Protein AF-A0A3D3L3C4-F1 (afdb_monomer_lite)

Foldseek 3Di:
DDDPVVVVVVVVVVVVPPDDPDPPPDDPPDPPDDDDDDDALAPDDFFDQLVVLKAWAWFDQFQFIAIAIQQFWPAAQLAPPGRGHNFKHFFHTKGWKKKFFFWAALLVFDKDWDDFDADPVRFGFKTKIKGLRVLCQQCDPNHGFFDAKFFPADPQFGDDDDCVPAEDCDPVPDPHANHWYADPVVNMIMHIAGTPQDSNDVVRNMTGGGPVQKAFFFPADDPQGTDGFCADVSAGPDPRGDIDGAGMAMAIQPPCPDNVRSQGQKGADRPSCQQFWHQPDFCLNPPQVDLRHHVPGSGQHGDKLVDQVGFHWDQDPVVRDIDGDHNDFADWDQACPFPPRPVDPPDPSRIDGDPPHHPAPIKTKHKIFRLSNCSNWDADPNRHTPHGHDGQQKMKIKMWHHHNDPVPSRDIDMDIDIDRQLAWDFDADPVRHFDADPVRHTDTDGHDQHSSNHGRSNRPHGPSPPMDIDMDTDRPDQMAGSNGGDDD

Secondary structure (DSSP, 8-state):
--SHHHHHHHHHHHSSSS--------------------SSS-SSPPPPPGGGG--EEEE-SSSEEEEEETTSEEE-SSSSS-SEETTEE--SEEEEEEEE-SEEEGGGS--EEEEEEE-TTS-EEEEEEEESHHHHHHEETTEES-SEEEEEEETTEEE---HHHHB-SSGGG--SSSEEEEETTTTEEEEEEETT--TTSGGG--EEE-GGGEEEPEEEE-SSSEEE--TTTT-TTSTTS-EEE---EEE-SSTT-STT-TT-S-EEPTTHHHHT--SSSBHHHHHTTSSS--TT---BB--BTTBGGGS-EEEETTTTEEEE---SPPPEEE-TTSTT--S-TT-GGGEEE-TT--SSSEEEEEEEE-TTGGGG--B-TTS-BSS------EEEEEEEEE--STTTTT--EEEEEEEE-SB-EE-B-TTSPBPB-TTSSB-EEPPPBPTTSPBGGGGB----TT-EEEEEEE------BTTB----

pLDDT: mean 86.35, std 15.7, range [27.62, 98.5]

Sequence (488 aa):
MGQFNRYLACLLLFSLNLAEEFQDQDANALDPFRFSAVGKIGDNPFPTNPMSDRAIGYLLQGKAQAAISNYGNVINWDEHPMGIWNGYSYLPSVAFLAGVPGQKYSSDFIWNNVEYVVDEDGVPIYGIWVSGDAYDNWFMDGDTNYVGILFEADEDFGKWEPDSVSRKESKDLFDRHNQWSIDHDDKKIALSVLGELDPNRSGARIGFIYPWALRPKLIEREDQFDYYNYGADLEEWTDDDEYMYYGYTVAESWISRQQGSPNGEWHASTMARVNTHNTEVTNGDLFGDTYVTDPNDTYPLLAHSAYSDSWPLRYNENLGRDESFWPGWWAEDYNINLPGCSQSRKDPDCWEFVEGRFISDMDVYMEFDDRWAHRGNMVNTNDDYEQTAYPMGLKVMMEAHSYGVSYAEDILFVTVRVRNESGDWCAEDENGNPIYDENGNQKCGEAMIMPDGTKLNQGKGFDYQGTSLGFYFDADVLVGDEFGFSSS

Structure (mmCIF, N/CA/C/O backbone):
data_AF-A0A3D3L3C4-F1
#
_entry.id   AF-A0A3D3L3C4-F1
#
loop_
_atom_site.group_PDB
_atom_site.id
_atom_site.type_symbol
_atom_site.label_atom_id
_atom_site.label_alt_id
_atom_site.label_comp_id
_atom_site.label_asym_id
_atom_site.label_entity_id
_atom_site.label_seq_id
_atom_site.pdbx_PDB_ins_code
_atom_site.Cartn_x
_atom_site.Cartn_y
_atom_site.Cartn_z
_atom_site.occupancy
_atom_site.B_iso_or_equiv
_atom_site.auth_seq_id
_atom_site.auth_comp_id
_atom_site.auth_asym_id
_atom_site.auth_atom_id
_atom_site.pdbx_PDB_model_num
ATOM 1 N N . MET A 1 1 ? 33.416 -58.783 8.652 1.00 52.47 1 MET A N 1
ATOM 2 C CA . MET A 1 1 ? 33.316 -57.515 7.892 1.00 52.47 1 MET A CA 1
ATOM 3 C C . MET A 1 1 ? 32.141 -57.606 6.918 1.00 52.47 1 MET A C 1
ATOM 5 O O . MET A 1 1 ? 32.294 -57.529 5.710 1.00 52.47 1 MET A O 1
ATOM 9 N N . GLY A 1 2 ? 30.961 -57.895 7.463 1.00 54.22 2 GLY A N 1
ATOM 10 C CA . GLY A 1 2 ? 29.781 -58.332 6.726 1.00 54.22 2 GLY A CA 1
ATOM 11 C C . GLY A 1 2 ? 28.538 -57.977 7.533 1.00 54.22 2 GLY A C 1
ATOM 12 O O . GLY A 1 2 ? 28.621 -57.832 8.749 1.00 54.22 2 GLY A O 1
ATOM 13 N N . GLN A 1 3 ? 27.430 -57.781 6.828 1.00 50.41 3 GLN A N 1
ATOM 14 C CA . GLN A 1 3 ? 26.144 -57.235 7.281 1.00 50.41 3 GLN A CA 1
ATOM 15 C C . GLN A 1 3 ? 26.109 -55.734 7.620 1.00 50.41 3 GLN A C 1
ATOM 17 O O . GLN A 1 3 ? 25.239 -55.065 7.076 1.00 50.41 3 GLN A O 1
ATOM 22 N N . PHE A 1 4 ? 27.058 -55.153 8.364 1.00 52.44 4 PHE A N 1
ATOM 23 C CA . PHE A 1 4 ? 26.978 -53.718 8.723 1.00 52.44 4 PHE A CA 1
ATOM 24 C C . PHE A 1 4 ? 27.087 -52.766 7.507 1.00 52.44 4 PHE A C 1
ATOM 26 O O . PHE A 1 4 ? 26.292 -51.844 7.365 1.00 52.44 4 PHE A O 1
ATOM 33 N N . ASN A 1 5 ? 27.970 -53.065 6.544 1.00 49.44 5 ASN A N 1
ATOM 34 C CA . ASN A 1 5 ? 28.111 -52.264 5.313 1.00 49.44 5 ASN A CA 1
ATOM 35 C C . ASN A 1 5 ? 26.947 -52.417 4.318 1.00 49.44 5 ASN A C 1
ATOM 37 O O . ASN A 1 5 ? 26.813 -51.594 3.421 1.00 49.44 5 ASN A O 1
ATOM 41 N N . ARG A 1 6 ? 26.107 -53.456 4.447 1.00 50.75 6 ARG A N 1
ATOM 42 C CA . ARG A 1 6 ? 24.931 -53.622 3.572 1.00 50.75 6 ARG A CA 1
ATOM 43 C C . ARG A 1 6 ? 23.743 -52.791 4.054 1.00 50.75 6 ARG A C 1
ATOM 45 O O . ARG A 1 6 ? 23.035 -52.246 3.221 1.00 50.75 6 ARG A O 1
ATOM 52 N N . TYR A 1 7 ? 23.575 -52.632 5.368 1.00 50.28 7 TYR A N 1
ATOM 53 C CA . TYR A 1 7 ? 22.543 -51.749 5.917 1.00 50.28 7 TYR A CA 1
ATOM 54 C C . TYR A 1 7 ? 22.880 -50.266 5.719 1.00 50.28 7 TYR A C 1
ATOM 56 O O . TYR A 1 7 ? 21.980 -49.491 5.417 1.00 50.28 7 TYR A O 1
ATOM 64 N N . LEU A 1 8 ? 24.164 -49.887 5.777 1.00 50.59 8 LEU A N 1
ATOM 65 C CA . LEU A 1 8 ? 24.592 -48.512 5.486 1.00 50.59 8 LEU A CA 1
ATOM 66 C C . LEU A 1 8 ? 24.362 -48.129 4.010 1.00 50.59 8 LEU A C 1
ATOM 68 O O . LEU A 1 8 ? 23.922 -47.021 3.728 1.00 50.59 8 LEU A O 1
ATOM 72 N N . ALA A 1 9 ? 24.588 -49.061 3.074 1.00 51.50 9 ALA A N 1
ATOM 73 C CA . ALA A 1 9 ? 24.331 -48.836 1.649 1.00 51.50 9 ALA A CA 1
ATOM 74 C C . ALA A 1 9 ? 22.828 -48.763 1.314 1.00 51.50 9 ALA A C 1
ATOM 76 O O . ALA A 1 9 ? 22.435 -47.973 0.463 1.00 51.50 9 ALA A O 1
ATOM 77 N N . CYS A 1 10 ? 21.973 -49.536 1.996 1.00 50.28 10 CYS A N 1
ATOM 78 C CA . CYS A 1 10 ? 20.520 -49.456 1.800 1.00 50.28 10 CYS A CA 1
ATOM 79 C C . CYS A 1 10 ? 19.892 -48.198 2.424 1.00 50.28 10 CYS A C 1
ATOM 81 O O . CYS A 1 10 ? 18.923 -47.692 1.870 1.00 50.28 10 CYS A O 1
ATOM 83 N N . LEU A 1 11 ? 20.442 -47.674 3.528 1.00 46.75 11 LEU A N 1
ATOM 84 C CA . LEU A 1 11 ? 19.994 -46.405 4.119 1.00 46.75 11 LEU A CA 1
ATOM 85 C C . LEU A 1 11 ? 20.407 -45.189 3.274 1.00 46.75 11 LEU A C 1
ATOM 87 O O . LEU A 1 11 ? 19.600 -44.284 3.118 1.00 46.75 11 LEU A O 1
ATOM 91 N N . LEU A 1 12 ? 21.594 -45.212 2.652 1.00 40.62 12 LEU A N 1
ATOM 92 C CA . LEU A 1 12 ? 22.039 -44.161 1.722 1.00 40.62 12 LEU A CA 1
ATOM 93 C C . LEU A 1 12 ? 21.273 -44.155 0.386 1.00 40.62 12 LEU A C 1
ATOM 95 O O . LEU A 1 12 ? 21.093 -43.098 -0.205 1.00 40.62 12 LEU A O 1
ATOM 99 N N . LEU A 1 13 ? 20.782 -45.310 -0.081 1.00 39.53 13 LEU A N 1
ATOM 100 C CA . LEU A 1 13 ? 19.960 -45.398 -1.299 1.00 39.53 13 LEU A CA 1
ATOM 101 C C . LEU A 1 13 ? 18.493 -44.985 -1.076 1.00 39.53 13 LEU A C 1
ATOM 103 O O . LEU A 1 13 ? 17.838 -44.547 -2.019 1.00 39.53 13 LEU A O 1
ATOM 107 N N . PHE A 1 14 ? 17.979 -45.083 0.156 1.00 36.38 14 PHE A N 1
ATOM 108 C CA . PHE A 1 14 ? 16.629 -44.612 0.498 1.00 36.38 14 PHE A CA 1
ATOM 109 C C . PHE A 1 14 ? 16.564 -43.105 0.788 1.00 36.38 14 PHE A C 1
ATOM 111 O O . PHE A 1 14 ? 15.490 -42.526 0.672 1.00 36.38 14 PHE A O 1
ATOM 118 N N . SER A 1 15 ? 17.688 -42.459 1.115 1.00 39.06 15 SER A N 1
ATOM 119 C CA . SER A 1 15 ? 17.767 -41.005 1.325 1.00 39.06 15 SER A CA 1
ATOM 120 C C . SER A 1 15 ? 18.073 -40.195 0.057 1.00 39.06 15 SER A C 1
ATOM 122 O O . SER A 1 15 ? 18.069 -38.976 0.121 1.00 39.06 15 SER A O 1
ATOM 124 N N . LEU A 1 16 ? 18.335 -40.849 -1.081 1.00 36.00 16 LEU A N 1
ATOM 125 C CA . LEU A 1 16 ? 18.593 -40.201 -2.380 1.00 36.00 16 LEU A CA 1
ATOM 126 C C . LEU A 1 16 ? 17.377 -40.224 -3.330 1.00 36.00 16 LEU A C 1
ATOM 128 O O . LEU A 1 16 ? 17.513 -39.874 -4.490 1.00 36.00 16 LEU A O 1
ATOM 132 N N . ASN A 1 17 ? 16.198 -40.649 -2.860 1.00 34.66 17 ASN A N 1
ATOM 133 C CA . ASN A 1 17 ? 14.951 -40.664 -3.649 1.00 34.66 17 ASN A CA 1
ATOM 134 C C . ASN A 1 17 ? 13.881 -39.687 -3.109 1.00 34.66 17 ASN A C 1
ATOM 136 O O . ASN A 1 17 ? 12.699 -39.849 -3.394 1.00 34.66 17 ASN A O 1
ATOM 140 N N . LEU A 1 18 ? 14.275 -38.697 -2.300 1.00 41.03 18 LEU A N 1
ATOM 141 C CA . LEU A 1 18 ? 13.400 -37.623 -1.809 1.00 41.03 18 LEU A CA 1
ATOM 142 C C . LEU A 1 18 ? 14.167 -36.294 -1.807 1.00 41.03 18 LEU A C 1
ATOM 144 O O . LEU A 1 18 ? 14.473 -35.761 -0.746 1.00 41.03 18 LEU A O 1
ATOM 148 N N . ALA A 1 19 ? 14.551 -35.836 -2.996 1.00 39.62 19 ALA A N 1
ATOM 149 C CA . ALA A 1 19 ? 14.906 -34.453 -3.326 1.00 39.62 19 ALA A CA 1
ATOM 150 C C . ALA A 1 19 ? 15.279 -34.428 -4.816 1.00 39.62 19 ALA A C 1
ATOM 152 O O . ALA A 1 19 ? 16.448 -34.379 -5.179 1.00 39.62 19 ALA A O 1
ATOM 153 N N . GLU A 1 20 ? 14.279 -34.570 -5.675 1.00 29.58 20 GLU A N 1
ATOM 154 C CA . GLU A 1 20 ? 14.410 -34.280 -7.099 1.00 29.58 20 GLU A CA 1
ATOM 155 C C . GLU A 1 20 ? 13.127 -33.525 -7.449 1.00 29.58 20 GLU A C 1
ATOM 157 O O . GLU A 1 20 ? 12.053 -34.120 -7.553 1.00 29.58 20 GLU A O 1
ATOM 162 N N . GLU A 1 21 ? 13.206 -32.193 -7.463 1.00 30.44 21 GLU A N 1
ATOM 163 C CA . GLU A 1 21 ? 12.153 -31.373 -8.052 1.00 30.44 21 GLU A CA 1
ATOM 164 C C . GLU A 1 21 ? 12.169 -31.655 -9.550 1.00 30.44 21 GLU A C 1
ATOM 166 O O . GLU A 1 21 ? 13.094 -31.286 -10.274 1.00 30.44 21 GLU A O 1
ATOM 171 N N . PHE A 1 22 ? 11.155 -32.385 -10.005 1.00 27.62 22 PHE A N 1
ATOM 172 C CA . PHE A 1 22 ? 10.850 -32.453 -11.419 1.00 27.62 22 PHE A CA 1
ATOM 173 C C . PHE A 1 22 ? 10.342 -31.078 -11.839 1.00 27.62 22 PHE A C 1
ATOM 175 O O . PHE A 1 22 ? 9.276 -30.645 -11.407 1.00 27.62 22 PHE A O 1
ATOM 182 N N . GLN A 1 23 ? 11.116 -30.409 -12.689 1.00 31.80 23 GLN A N 1
ATOM 183 C CA . GLN A 1 23 ? 10.653 -29.264 -13.454 1.00 31.80 23 GLN A CA 1
ATOM 184 C C . GLN A 1 23 ? 9.561 -29.779 -14.402 1.00 31.80 23 GLN A C 1
ATOM 186 O O . GLN A 1 23 ? 9.857 -30.476 -15.376 1.00 31.80 23 GLN A O 1
ATOM 191 N N . ASP A 1 24 ? 8.294 -29.529 -14.070 1.00 31.16 24 ASP A N 1
ATOM 192 C CA . ASP A 1 24 ? 7.167 -29.922 -14.914 1.00 31.16 24 ASP A CA 1
ATOM 193 C C . ASP A 1 24 ? 7.133 -28.978 -16.127 1.00 31.16 24 ASP A C 1
ATOM 195 O O . ASP A 1 24 ? 6.595 -27.872 -16.086 1.00 31.16 24 ASP A O 1
ATOM 199 N N . GLN A 1 25 ? 7.817 -29.376 -17.202 1.00 39.22 25 GLN A N 1
ATOM 200 C CA . GLN A 1 25 ? 7.675 -28.741 -18.506 1.00 39.22 25 GLN A CA 1
ATOM 201 C C . GLN A 1 25 ? 6.369 -29.215 -19.146 1.00 39.22 25 GLN A C 1
ATOM 203 O O . GLN A 1 25 ? 6.278 -30.360 -19.580 1.00 39.22 25 GLN A O 1
ATOM 208 N N . ASP A 1 26 ? 5.404 -28.294 -19.185 1.00 44.78 26 ASP A N 1
ATOM 209 C CA . ASP A 1 26 ? 4.250 -28.170 -20.095 1.00 44.78 26 ASP A CA 1
ATOM 210 C C . ASP A 1 26 ? 2.952 -27.856 -19.333 1.00 44.78 26 ASP A C 1
ATOM 212 O O . ASP A 1 26 ? 1.991 -28.627 -19.327 1.00 44.78 26 ASP A O 1
ATOM 216 N N . ALA A 1 27 ? 2.862 -26.652 -18.766 1.00 33.88 27 ALA A N 1
ATOM 217 C CA . ALA A 1 27 ? 1.570 -26.040 -18.485 1.00 33.88 27 ALA A CA 1
ATOM 218 C C . ALA A 1 27 ? 1.191 -25.124 -19.657 1.00 33.88 27 ALA A C 1
ATOM 220 O O . ALA A 1 27 ? 1.347 -23.908 -19.601 1.00 33.88 27 ALA A O 1
ATOM 221 N N . ASN A 1 28 ? 0.636 -25.702 -20.729 1.00 39.59 28 ASN A N 1
ATOM 222 C CA . ASN A 1 28 ? -0.297 -24.947 -21.568 1.00 39.59 28 ASN A CA 1
ATOM 223 C C . ASN A 1 28 ? -1.524 -24.628 -20.697 1.00 39.59 28 ASN A C 1
ATOM 225 O O . ASN A 1 28 ? -2.517 -25.360 -20.714 1.00 39.59 28 ASN A O 1
ATOM 229 N N . ALA A 1 29 ? -1.423 -23.581 -19.877 1.00 40.31 29 ALA A N 1
ATOM 230 C CA . ALA A 1 29 ? -2.517 -23.078 -19.069 1.00 40.31 29 ALA A CA 1
ATOM 231 C C . ALA A 1 29 ? -3.595 -22.550 -20.022 1.00 40.31 29 ALA A C 1
ATOM 233 O O . ALA A 1 29 ? -3.469 -21.485 -20.623 1.00 40.31 29 ALA A O 1
ATOM 234 N N . LEU A 1 30 ? -4.647 -23.344 -20.218 1.00 36.53 30 LEU A N 1
ATOM 235 C CA . LEU A 1 30 ? -5.869 -22.867 -20.849 1.00 36.53 30 LEU A CA 1
ATOM 236 C C . LEU A 1 30 ? -6.424 -21.747 -19.972 1.00 36.53 30 LEU A C 1
ATOM 238 O O . LEU A 1 30 ? -6.761 -22.011 -18.824 1.00 36.53 30 LEU A O 1
ATOM 242 N N . ASP A 1 31 ? -6.514 -20.536 -20.523 1.00 41.47 31 ASP A N 1
ATOM 243 C CA . ASP A 1 31 ? -7.116 -19.370 -19.876 1.00 41.47 31 ASP A CA 1
ATOM 244 C C . ASP A 1 31 ? -8.558 -19.694 -19.421 1.00 41.47 31 ASP A C 1
ATOM 246 O O . ASP A 1 31 ? -9.444 -19.855 -20.275 1.00 41.47 31 ASP A O 1
ATOM 250 N N . PRO A 1 32 ? -8.814 -19.832 -18.105 1.00 41.72 32 PRO A N 1
ATOM 251 C CA . PRO A 1 32 ? -10.151 -20.099 -17.591 1.00 41.72 32 PRO A CA 1
ATOM 252 C C . PRO A 1 32 ? -11.032 -18.836 -17.599 1.00 41.72 32 PRO A C 1
ATOM 254 O O . PRO A 1 32 ? -12.249 -18.940 -17.451 1.00 41.72 32 PRO A O 1
ATOM 257 N N . PHE A 1 33 ? -10.470 -17.647 -17.852 1.00 45.03 33 PHE A N 1
ATOM 258 C CA . PHE A 1 33 ? -11.112 -16.353 -17.620 1.00 45.03 33 PHE A CA 1
ATOM 259 C C . PHE A 1 33 ? -11.891 -15.831 -18.833 1.00 45.03 33 PHE A C 1
ATOM 261 O O . PHE A 1 33 ? -11.711 -14.705 -19.306 1.00 45.03 33 PHE A O 1
ATOM 268 N N . ARG A 1 34 ? -12.841 -16.632 -19.327 1.00 36.81 34 ARG A N 1
ATOM 269 C CA . ARG A 1 34 ? -13.863 -16.126 -20.255 1.00 36.81 34 ARG A CA 1
ATOM 270 C C . ARG A 1 34 ? -15.012 -15.486 -19.483 1.00 36.81 34 ARG A C 1
ATOM 272 O O . ARG A 1 34 ? -15.861 -16.185 -18.944 1.00 36.81 34 ARG A O 1
ATOM 279 N N . PHE A 1 35 ? -15.072 -14.156 -19.521 1.00 41.06 35 PHE A N 1
ATOM 280 C CA . PHE A 1 35 ? -16.153 -13.356 -18.942 1.00 41.06 35 PHE A CA 1
ATOM 281 C C . PHE A 1 35 ? -17.536 -13.824 -19.419 1.00 41.06 35 PHE A C 1
ATOM 283 O O . PHE A 1 35 ? -17.844 -13.783 -20.615 1.00 41.06 35 PHE A O 1
ATOM 290 N N . SER A 1 36 ? -18.386 -14.249 -18.481 1.00 39.59 36 SER A N 1
ATOM 291 C CA . SER A 1 36 ? -19.736 -14.728 -18.783 1.00 39.59 36 SER A CA 1
ATOM 292 C C . SER A 1 36 ? -20.812 -14.199 -17.834 1.00 39.59 36 SER A C 1
ATOM 294 O O . SER A 1 36 ? -21.683 -14.966 -17.449 1.00 39.59 36 SER A O 1
ATOM 296 N N . ALA A 1 37 ? -20.814 -12.918 -17.465 1.00 40.12 37 ALA A N 1
ATOM 297 C CA . ALA A 1 37 ? -22.021 -12.271 -16.935 1.00 40.12 37 ALA A CA 1
ATOM 298 C C . ALA A 1 37 ? -21.881 -10.746 -16.878 1.00 40.12 37 ALA A C 1
ATOM 300 O O . ALA A 1 37 ? -20.792 -10.215 -16.702 1.00 40.12 37 ALA A O 1
ATOM 301 N N . VAL A 1 38 ? -23.018 -10.060 -17.010 1.00 42.94 38 VAL A N 1
ATOM 302 C CA . VAL A 1 38 ? -23.186 -8.622 -16.774 1.00 42.94 38 VAL A CA 1
ATOM 303 C C . VAL A 1 38 ? -24.345 -8.479 -15.781 1.00 42.94 38 VAL A C 1
ATOM 305 O O . VAL A 1 38 ? -25.462 -8.867 -16.133 1.00 42.94 38 VAL A O 1
ATOM 308 N N . GLY A 1 39 ? -24.100 -7.938 -14.577 1.00 39.94 39 GLY A N 1
ATOM 309 C CA . GLY A 1 39 ? -25.161 -7.463 -13.669 1.00 39.94 39 GLY A CA 1
ATOM 310 C C . GLY A 1 39 ? -24.914 -7.572 -12.151 1.00 39.94 39 GLY A C 1
ATOM 311 O O . GLY A 1 39 ? -25.322 -8.572 -11.574 1.00 39.94 39 GLY A O 1
ATOM 312 N N . LYS A 1 40 ? -24.356 -6.482 -11.585 1.00 55.78 40 LYS A N 1
ATOM 313 C CA . LYS A 1 40 ? -24.230 -5.946 -10.198 1.00 55.78 40 LYS A CA 1
ATOM 314 C C . LYS A 1 40 ? -23.752 -6.828 -9.031 1.00 55.78 40 LYS A C 1
ATOM 316 O O . LYS A 1 40 ? -24.494 -7.704 -8.606 1.00 55.78 40 LYS A O 1
ATOM 321 N N . ILE A 1 41 ? -22.706 -6.444 -8.279 1.00 53.44 41 ILE A N 1
ATOM 322 C CA . ILE A 1 41 ? -21.272 -6.256 -8.631 1.00 53.44 41 ILE A CA 1
ATOM 323 C C . ILE A 1 41 ? -20.974 -5.294 -9.810 1.00 53.44 41 ILE A C 1
ATOM 325 O O . ILE A 1 41 ? -21.306 -5.603 -10.955 1.00 53.44 41 ILE A O 1
ATOM 329 N N . GLY A 1 42 ? -20.376 -4.123 -9.553 1.00 60.34 42 GLY A N 1
ATOM 330 C CA . GLY A 1 42 ? -19.972 -3.162 -10.592 1.00 60.34 42 GLY A CA 1
ATOM 331 C C . GLY A 1 42 ? -20.927 -1.993 -10.893 1.00 60.34 42 GLY A C 1
ATOM 332 O O . GLY A 1 42 ? -21.916 -2.136 -11.618 1.00 60.34 42 GLY A O 1
ATOM 333 N N . ASP A 1 43 ? -20.518 -0.796 -10.462 1.00 68.88 43 ASP A N 1
ATOM 334 C CA . ASP A 1 43 ? -20.821 0.469 -11.157 1.00 68.88 43 ASP A CA 1
ATOM 335 C C . ASP A 1 43 ? -19.719 0.823 -12.180 1.00 68.88 43 ASP A C 1
ATOM 337 O O . ASP A 1 43 ? -19.944 1.588 -13.122 1.00 68.88 43 ASP A O 1
ATOM 341 N N . ASN A 1 44 ? -18.541 0.205 -12.035 1.00 81.75 44 ASN A N 1
ATOM 342 C CA . ASN A 1 44 ? -17.388 0.357 -12.912 1.00 81.75 44 ASN A CA 1
ATOM 343 C C . ASN A 1 44 ? -17.093 -0.949 -13.670 1.00 81.75 44 ASN A C 1
ATOM 345 O O . ASN A 1 44 ? -17.448 -2.033 -13.198 1.00 81.75 44 ASN A O 1
ATOM 349 N N . PRO A 1 45 ? -16.442 -0.882 -14.847 1.00 84.56 45 PRO A N 1
ATOM 350 C CA . PRO A 1 45 ? -15.950 -2.073 -15.529 1.00 84.56 45 PRO A CA 1
ATOM 351 C C . PRO A 1 45 ? -15.006 -2.872 -14.630 1.00 84.56 45 PRO A C 1
ATOM 353 O O . PRO A 1 45 ? -14.145 -2.289 -13.969 1.00 84.56 45 PRO A O 1
ATOM 356 N N . PHE A 1 46 ? -15.127 -4.201 -14.652 1.00 86.31 46 PHE A N 1
ATOM 357 C CA . PHE A 1 46 ? -14.210 -5.046 -13.897 1.00 86.31 46 PHE A CA 1
ATOM 358 C C . PHE A 1 46 ? -12.770 -4.867 -14.383 1.00 86.31 46 PHE A C 1
ATOM 360 O O . PHE A 1 46 ? -12.532 -4.844 -15.599 1.00 86.31 46 PHE A O 1
ATOM 367 N N . PRO A 1 47 ? -11.809 -4.767 -13.452 1.00 87.94 47 PRO A N 1
ATOM 368 C CA . PRO A 1 47 ? -10.394 -4.793 -13.782 1.00 87.94 47 PRO A CA 1
ATOM 369 C C . PRO A 1 47 ? -10.035 -6.049 -14.589 1.00 87.94 47 PRO A C 1
ATOM 371 O O . PRO A 1 47 ? -10.613 -7.123 -14.405 1.00 87.94 47 PRO A O 1
ATOM 374 N N . THR A 1 48 ? -9.062 -5.931 -15.494 1.00 86.38 48 THR A N 1
ATOM 375 C CA . THR A 1 48 ? -8.572 -7.089 -16.249 1.00 86.38 48 THR A CA 1
ATOM 376 C C . THR A 1 48 ? -7.823 -8.057 -15.345 1.00 86.38 48 THR A C 1
ATOM 378 O O . THR A 1 48 ? -7.295 -7.665 -14.305 1.00 86.38 48 THR A O 1
ATOM 381 N N . ASN A 1 49 ? -7.758 -9.331 -15.747 1.00 88.50 49 ASN A N 1
ATOM 382 C CA . ASN A 1 49 ? -6.947 -10.312 -15.035 1.00 88.50 49 ASN A CA 1
ATOM 383 C C . ASN A 1 49 ? -5.494 -9.805 -14.951 1.00 88.50 49 ASN A C 1
ATOM 385 O O . ASN A 1 49 ? -4.877 -9.607 -16.001 1.00 88.50 49 ASN A O 1
ATOM 389 N N . PRO A 1 50 ? -4.930 -9.634 -13.742 1.00 90.81 50 PRO A N 1
ATOM 390 C CA . PRO A 1 50 ? -3.613 -9.035 -13.569 1.00 90.81 50 PRO A CA 1
ATOM 391 C C . PRO A 1 50 ? -2.505 -9.874 -14.201 1.00 90.81 50 PRO A C 1
ATOM 393 O O . PRO A 1 50 ? -1.457 -9.343 -14.546 1.00 90.81 50 PRO A O 1
ATOM 396 N N . MET A 1 51 ? -2.723 -11.181 -14.383 1.00 90.50 51 MET A N 1
ATOM 397 C CA . MET A 1 51 ? -1.749 -12.067 -15.026 1.00 90.50 51 MET A CA 1
ATOM 398 C C . MET A 1 51 ? -1.505 -11.687 -16.490 1.00 90.50 51 MET A C 1
ATOM 400 O O . MET A 1 51 ? -0.395 -11.842 -16.984 1.00 90.50 51 MET A O 1
ATOM 404 N N . SER A 1 52 ? -2.522 -11.157 -17.175 1.00 92.19 52 SER A N 1
ATOM 405 C CA . SER A 1 52 ? -2.424 -10.714 -18.572 1.00 92.19 52 SER A CA 1
ATOM 406 C C . SER A 1 52 ? -1.700 -9.377 -18.736 1.00 92.19 52 SER A C 1
ATOM 408 O O . SER A 1 52 ? -1.436 -8.963 -19.861 1.00 92.19 52 SER A O 1
ATOM 410 N N . ASP A 1 53 ? -1.427 -8.689 -17.629 1.00 95.19 53 ASP A N 1
ATOM 411 C CA . ASP A 1 53 ? -0.742 -7.399 -17.583 1.00 95.19 53 ASP A CA 1
ATOM 412 C C . ASP A 1 53 ? 0.711 -7.533 -17.094 1.00 95.19 53 ASP A C 1
ATOM 414 O O . ASP A 1 53 ? 1.411 -6.529 -16.963 1.00 95.19 53 ASP A O 1
ATOM 418 N N . ARG A 1 54 ? 1.187 -8.757 -16.822 1.00 94.31 54 ARG A N 1
ATOM 419 C CA . ARG A 1 54 ? 2.551 -8.996 -16.342 1.00 94.31 54 ARG A CA 1
ATOM 420 C C . ARG A 1 54 ? 3.581 -8.934 -17.461 1.00 94.31 54 ARG A C 1
ATOM 422 O O . ARG A 1 54 ? 3.353 -9.445 -18.552 1.00 94.31 54 ARG A O 1
ATOM 429 N N . ALA A 1 55 ? 4.738 -8.375 -17.132 1.00 95.12 55 ALA A N 1
ATOM 430 C CA . ALA A 1 55 ? 5.904 -8.314 -17.996 1.00 95.12 55 ALA A CA 1
ATOM 431 C C . ALA A 1 55 ? 7.197 -8.345 -17.172 1.00 95.12 55 ALA A C 1
ATOM 433 O O . ALA A 1 55 ? 7.203 -8.005 -15.984 1.00 95.12 55 ALA A O 1
ATOM 434 N N . ILE A 1 56 ? 8.286 -8.748 -17.825 1.00 95.06 56 ILE A N 1
ATOM 435 C CA . ILE A 1 56 ? 9.641 -8.781 -17.258 1.00 95.06 56 ILE A CA 1
ATOM 436 C C . ILE A 1 56 ? 10.500 -7.733 -17.962 1.00 95.06 56 ILE A C 1
ATOM 438 O O . ILE A 1 56 ? 10.293 -7.432 -19.133 1.00 95.06 56 ILE A O 1
ATOM 442 N N . GLY A 1 57 ? 11.473 -7.162 -17.263 1.00 95.25 57 GLY A N 1
ATOM 443 C CA . GLY A 1 57 ? 12.514 -6.347 -17.878 1.00 95.25 57 GLY A CA 1
ATOM 444 C C . GLY A 1 57 ? 13.902 -6.701 -17.371 1.00 95.25 57 GLY A C 1
ATOM 445 O O . GLY A 1 57 ? 14.040 -7.364 -16.348 1.00 95.25 57 GLY A O 1
ATOM 446 N N . TYR A 1 58 ? 14.933 -6.266 -18.093 1.00 95.19 58 TYR A N 1
ATOM 447 C CA . TYR A 1 58 ? 16.307 -6.708 -17.888 1.00 95.19 58 TYR A CA 1
ATOM 448 C C . TYR A 1 58 ? 17.277 -5.538 -17.730 1.00 95.19 58 TYR A C 1
ATOM 450 O O . TYR A 1 58 ? 17.370 -4.631 -18.559 1.00 95.19 58 TYR A O 1
ATOM 458 N N . LEU A 1 59 ? 18.088 -5.609 -16.680 1.00 94.19 59 LEU A N 1
ATOM 459 C CA . LEU A 1 59 ? 19.128 -4.636 -16.366 1.00 94.19 59 LEU A CA 1
ATOM 460 C C . LEU A 1 59 ? 20.487 -5.282 -16.615 1.00 94.19 59 LEU A C 1
ATOM 462 O O . LEU A 1 59 ? 20.972 -6.028 -15.772 1.00 94.19 59 LEU A O 1
ATOM 466 N N . LEU A 1 60 ? 21.089 -5.033 -17.783 1.00 92.94 60 LEU A N 1
ATOM 467 C CA . LEU A 1 60 ? 22.254 -5.801 -18.259 1.00 92.94 60 LEU A CA 1
ATOM 468 C C . LEU A 1 60 ? 23.527 -4.973 -18.522 1.00 92.94 60 LEU A C 1
ATOM 470 O O . LEU A 1 60 ? 24.538 -5.548 -18.916 1.00 92.94 60 LEU A O 1
ATOM 474 N N . GLN A 1 61 ? 23.517 -3.648 -18.332 1.00 92.56 61 GLN A N 1
ATOM 475 C CA . GLN A 1 61 ? 24.633 -2.780 -18.756 1.00 92.56 61 GLN A CA 1
ATOM 476 C C . GLN A 1 61 ? 25.861 -2.855 -17.836 1.00 92.56 61 GLN A C 1
ATOM 478 O O . GLN A 1 61 ? 26.990 -2.684 -18.298 1.00 92.56 61 GLN A O 1
ATOM 483 N N . GLY A 1 62 ? 25.645 -3.096 -16.542 1.00 89.69 62 GLY A N 1
ATOM 484 C CA . GLY A 1 62 ? 26.695 -3.188 -15.527 1.00 89.69 62 GLY A CA 1
ATOM 485 C C . GLY A 1 62 ? 27.106 -4.621 -15.185 1.00 89.69 62 GLY A C 1
ATOM 486 O O . GLY A 1 62 ? 26.667 -5.593 -15.794 1.00 89.69 62 GLY A O 1
ATOM 487 N N . LYS A 1 63 ? 27.945 -4.751 -14.153 1.00 91.12 63 LYS A N 1
ATOM 488 C CA . LYS A 1 63 ? 28.276 -6.034 -13.513 1.00 91.12 63 LYS A CA 1
ATOM 489 C C . LYS A 1 63 ? 27.171 -6.519 -12.585 1.00 91.12 63 LYS A C 1
ATOM 491 O O . LYS A 1 63 ? 27.082 -7.725 -12.370 1.00 91.12 63 LYS A O 1
ATOM 496 N N . ALA A 1 64 ? 26.408 -5.595 -11.997 1.00 90.31 64 ALA A N 1
ATOM 497 C CA . ALA A 1 64 ? 25.160 -5.889 -11.308 1.00 90.31 64 ALA A CA 1
ATOM 498 C C . ALA A 1 64 ? 24.041 -6.023 -12.352 1.00 90.31 64 ALA A C 1
ATOM 500 O O . ALA A 1 64 ? 23.764 -5.071 -13.084 1.00 90.31 64 ALA A O 1
ATOM 501 N N . GLN A 1 65 ? 23.438 -7.206 -12.437 1.00 91.50 65 GLN A N 1
ATOM 502 C CA . GLN A 1 65 ? 22.438 -7.550 -13.441 1.00 91.50 65 GLN A CA 1
ATOM 503 C C . GLN A 1 65 ? 21.233 -8.229 -12.795 1.00 91.50 65 GLN A C 1
ATOM 505 O O . GLN A 1 65 ? 21.388 -9.105 -11.944 1.00 91.50 65 GLN A O 1
ATOM 510 N N . ALA A 1 66 ? 20.030 -7.822 -13.190 1.00 91.94 66 ALA A N 1
ATOM 511 C CA . ALA A 1 66 ? 18.790 -8.365 -12.645 1.00 91.94 66 ALA A CA 1
ATOM 512 C C . ALA A 1 66 ? 17.670 -8.382 -13.692 1.00 91.94 66 ALA A C 1
ATOM 514 O O . ALA A 1 66 ? 17.595 -7.483 -14.535 1.00 91.94 66 ALA A O 1
ATOM 515 N N . ALA A 1 67 ? 16.804 -9.388 -13.613 1.00 92.38 67 ALA A N 1
ATOM 516 C CA . ALA A 1 67 ? 15.457 -9.332 -14.149 1.00 92.38 67 ALA A CA 1
ATOM 517 C C . ALA A 1 67 ? 14.536 -8.681 -13.112 1.00 92.38 67 ALA A C 1
ATOM 519 O O . ALA A 1 67 ? 14.608 -8.991 -11.923 1.00 92.38 67 ALA A O 1
ATOM 520 N N . ILE A 1 68 ? 13.682 -7.773 -13.573 1.00 93.12 68 ILE A N 1
ATOM 521 C CA . ILE A 1 68 ? 12.696 -7.072 -12.750 1.00 93.12 68 ILE A CA 1
ATOM 522 C C . ILE A 1 68 ? 11.293 -7.355 -13.270 1.00 93.12 68 ILE A C 1
ATOM 524 O O . ILE A 1 68 ? 11.105 -7.621 -14.458 1.00 93.12 68 ILE A O 1
ATOM 528 N N . SER A 1 69 ? 10.303 -7.250 -12.390 1.00 92.88 69 SER A N 1
ATOM 529 C CA . SER A 1 69 ? 8.919 -7.579 -12.709 1.00 92.88 69 SER A CA 1
ATOM 530 C C . SER A 1 69 ? 7.952 -6.488 -12.265 1.00 92.88 69 SER A C 1
ATOM 532 O O . SER A 1 69 ? 8.115 -5.869 -11.214 1.00 92.88 69 SER A O 1
ATOM 534 N N . ASN A 1 70 ? 6.872 -6.297 -13.017 1.00 94.75 70 ASN A N 1
ATOM 535 C CA . ASN A 1 70 ? 5.795 -5.387 -12.628 1.00 94.75 70 ASN A CA 1
ATOM 536 C C . ASN A 1 70 ? 4.780 -6.025 -11.666 1.00 94.75 70 ASN A C 1
ATOM 538 O O . ASN A 1 70 ? 3.595 -5.741 -11.748 1.00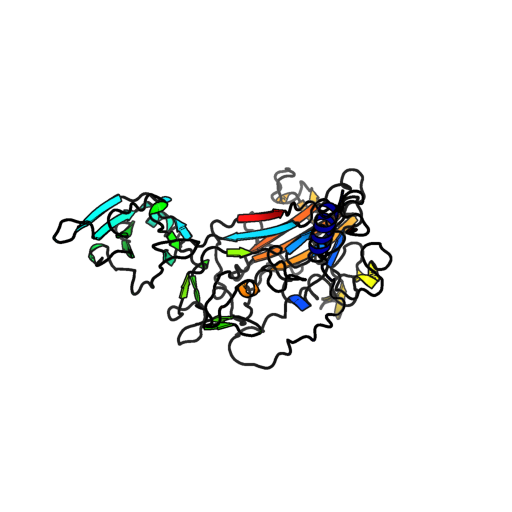 94.75 70 ASN A O 1
ATOM 542 N N . TYR A 1 71 ? 5.217 -6.899 -10.764 1.00 92.94 71 TYR A N 1
ATOM 543 C CA . TYR A 1 71 ? 4.381 -7.466 -9.699 1.00 92.94 71 TYR A CA 1
ATOM 544 C C . TYR A 1 71 ? 5.152 -7.543 -8.377 1.00 92.94 71 TYR A C 1
ATOM 546 O O . TYR A 1 71 ? 4.994 -8.479 -7.602 1.00 92.94 71 TYR A O 1
ATOM 554 N N . GLY A 1 72 ? 5.991 -6.532 -8.128 1.00 88.75 72 GLY A N 1
ATOM 555 C CA . GLY A 1 72 ? 6.593 -6.239 -6.825 1.00 88.75 72 GLY A CA 1
ATOM 556 C C . GLY A 1 72 ? 7.984 -6.816 -6.561 1.00 88.75 72 GLY A C 1
ATOM 557 O O . GLY A 1 72 ? 8.579 -6.468 -5.538 1.00 88.75 72 GLY A O 1
ATOM 558 N N . ASN A 1 73 ? 8.549 -7.596 -7.492 1.00 88.38 73 ASN A N 1
ATOM 559 C CA . ASN A 1 73 ? 9.919 -8.101 -7.376 1.00 88.38 73 ASN A CA 1
ATOM 560 C C . ASN A 1 73 ? 10.925 -7.279 -8.190 1.00 88.38 73 ASN A C 1
ATOM 562 O O . ASN A 1 73 ? 10.766 -7.085 -9.399 1.00 88.38 73 ASN A O 1
ATOM 566 N N . VAL A 1 74 ? 12.001 -6.872 -7.515 1.00 90.50 74 VAL A N 1
ATOM 567 C CA . VAL A 1 74 ? 13.199 -6.248 -8.099 1.00 90.50 74 VAL A CA 1
ATOM 568 C C . VAL A 1 74 ? 14.271 -7.298 -8.395 1.00 90.50 74 VAL A C 1
ATOM 570 O O . VAL A 1 74 ? 15.046 -7.151 -9.332 1.00 90.50 74 VAL A O 1
ATOM 573 N N . ILE A 1 75 ? 14.336 -8.344 -7.574 1.00 89.44 75 ILE A N 1
ATOM 574 C CA . ILE A 1 75 ? 15.138 -9.547 -7.799 1.00 89.44 75 ILE A CA 1
ATOM 575 C C . ILE A 1 75 ? 14.254 -10.719 -7.387 1.00 89.44 75 ILE A C 1
ATOM 577 O O . ILE A 1 75 ? 13.590 -10.634 -6.357 1.00 89.44 75 ILE A O 1
ATOM 581 N N . ASN A 1 76 ? 14.239 -11.796 -8.161 1.00 84.19 76 ASN A N 1
ATOM 582 C CA . ASN A 1 76 ? 13.467 -12.996 -7.853 1.00 84.19 76 ASN A CA 1
ATOM 583 C C . ASN A 1 76 ? 14.178 -14.230 -8.418 1.00 84.19 76 ASN A C 1
ATOM 585 O O . ASN A 1 76 ? 14.964 -14.097 -9.353 1.00 84.19 76 ASN A O 1
ATOM 589 N N . TRP A 1 77 ? 13.885 -15.415 -7.883 1.00 77.69 77 TRP A N 1
ATOM 590 C CA . TRP A 1 77 ? 14.425 -16.684 -8.376 1.00 77.69 77 TRP A CA 1
ATOM 591 C C . TRP A 1 77 ? 13.741 -17.208 -9.635 1.00 77.69 77 TRP A C 1
ATOM 593 O O . TRP A 1 77 ? 14.359 -17.938 -10.408 1.00 77.69 77 TRP A O 1
ATOM 603 N N . ASP A 1 78 ? 12.485 -16.834 -9.854 1.00 78.75 78 ASP A N 1
ATOM 604 C CA . ASP A 1 78 ? 11.735 -17.301 -11.020 1.00 78.75 78 ASP A CA 1
ATOM 605 C C . ASP A 1 78 ? 12.167 -16.587 -12.312 1.00 78.75 78 ASP A C 1
ATOM 607 O O . ASP A 1 78 ? 11.967 -17.111 -13.409 1.00 78.75 78 ASP A O 1
ATOM 611 N N . GLU A 1 79 ? 12.802 -15.413 -12.200 1.00 84.94 79 GLU A N 1
ATOM 612 C CA . GLU A 1 79 ? 13.225 -14.599 -13.338 1.00 84.94 79 GLU A CA 1
ATOM 613 C C . GLU A 1 79 ? 14.748 -14.407 -13.381 1.00 84.94 79 GLU A C 1
ATOM 615 O O . GLU A 1 79 ? 15.367 -13.786 -12.518 1.00 84.94 79 GLU A O 1
ATOM 620 N N . HIS A 1 80 ? 15.373 -14.915 -14.442 1.00 84.44 80 HIS A N 1
ATOM 621 C CA . HIS A 1 80 ? 16.811 -14.805 -14.661 1.00 84.44 80 HIS A CA 1
ATOM 622 C C . HIS A 1 80 ? 17.156 -13.553 -15.493 1.00 84.44 80 HIS A C 1
ATOM 624 O O . HIS A 1 80 ? 16.499 -13.328 -16.507 1.00 84.44 80 HIS A O 1
ATOM 630 N N . PRO A 1 81 ? 18.188 -12.751 -15.146 1.00 87.25 81 PRO A N 1
ATOM 631 C CA . PRO A 1 81 ? 19.205 -12.979 -14.119 1.00 87.25 81 PRO A CA 1
ATOM 632 C C . PRO A 1 81 ? 18.749 -12.596 -12.704 1.00 87.25 81 PRO A C 1
ATOM 634 O O . PRO A 1 81 ? 18.159 -11.546 -12.481 1.00 87.25 81 PRO A O 1
ATOM 637 N N . MET A 1 82 ? 19.096 -13.424 -11.719 1.00 83.38 82 MET A N 1
ATOM 638 C CA . MET A 1 82 ? 18.608 -13.303 -10.337 1.00 83.38 82 MET A CA 1
ATOM 639 C C . MET A 1 82 ? 19.612 -12.520 -9.477 1.00 83.38 82 MET A C 1
ATOM 641 O O . MET A 1 82 ? 20.392 -13.109 -8.724 1.00 83.38 82 MET A O 1
ATOM 645 N N . GLY A 1 83 ? 19.678 -11.197 -9.648 1.00 83.69 83 GLY A N 1
ATOM 646 C CA . GLY A 1 83 ? 20.564 -10.352 -8.833 1.00 83.69 83 GLY A CA 1
ATOM 647 C C . GLY A 1 83 ? 22.039 -10.753 -8.941 1.00 83.69 83 GLY A C 1
ATOM 648 O O . GLY A 1 83 ? 22.724 -10.947 -7.930 1.00 83.69 83 GLY A O 1
ATOM 649 N N . ILE A 1 84 ? 22.507 -10.942 -10.174 1.00 86.38 84 ILE A N 1
ATOM 650 C CA . ILE A 1 84 ? 23.869 -11.356 -10.492 1.00 86.38 84 ILE A CA 1
ATOM 651 C C . ILE A 1 84 ? 24.823 -10.189 -10.261 1.00 86.38 84 ILE A C 1
ATOM 653 O O . ILE A 1 84 ? 24.582 -9.075 -10.712 1.00 86.38 84 ILE A O 1
ATOM 657 N N . TRP A 1 85 ? 25.951 -10.455 -9.611 1.00 88.56 85 TRP A N 1
ATOM 658 C CA . TRP A 1 85 ? 27.090 -9.553 -9.564 1.00 88.56 85 TRP A CA 1
ATOM 659 C C . TRP A 1 85 ? 28.341 -10.276 -10.061 1.00 88.56 85 TRP A C 1
ATOM 661 O O . TRP A 1 85 ? 28.752 -11.296 -9.514 1.00 88.56 85 TRP A O 1
ATOM 671 N N . ASN A 1 86 ? 28.965 -9.760 -11.122 1.00 85.81 86 ASN A N 1
ATOM 672 C CA . ASN A 1 86 ? 30.200 -10.328 -11.678 1.00 85.81 86 ASN A CA 1
ATOM 673 C C . ASN A 1 86 ? 30.088 -11.843 -11.996 1.00 85.81 86 ASN A C 1
ATOM 675 O O . ASN A 1 86 ? 31.014 -12.614 -11.729 1.00 85.81 86 ASN A O 1
ATOM 679 N N . GLY A 1 87 ? 28.938 -12.252 -12.545 1.00 82.62 87 GLY A N 1
ATOM 680 C CA . GLY A 1 87 ? 28.663 -13.618 -13.006 1.00 82.62 87 GLY A CA 1
ATOM 681 C C . GLY A 1 87 ? 28.134 -14.591 -11.947 1.00 82.62 87 GLY A C 1
ATOM 682 O O . GLY A 1 87 ? 27.943 -15.756 -12.273 1.00 82.62 87 GLY A O 1
ATOM 683 N N . TYR A 1 88 ? 27.891 -14.148 -10.708 1.00 83.88 88 TYR A N 1
ATOM 684 C CA . TYR A 1 88 ? 27.325 -14.984 -9.639 1.00 83.88 88 TYR A CA 1
ATOM 685 C C . TYR A 1 88 ? 26.091 -14.335 -9.010 1.00 83.88 88 TYR A C 1
ATOM 687 O O . TYR A 1 88 ? 26.075 -13.123 -8.817 1.00 83.88 88 TYR A O 1
ATOM 695 N N . SER A 1 89 ? 25.080 -15.126 -8.656 1.00 81.00 89 SER A N 1
ATOM 696 C CA . SER A 1 89 ? 23.905 -14.664 -7.906 1.00 81.00 89 SER A CA 1
ATOM 697 C C . SER A 1 89 ? 24.208 -14.584 -6.404 1.00 81.00 89 SER A C 1
ATOM 699 O O . SER A 1 89 ? 24.845 -15.479 -5.840 1.00 81.00 89 SER A O 1
ATOM 701 N N . TYR A 1 90 ? 23.766 -13.498 -5.762 1.00 77.25 90 TYR A N 1
ATOM 702 C CA . TYR A 1 90 ? 23.988 -13.239 -4.329 1.00 77.25 90 TYR A CA 1
ATOM 703 C C . TYR A 1 90 ? 22.710 -12.992 -3.535 1.00 77.25 90 TYR A C 1
ATOM 705 O O . TYR A 1 90 ? 22.714 -13.181 -2.319 1.00 77.25 90 TYR A O 1
ATOM 713 N N . LEU A 1 91 ? 21.656 -12.521 -4.201 1.00 79.06 91 LEU A N 1
ATOM 714 C CA . LEU A 1 91 ? 20.372 -12.216 -3.591 1.00 79.06 91 LEU A CA 1
ATOM 715 C C . LEU A 1 91 ? 19.315 -13.078 -4.283 1.00 79.06 91 LEU A C 1
ATOM 717 O O . LEU A 1 91 ? 19.076 -12.867 -5.470 1.00 79.06 91 LEU A O 1
ATOM 721 N N . PRO A 1 92 ? 18.713 -14.047 -3.581 1.00 75.75 92 PRO A N 1
ATOM 722 C CA . PRO A 1 92 ? 17.666 -14.883 -4.157 1.00 75.75 92 PRO A CA 1
ATOM 723 C C . PRO A 1 92 ? 16.378 -14.104 -4.447 1.00 75.75 92 PRO A C 1
ATOM 725 O O . PRO A 1 92 ? 15.756 -14.315 -5.483 1.00 75.75 92 PRO A O 1
ATOM 728 N N . SER A 1 93 ? 16.001 -13.169 -3.570 1.00 85.44 93 SER A N 1
ATOM 729 C CA . SER A 1 93 ? 14.806 -12.349 -3.761 1.00 85.44 93 SER A CA 1
ATOM 730 C C . SER A 1 93 ? 14.915 -10.996 -3.066 1.00 85.44 93 SER A C 1
ATOM 732 O O . SER A 1 93 ? 15.404 -10.897 -1.936 1.00 85.44 93 SER A O 1
ATOM 734 N N . VAL A 1 94 ? 14.453 -9.956 -3.760 1.00 90.31 94 VAL A N 1
ATOM 735 C CA . VAL A 1 94 ? 14.249 -8.605 -3.239 1.00 90.31 94 VAL A CA 1
ATOM 736 C C . VAL A 1 94 ? 12.894 -8.102 -3.721 1.00 90.31 94 VAL A C 1
ATOM 738 O O . VAL A 1 94 ? 12.724 -7.799 -4.905 1.00 90.31 94 VAL A O 1
ATOM 741 N N . ALA A 1 95 ? 11.953 -7.971 -2.789 1.00 90.88 95 ALA A N 1
ATOM 742 C CA . ALA A 1 95 ? 10.575 -7.572 -3.065 1.00 90.88 95 ALA A CA 1
ATOM 743 C C . ALA A 1 95 ? 10.182 -6.333 -2.258 1.00 90.88 95 ALA A C 1
ATOM 745 O O . ALA A 1 95 ? 10.658 -6.129 -1.139 1.00 90.88 95 ALA A O 1
ATOM 746 N N . PHE A 1 96 ? 9.314 -5.495 -2.817 1.00 94.12 96 PHE A N 1
ATOM 747 C CA . PHE A 1 96 ? 8.784 -4.333 -2.108 1.00 94.12 96 PHE A CA 1
ATOM 748 C C . PHE A 1 96 ? 7.728 -4.743 -1.077 1.00 94.12 96 PHE A C 1
ATOM 750 O O . PHE A 1 96 ? 6.868 -5.572 -1.360 1.00 94.12 96 PHE A O 1
ATOM 757 N N . LEU A 1 97 ? 7.766 -4.124 0.102 1.00 94.88 97 LEU A N 1
ATOM 758 C CA . LEU A 1 97 ? 6.806 -4.333 1.182 1.00 94.88 97 LEU A CA 1
ATOM 759 C C . LEU A 1 97 ? 6.090 -3.031 1.523 1.00 94.88 97 LEU A C 1
ATOM 761 O O . LEU A 1 97 ? 6.737 -2.003 1.749 1.00 94.88 97 LEU A O 1
ATOM 765 N N . ALA A 1 98 ? 4.773 -3.109 1.679 1.00 95.94 98 ALA A N 1
ATOM 766 C CA . ALA A 1 98 ? 3.991 -2.083 2.357 1.00 95.94 98 ALA A CA 1
ATOM 767 C C . ALA A 1 98 ? 3.076 -2.739 3.387 1.00 95.94 98 ALA A C 1
ATOM 769 O O . ALA A 1 98 ? 2.418 -3.726 3.078 1.00 95.94 98 ALA A O 1
ATOM 770 N N . GLY A 1 99 ? 3.032 -2.200 4.602 1.00 95.62 99 GLY A N 1
ATOM 771 C CA . GLY A 1 99 ? 2.152 -2.698 5.651 1.00 95.62 99 GLY A CA 1
ATOM 772 C C . GLY A 1 99 ? 1.475 -1.577 6.420 1.00 95.62 99 GLY A C 1
ATOM 773 O O . GLY A 1 99 ? 2.090 -0.538 6.676 1.00 95.62 99 GLY A O 1
ATOM 774 N N . VAL A 1 100 ? 0.222 -1.803 6.811 1.00 96.50 100 VAL A N 1
ATOM 775 C CA . VAL A 1 100 ? -0.578 -0.862 7.607 1.00 96.50 100 VAL A CA 1
ATOM 776 C C . VAL A 1 100 ? -1.130 -1.553 8.854 1.00 96.50 100 VAL A C 1
ATOM 778 O O . VAL A 1 100 ? -1.541 -2.712 8.779 1.00 96.50 100 VAL A O 1
ATOM 781 N N . PRO A 1 101 ? -1.137 -0.879 10.018 1.00 95.94 101 PRO A N 1
ATOM 782 C CA . PRO A 1 101 ? -1.620 -1.473 11.262 1.00 95.94 101 PRO A CA 1
ATOM 783 C C . PRO A 1 101 ? -3.148 -1.589 11.267 1.00 95.94 101 PRO A C 1
ATOM 785 O O . PRO A 1 101 ? -3.827 -0.678 10.808 1.00 95.94 101 PRO A O 1
ATOM 788 N N . GLY A 1 102 ? -3.707 -2.649 11.853 1.00 95.44 102 GLY A N 1
ATOM 789 C CA . GLY A 1 102 ? -5.164 -2.789 11.993 1.00 95.44 102 GLY A CA 1
ATOM 790 C C . GLY A 1 102 ? -5.766 -1.980 13.147 1.00 95.44 102 GLY A C 1
ATOM 791 O O . GLY A 1 102 ? -6.910 -1.524 13.111 1.00 95.44 102 GLY A O 1
ATOM 792 N N . GLN A 1 103 ? -4.966 -1.762 14.188 1.00 95.50 103 GLN A N 1
ATOM 793 C CA . GLN A 1 103 ? -5.388 -1.079 15.403 1.00 95.50 103 GLN A CA 1
ATOM 794 C C . GLN A 1 103 ? -4.220 -0.387 16.106 1.00 95.50 103 GLN A C 1
ATOM 796 O O . GLN A 1 103 ? -3.049 -0.687 15.855 1.00 95.50 103 GLN A O 1
ATOM 801 N N . LYS A 1 104 ? -4.547 0.472 17.071 1.00 95.69 104 LYS A N 1
ATOM 802 C CA . LYS A 1 104 ? -3.604 1.016 18.050 1.00 95.69 104 LYS A CA 1
ATOM 803 C C . LYS A 1 104 ? -3.907 0.509 19.452 1.00 95.69 104 LYS A C 1
ATOM 805 O O . LYS A 1 104 ? -5.051 0.562 19.891 1.00 95.69 104 LYS A O 1
ATOM 810 N N . TYR A 1 105 ? -2.905 0.027 20.180 1.00 95.94 105 TYR A N 1
ATOM 811 C CA . TYR A 1 105 ? -3.135 -0.560 21.501 1.00 95.94 105 TYR A CA 1
ATOM 812 C C . TYR A 1 105 ? -3.581 0.479 22.530 1.00 95.94 105 TYR A C 1
ATOM 814 O O . TYR A 1 105 ? -3.045 1.583 22.597 1.00 95.94 105 TYR A O 1
ATOM 822 N N . SER A 1 106 ? -4.499 0.087 23.419 1.00 97.38 106 SER A N 1
ATOM 823 C CA . SER A 1 106 ? -4.940 0.934 24.532 1.00 97.38 106 SER A CA 1
ATOM 824 C C . SER A 1 106 ? -3.782 1.358 25.437 1.00 97.38 106 SER A C 1
ATOM 826 O O . SER A 1 106 ? -3.843 2.426 26.039 1.00 97.38 106 SER A O 1
ATOM 828 N N . SER A 1 107 ? -2.725 0.543 25.517 1.00 97.25 107 SER A N 1
ATOM 829 C CA . SER A 1 107 ? -1.536 0.807 26.330 1.00 97.25 107 SER A CA 1
ATOM 830 C C . SER A 1 107 ? -0.710 2.002 25.869 1.00 97.25 107 SER A C 1
ATOM 832 O O . SER A 1 107 ? 0.145 2.460 26.623 1.00 97.25 107 SER A O 1
ATOM 834 N N . ASP A 1 108 ? -0.958 2.498 24.657 1.00 96.94 108 ASP A N 1
ATOM 835 C CA . ASP A 1 108 ? -0.318 3.710 24.146 1.00 96.94 108 ASP A CA 1
ATOM 836 C C . ASP A 1 108 ? -0.962 4.984 24.715 1.00 96.94 108 ASP A C 1
ATOM 838 O O . ASP A 1 108 ? -0.427 6.074 24.517 1.00 96.94 108 ASP A O 1
ATOM 842 N N . PHE A 1 109 ? -2.079 4.848 25.442 1.00 97.75 109 PHE A N 1
ATOM 843 C CA . PHE A 1 109 ? -2.793 5.945 26.086 1.00 97.75 109 PHE A CA 1
ATOM 844 C C . PHE A 1 109 ? -2.741 5.860 27.611 1.00 97.75 109 PHE A C 1
ATOM 846 O O . PHE A 1 109 ? -2.576 4.791 28.203 1.00 97.75 109 PHE A O 1
ATOM 853 N N . ILE A 1 110 ? -2.965 7.000 28.263 1.00 97.88 110 ILE A N 1
ATOM 854 C CA . ILE A 1 110 ? -3.046 7.079 29.727 1.00 97.88 110 ILE A CA 1
ATOM 855 C C . ILE A 1 110 ? -4.485 6.846 30.204 1.00 97.88 110 ILE A C 1
ATOM 857 O O . ILE A 1 110 ? -5.382 7.642 29.911 1.00 97.88 110 ILE A O 1
ATOM 861 N N . TRP A 1 111 ? -4.694 5.808 31.017 1.00 98.31 111 TRP A N 1
ATOM 862 C CA . TRP A 1 111 ? -5.997 5.434 31.575 1.00 98.31 111 TRP A CA 1
ATOM 863 C C . TRP A 1 111 ? -6.058 5.585 33.089 1.00 98.31 111 TRP A C 1
ATOM 865 O O . TRP A 1 111 ? -5.158 5.164 33.816 1.00 98.31 111 TRP A O 1
ATOM 875 N N . ASN A 1 112 ? -7.187 6.102 33.574 1.00 97.94 112 ASN A N 1
ATOM 876 C CA . ASN A 1 112 ? -7.500 6.176 34.996 1.00 97.94 112 ASN A CA 1
ATOM 877 C C . ASN A 1 112 ? -8.658 5.235 35.325 1.00 97.94 112 ASN A C 1
ATOM 879 O O . ASN A 1 112 ? -9.710 5.301 34.687 1.00 97.94 112 ASN A O 1
ATOM 883 N N . ASN A 1 113 ? -8.479 4.389 36.338 1.00 97.19 113 ASN A N 1
ATOM 884 C CA . ASN A 1 113 ? -9.562 3.563 36.858 1.00 97.19 113 ASN A CA 1
ATOM 885 C C . ASN A 1 113 ? -10.573 4.444 37.605 1.00 97.19 113 ASN A C 1
ATOM 887 O O . ASN A 1 113 ? -10.186 5.291 38.414 1.00 97.19 113 ASN A O 1
ATOM 891 N N . VAL A 1 114 ? -11.855 4.243 37.316 1.00 96.06 114 VAL A N 1
ATOM 892 C CA . VAL A 1 114 ? -12.970 4.936 37.970 1.00 96.06 114 VAL A CA 1
ATOM 893 C C . VAL A 1 114 ? -13.537 4.066 39.082 1.00 96.06 114 VAL A C 1
ATOM 895 O O . VAL A 1 114 ? -13.647 4.519 40.220 1.0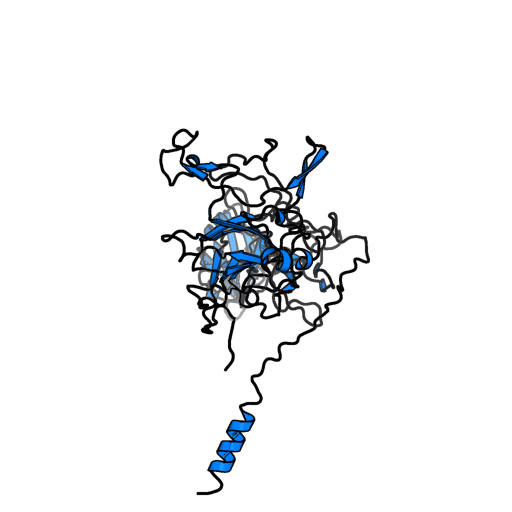0 96.06 114 VAL A O 1
ATOM 898 N N . GLU A 1 115 ? -13.888 2.824 38.750 1.00 95.38 115 GLU A N 1
ATOM 899 C CA . GLU A 1 115 ? -14.452 1.860 39.689 1.00 95.38 115 GLU A CA 1
ATOM 900 C C . GLU A 1 115 ? -14.298 0.414 39.199 1.00 95.38 115 GLU A C 1
ATOM 902 O O . GLU A 1 115 ? -13.992 0.160 38.030 1.00 95.38 115 GLU A O 1
ATOM 907 N N . TYR A 1 116 ? -14.541 -0.528 40.111 1.00 95.69 116 TYR A N 1
ATOM 908 C CA . TYR A 1 116 ? -14.698 -1.950 39.819 1.00 95.69 116 TYR A CA 1
ATOM 909 C C . TYR A 1 116 ? -16.101 -2.391 40.216 1.00 95.69 116 TYR A C 1
ATOM 911 O O . TYR A 1 116 ? -16.528 -2.175 41.352 1.00 95.69 116 TYR A O 1
ATOM 919 N N . VAL A 1 117 ? -16.796 -3.041 39.289 1.00 94.81 117 VAL A N 1
ATOM 920 C CA . VAL A 1 117 ? -18.082 -3.682 39.546 1.00 94.81 117 VAL A CA 1
ATOM 921 C C . VAL A 1 117 ? -17.808 -5.102 40.026 1.00 94.81 117 VAL A C 1
ATOM 923 O O . VAL A 1 117 ? -17.129 -5.867 39.342 1.00 94.81 117 VAL A O 1
ATOM 926 N N . VAL A 1 118 ? -18.304 -5.442 41.215 1.00 95.38 118 VAL A N 1
ATOM 927 C CA . VAL A 1 118 ? -18.038 -6.717 41.900 1.00 95.38 118 VAL A CA 1
ATOM 928 C C . VAL A 1 118 ? -19.302 -7.566 42.036 1.00 95.38 118 VAL A C 1
ATOM 930 O O . VAL A 1 118 ? -20.413 -7.034 42.031 1.00 95.38 118 VAL A O 1
ATOM 933 N N . ASP A 1 119 ? -19.132 -8.879 42.172 1.00 92.62 119 ASP A N 1
ATOM 934 C CA . ASP A 1 119 ? -20.217 -9.813 42.489 1.00 92.62 119 ASP A CA 1
ATOM 935 C C . ASP A 1 119 ? -20.577 -9.834 43.992 1.00 92.62 119 ASP A C 1
ATOM 937 O O . ASP A 1 119 ? -20.053 -9.060 44.798 1.00 92.62 119 ASP A O 1
ATOM 941 N N . GLU A 1 120 ? -21.502 -10.722 44.383 1.00 91.94 120 GLU A N 1
ATOM 942 C CA . GLU A 1 120 ? -21.942 -10.885 45.780 1.00 91.94 120 GLU A CA 1
ATOM 943 C C . GLU A 1 120 ? -20.810 -11.323 46.730 1.00 91.94 120 GLU A C 1
ATOM 945 O O . GLU A 1 120 ? -20.876 -11.040 47.929 1.00 91.94 120 GLU A O 1
ATOM 950 N N . ASP A 1 121 ? -19.765 -11.966 46.200 1.00 90.69 121 ASP A N 1
ATOM 951 C CA . ASP A 1 121 ? -18.594 -12.441 46.940 1.00 90.69 121 ASP A CA 1
ATOM 952 C C . ASP A 1 121 ? -17.445 -11.408 46.952 1.00 90.69 121 ASP A C 1
ATOM 954 O O . ASP A 1 121 ? -16.417 -11.617 47.606 1.00 90.69 121 ASP A O 1
ATOM 958 N N . GLY A 1 122 ? -17.624 -10.262 46.284 1.00 89.88 122 GLY A N 1
ATOM 959 C CA . GLY A 1 122 ? -16.647 -9.177 46.198 1.00 89.88 122 GLY A CA 1
ATOM 960 C C . GLY A 1 122 ? -15.571 -9.383 45.129 1.00 89.88 122 GLY A C 1
ATOM 961 O O . GLY A 1 122 ? -14.542 -8.707 45.175 1.00 89.88 122 GLY A O 1
ATOM 962 N N . VAL A 1 123 ? -15.780 -10.301 44.183 1.00 92.62 123 VAL A N 1
ATOM 963 C CA . VAL A 1 123 ? -14.867 -10.546 43.062 1.00 92.62 123 VAL A CA 1
ATOM 964 C C . VAL A 1 123 ? -15.163 -9.550 41.934 1.00 92.62 123 VAL A C 1
ATOM 966 O O . VAL A 1 123 ? -16.320 -9.431 41.524 1.00 92.62 123 VAL A O 1
ATOM 969 N N . PRO A 1 124 ? -14.155 -8.830 41.402 1.00 93.06 124 PRO A N 1
ATOM 970 C CA . PRO A 1 124 ? -14.342 -7.925 40.269 1.00 93.06 124 PRO A CA 1
ATOM 971 C C . PRO A 1 124 ? -14.827 -8.659 39.016 1.00 93.06 124 PRO A C 1
ATOM 973 O O . PRO A 1 124 ? -14.139 -9.534 38.490 1.00 93.06 124 PRO A O 1
ATOM 976 N N . ILE A 1 125 ? -16.000 -8.265 38.522 1.00 95.25 125 ILE A N 1
ATOM 977 C CA . ILE A 1 125 ? -16.578 -8.733 37.259 1.00 95.25 125 ILE A CA 1
ATOM 978 C C . ILE A 1 125 ? -15.983 -7.919 36.104 1.00 95.25 125 ILE A C 1
ATOM 980 O O . ILE A 1 125 ? -15.510 -8.488 35.120 1.00 95.25 125 ILE A O 1
ATOM 984 N N . TYR A 1 126 ? -15.977 -6.589 36.228 1.00 96.81 126 TYR A N 1
ATOM 985 C CA . TYR A 1 126 ? -15.361 -5.679 35.262 1.00 96.81 126 TYR A CA 1
ATOM 986 C C . TYR A 1 126 ? -14.930 -4.355 35.900 1.00 96.81 126 TYR A C 1
ATOM 988 O O . TYR A 1 126 ? -15.508 -3.905 36.891 1.00 96.81 126 TYR A O 1
ATOM 996 N N . GLY A 1 127 ? -13.902 -3.734 35.326 1.00 96.75 127 GLY A N 1
ATOM 997 C CA . GLY A 1 127 ? -13.397 -2.418 35.705 1.00 96.75 127 GLY A CA 1
ATOM 998 C C . GLY A 1 127 ? -13.791 -1.352 34.690 1.00 96.75 127 GLY A C 1
ATOM 999 O O . GLY A 1 127 ? -13.742 -1.594 33.485 1.00 96.75 127 GLY A O 1
ATOM 1000 N N . ILE A 1 128 ? -14.138 -0.159 35.171 1.00 97.94 128 ILE A N 1
ATOM 1001 C CA . ILE A 1 128 ? -14.425 1.004 34.327 1.00 97.94 128 ILE A CA 1
ATOM 1002 C C . ILE A 1 128 ? -13.213 1.929 34.331 1.00 97.94 128 ILE A C 1
ATOM 1004 O O . ILE A 1 128 ? -12.753 2.378 35.384 1.00 97.94 128 ILE A O 1
ATOM 1008 N N . TRP A 1 129 ? -12.711 2.239 33.141 1.00 98.38 129 TRP A N 1
ATOM 1009 C CA . TRP A 1 129 ? -11.535 3.078 32.930 1.00 98.38 129 TRP A CA 1
ATOM 1010 C C . TRP A 1 129 ? -11.868 4.240 32.013 1.00 98.38 129 TRP A C 1
ATOM 1012 O O . TRP A 1 129 ? -12.689 4.094 31.114 1.00 98.38 129 TRP A O 1
ATOM 1022 N N . VAL A 1 130 ? -11.220 5.385 32.222 1.00 98.38 130 VAL A N 1
ATOM 1023 C CA . VAL A 1 130 ? -11.404 6.580 31.389 1.00 98.38 130 VAL A CA 1
ATOM 1024 C C . VAL A 1 130 ? -10.075 7.173 30.939 1.00 98.38 130 VAL A C 1
ATOM 1026 O O . VAL A 1 130 ? -9.110 7.207 31.708 1.00 98.38 130 VAL A O 1
ATOM 1029 N N . SER A 1 131 ? -10.043 7.696 29.715 1.00 98.50 131 SER A N 1
ATOM 1030 C CA . SER A 1 131 ? -8.883 8.377 29.141 1.00 98.50 131 SER A CA 1
ATOM 1031 C C . SER A 1 131 ? -9.301 9.611 28.345 1.00 98.50 131 SER A C 1
ATOM 1033 O O . SER A 1 131 ? -10.164 9.534 27.474 1.00 98.50 131 SER A O 1
ATOM 1035 N N . GLY A 1 132 ? -8.687 10.756 28.661 1.00 97.94 132 GLY A N 1
ATOM 1036 C CA . GLY A 1 132 ? -8.762 11.957 27.820 1.00 97.94 132 GLY A CA 1
ATOM 1037 C C . GLY A 1 132 ? -7.729 11.938 26.691 1.00 97.94 132 GLY A C 1
ATOM 1038 O O . GLY A 1 132 ? -8.005 12.412 25.602 1.00 97.94 132 GLY A O 1
ATOM 1039 N N . ASP A 1 133 ? -6.582 11.298 26.920 1.00 97.56 133 ASP A N 1
ATOM 1040 C CA . ASP A 1 133 ? -5.522 11.121 25.920 1.00 97.56 133 ASP A CA 1
ATOM 1041 C C . ASP A 1 133 ? -6.009 10.284 24.724 1.00 97.56 133 ASP A C 1
ATOM 1043 O O . ASP A 1 133 ? -5.846 10.671 23.570 1.00 97.56 133 ASP A O 1
ATOM 1047 N N . ALA A 1 134 ? -6.738 9.197 24.999 1.00 97.69 134 ALA A N 1
ATOM 1048 C CA . ALA A 1 134 ? -7.397 8.417 23.956 1.00 97.69 134 ALA A CA 1
ATOM 1049 C C . ALA A 1 134 ? -8.462 9.233 23.199 1.00 97.69 134 ALA A C 1
ATOM 1051 O O . ALA A 1 134 ? -8.617 9.049 21.997 1.00 97.69 134 ALA A O 1
ATOM 1052 N N . TYR A 1 135 ? -9.185 10.139 23.872 1.00 97.69 135 TYR A N 1
ATOM 1053 C CA . TYR A 1 135 ? -10.174 11.009 23.222 1.00 97.69 135 TYR A CA 1
ATOM 1054 C C . TYR A 1 135 ? -9.500 12.007 22.279 1.00 97.69 135 TYR A C 1
ATOM 1056 O O . TYR A 1 135 ? -9.898 12.121 21.123 1.00 97.69 135 TYR A O 1
ATOM 1064 N N . ASP A 1 136 ? -8.467 12.702 22.754 1.00 96.44 136 ASP A N 1
ATOM 1065 C CA . ASP A 1 136 ? -7.719 13.672 21.951 1.00 96.44 136 ASP A CA 1
ATOM 1066 C C . ASP A 1 136 ? -7.049 12.993 20.746 1.00 96.44 136 ASP A C 1
ATOM 1068 O O . ASP A 1 136 ? -6.958 13.580 19.670 1.00 96.44 136 ASP A O 1
ATOM 1072 N N . ASN A 1 137 ? -6.613 11.738 20.898 1.00 95.69 137 ASN A N 1
ATOM 1073 C CA . ASN A 1 137 ? -6.074 10.969 19.786 1.00 95.69 137 ASN A CA 1
ATOM 1074 C C . ASN A 1 137 ? -7.153 10.410 18.849 1.00 95.69 137 ASN A C 1
ATOM 1076 O O . ASN A 1 137 ? -6.881 10.267 17.663 1.00 95.69 137 ASN A O 1
ATOM 1080 N N . TRP A 1 138 ? -8.352 10.101 19.347 1.00 96.88 138 TRP A N 1
ATOM 1081 C CA . TRP A 1 138 ? -9.480 9.709 18.500 1.00 96.88 138 TRP A CA 1
ATOM 1082 C C . TRP A 1 138 ? -9.928 10.868 17.620 1.00 96.88 138 TRP A C 1
ATOM 1084 O O . TRP A 1 138 ? -10.151 10.656 16.437 1.00 96.88 138 TRP A O 1
ATOM 1094 N N . PHE A 1 139 ? -10.037 12.074 18.184 1.00 95.31 139 PHE A N 1
ATOM 1095 C CA . PHE A 1 139 ? -10.519 13.278 17.507 1.00 95.31 139 PHE A CA 1
ATOM 1096 C C . PHE A 1 139 ? -9.369 14.258 17.250 1.00 95.31 139 PHE A C 1
ATOM 1098 O O . PHE A 1 139 ? -9.191 15.232 17.989 1.00 95.31 139 PHE A O 1
ATOM 1105 N N . MET A 1 140 ? -8.590 14.004 16.200 1.00 88.50 140 MET A N 1
ATOM 1106 C CA . MET A 1 140 ? -7.423 14.806 15.829 1.00 88.50 140 MET A CA 1
ATOM 1107 C C . MET A 1 140 ? -7.710 15.616 14.562 1.00 88.50 140 MET A C 1
ATOM 1109 O O . MET A 1 140 ? -8.376 15.138 13.654 1.00 88.50 140 MET A O 1
ATOM 1113 N N . ASP A 1 141 ? -7.249 16.869 14.523 1.00 82.31 141 ASP A N 1
ATOM 1114 C CA . ASP A 1 141 ? -7.310 17.750 13.343 1.00 82.31 141 ASP A CA 1
ATOM 1115 C C . ASP A 1 141 ? -8.699 17.928 12.692 1.00 82.31 141 ASP A C 1
ATOM 1117 O O . ASP A 1 141 ? -8.822 18.344 11.543 1.00 82.31 141 ASP A O 1
ATOM 1121 N N . GLY A 1 142 ? -9.766 17.718 13.470 1.00 79.31 142 GLY A N 1
ATOM 1122 C CA . GLY A 1 142 ? -11.147 17.876 13.009 1.00 79.31 142 GLY A CA 1
ATOM 1123 C C . GLY A 1 142 ? -11.751 16.627 12.365 1.00 79.31 142 GLY A C 1
ATOM 1124 O O . GLY A 1 142 ? -12.872 16.725 11.868 1.00 79.31 142 GLY A O 1
ATOM 1125 N N . ASP A 1 143 ? -11.060 15.487 12.423 1.00 86.19 143 ASP A N 1
ATOM 1126 C CA . ASP A 1 143 ? -11.528 14.184 11.941 1.00 86.19 143 ASP A CA 1
ATOM 1127 C C . ASP A 1 143 ? -11.372 13.088 13.019 1.00 86.19 143 ASP A C 1
ATOM 1129 O O . ASP A 1 143 ? -10.984 13.368 14.162 1.00 86.19 143 ASP A O 1
ATOM 1133 N N . THR A 1 144 ? -11.725 11.843 12.684 1.00 92.38 144 THR A N 1
ATOM 1134 C CA . THR A 1 144 ? -11.610 10.668 13.551 1.00 92.38 144 THR A CA 1
ATOM 1135 C C . THR A 1 144 ? -10.576 9.664 13.059 1.00 92.38 144 THR A C 1
ATOM 1137 O O . THR A 1 144 ? -10.692 9.151 11.951 1.00 92.38 144 THR A O 1
ATOM 1140 N N . ASN A 1 145 ? -9.644 9.280 13.933 1.00 94.75 145 ASN A N 1
ATOM 1141 C CA . ASN A 1 145 ? -8.626 8.268 13.626 1.00 94.75 145 ASN A CA 1
ATOM 1142 C C . ASN A 1 145 ? -9.127 6.821 13.775 1.00 94.75 145 ASN A C 1
ATOM 1144 O O . ASN A 1 145 ? -8.480 5.899 13.287 1.00 94.75 145 ASN A O 1
ATOM 1148 N N . TYR A 1 146 ? -10.247 6.598 14.472 1.00 96.00 146 TYR A N 1
ATOM 1149 C CA . TYR A 1 146 ? -10.739 5.257 14.800 1.00 96.00 146 TYR A CA 1
ATOM 1150 C C . TYR A 1 146 ? -12.243 5.125 14.584 1.00 96.00 146 TYR A C 1
ATOM 1152 O O . TYR A 1 146 ? -12.993 6.096 14.693 1.00 96.00 146 TYR A O 1
ATOM 1160 N N . VAL A 1 147 ? -12.676 3.889 14.340 1.00 94.44 147 VAL A N 1
ATOM 1161 C CA . VAL A 1 147 ? -14.084 3.529 14.086 1.00 94.44 147 VAL A CA 1
ATOM 1162 C C . VAL A 1 147 ? -14.670 2.594 15.142 1.00 94.44 147 VAL A C 1
ATOM 1164 O O . VAL A 1 147 ? -15.876 2.385 15.175 1.00 94.44 147 VAL A O 1
ATOM 1167 N N . GLY A 1 148 ? -13.845 2.039 16.033 1.00 95.81 148 GLY A N 1
ATOM 1168 C CA . GLY A 1 148 ? -14.315 1.117 17.063 1.00 95.81 148 GLY A CA 1
ATOM 1169 C C . GLY A 1 148 ? -13.217 0.649 18.009 1.00 95.81 148 GLY A C 1
ATOM 1170 O O . GLY A 1 148 ? -12.064 1.072 17.916 1.00 95.81 148 GLY A O 1
ATOM 1171 N N . ILE A 1 149 ? -13.590 -0.245 18.924 1.00 97.50 149 ILE A N 1
ATOM 1172 C CA . ILE A 1 149 ? -12.679 -0.875 19.883 1.00 97.50 149 ILE A CA 1
ATOM 1173 C C . ILE A 1 149 ? -12.688 -2.390 19.672 1.00 97.50 149 ILE A C 1
ATOM 1175 O O . ILE A 1 149 ? -13.749 -3.018 19.658 1.00 97.50 149 ILE A O 1
ATOM 1179 N N . LEU A 1 150 ? -11.500 -2.970 19.546 1.00 97.25 150 LEU A N 1
ATOM 1180 C CA . LEU A 1 150 ? -11.252 -4.403 19.562 1.00 97.25 150 LEU A CA 1
ATOM 1181 C C . LEU A 1 150 ? -10.890 -4.825 20.986 1.00 97.25 150 LEU A C 1
ATOM 1183 O O . LEU A 1 150 ? -9.980 -4.260 21.597 1.00 97.25 150 LEU A O 1
ATOM 1187 N N . PHE A 1 151 ? -11.577 -5.832 21.513 1.00 96.69 151 PHE A N 1
ATOM 1188 C CA . PHE A 1 151 ? -11.244 -6.447 22.797 1.00 96.69 151 PHE A CA 1
ATOM 1189 C C . PHE A 1 151 ? -10.618 -7.822 22.583 1.00 96.69 151 PHE A C 1
ATOM 1191 O O . PHE A 1 151 ? -10.840 -8.450 21.554 1.00 96.69 151 PHE A O 1
ATOM 1198 N N . GLU A 1 152 ? -9.876 -8.318 23.574 1.00 95.06 152 GLU A N 1
ATOM 1199 C CA . GLU A 1 152 ? -9.294 -9.669 23.548 1.00 95.06 152 GLU A CA 1
ATOM 1200 C C . GLU A 1 152 ? -8.432 -9.928 22.296 1.00 95.06 152 GLU A C 1
ATOM 1202 O O . GLU A 1 152 ? -8.420 -11.031 21.758 1.00 95.06 152 GLU A O 1
ATOM 1207 N N . ALA A 1 153 ? -7.713 -8.901 21.838 1.00 94.44 153 ALA A N 1
ATOM 1208 C CA . ALA A 1 153 ? -6.869 -8.961 20.655 1.00 94.44 153 ALA A CA 1
ATOM 1209 C C . ALA A 1 153 ? -5.759 -10.019 20.794 1.00 94.44 153 ALA A C 1
ATOM 1211 O O . ALA A 1 153 ? -4.945 -9.965 21.723 1.00 94.44 153 ALA A O 1
ATOM 1212 N N . ASP A 1 154 ? -5.704 -10.969 19.868 1.00 90.88 154 ASP A N 1
ATOM 1213 C CA . ASP A 1 154 ? -4.692 -12.025 19.831 1.00 90.88 154 ASP A CA 1
ATOM 1214 C C . ASP A 1 154 ? -4.456 -12.476 18.394 1.00 90.88 154 ASP A C 1
ATOM 1216 O O . ASP A 1 154 ? -5.409 -12.574 17.628 1.00 90.88 154 ASP A O 1
ATOM 1220 N N . GLU A 1 155 ? -3.193 -12.727 18.042 1.00 86.19 155 GLU A N 1
ATOM 1221 C CA . GLU A 1 155 ? -2.780 -13.131 16.683 1.00 86.19 155 GLU A CA 1
ATOM 1222 C C . GLU A 1 155 ? -3.400 -12.261 15.571 1.00 86.19 155 GLU A C 1
ATOM 1224 O O . GLU A 1 155 ? -3.795 -12.757 14.526 1.00 86.19 155 GLU A O 1
ATOM 1229 N N . ASP A 1 156 ? -3.485 -10.949 15.827 1.00 83.56 156 ASP A N 1
ATOM 1230 C CA . ASP A 1 156 ? -4.080 -9.937 14.937 1.00 83.56 156 ASP A CA 1
ATOM 1231 C C . ASP A 1 156 ? -5.580 -10.091 14.641 1.00 83.56 156 ASP A C 1
ATOM 1233 O O . ASP A 1 156 ? -6.165 -9.356 13.851 1.00 83.56 156 ASP A O 1
ATOM 1237 N N . PHE A 1 157 ? -6.240 -10.971 15.381 1.00 87.75 157 PHE A N 1
ATOM 1238 C CA . PHE A 1 157 ? -7.684 -11.032 15.475 1.00 87.75 157 PHE A CA 1
ATOM 1239 C C . PHE A 1 157 ? -8.155 -10.470 16.820 1.00 87.75 157 PHE A C 1
ATOM 1241 O O . PHE A 1 157 ? -7.371 -9.984 17.641 1.00 87.75 157 PHE A O 1
ATOM 1248 N N . GLY A 1 158 ? -9.457 -10.525 17.072 1.00 91.12 158 GLY A N 1
ATOM 1249 C CA . GLY A 1 158 ? -10.015 -10.196 18.374 1.00 91.12 158 GLY A CA 1
ATOM 1250 C C . GLY A 1 158 ? -11.533 -10.188 18.369 1.00 91.12 158 GLY A C 1
ATOM 1251 O O . GLY A 1 158 ? -12.195 -10.513 17.384 1.00 91.12 158 GLY A O 1
ATOM 1252 N N . LYS A 1 159 ? -12.099 -9.789 19.502 1.00 93.69 159 LYS A N 1
ATOM 1253 C CA . LYS A 1 159 ? -13.533 -9.629 19.676 1.00 93.69 159 LYS A CA 1
ATOM 1254 C C . LYS A 1 159 ? -13.941 -8.190 19.372 1.00 93.69 159 LYS A C 1
ATOM 1256 O O . LYS A 1 159 ? -13.870 -7.313 20.236 1.00 93.69 159 LYS A O 1
ATOM 1261 N N . TRP A 1 160 ? -14.415 -7.972 18.151 1.00 94.88 160 TRP A N 1
ATOM 1262 C CA . TRP A 1 160 ? -15.148 -6.769 17.770 1.00 94.88 160 TRP A CA 1
ATOM 1263 C C . TRP A 1 160 ? -16.655 -7.057 17.770 1.00 94.88 160 TRP A C 1
ATOM 1265 O O . TRP A 1 160 ? -17.099 -8.119 17.336 1.00 94.88 160 TRP A O 1
ATOM 1275 N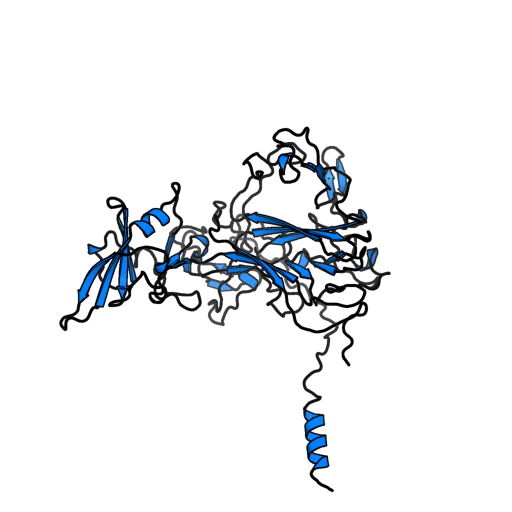 N . GLU A 1 161 ? -17.442 -6.119 18.289 1.00 93.38 161 GLU A N 1
ATOM 1276 C CA . GLU A 1 161 ? -18.905 -6.150 18.254 1.00 93.38 161 GLU A CA 1
ATOM 1277 C C . GLU A 1 161 ? -19.395 -4.785 17.731 1.00 93.38 161 GLU A C 1
ATOM 1279 O O . GLU A 1 161 ? -18.853 -3.762 18.172 1.00 93.38 161 GLU A O 1
ATOM 1284 N N . PRO A 1 162 ? -20.432 -4.740 16.871 1.00 91.44 162 PRO A N 1
ATOM 1285 C CA . PRO A 1 162 ? -20.973 -3.488 16.346 1.00 91.44 162 PRO A CA 1
ATOM 1286 C C . PRO A 1 162 ? -21.379 -2.497 17.440 1.00 91.44 162 PRO A C 1
ATOM 1288 O O . PRO A 1 162 ? -21.747 -2.894 18.552 1.00 91.44 162 PRO A O 1
ATOM 1291 N N . ASP A 1 163 ? -21.406 -1.209 17.095 1.00 91.81 163 ASP A N 1
ATOM 1292 C CA . ASP A 1 163 ? -21.779 -0.117 18.004 1.00 91.81 163 ASP A CA 1
ATOM 1293 C C . ASP A 1 163 ? -23.132 -0.348 18.689 1.00 91.81 163 ASP A C 1
ATOM 1295 O O . ASP A 1 163 ? -23.284 -0.062 19.873 1.00 91.81 163 ASP A O 1
ATOM 1299 N N . SER A 1 164 ? -24.097 -0.957 17.993 1.00 89.94 164 SER A N 1
ATOM 1300 C CA . SER A 1 164 ? -25.414 -1.302 18.552 1.00 89.94 164 SER A CA 1
ATOM 1301 C C . SER A 1 164 ? -25.354 -2.250 19.761 1.00 89.94 164 SER A C 1
ATOM 1303 O O . SER A 1 164 ? -26.320 -2.357 20.524 1.00 89.94 164 SER A O 1
ATOM 1305 N N . VAL A 1 165 ? -24.225 -2.932 19.956 1.00 92.06 165 VAL A N 1
ATOM 1306 C CA . VAL A 1 165 ? -23.994 -3.916 21.013 1.00 92.06 165 VAL A CA 1
ATOM 1307 C C . VAL A 1 165 ? -22.948 -3.421 22.019 1.00 92.06 165 VAL A C 1
ATOM 1309 O O . VAL A 1 165 ? -23.217 -3.434 23.229 1.00 92.06 165 VAL A O 1
ATOM 1312 N N . SER A 1 166 ? -21.774 -2.996 21.537 1.00 94.56 166 SER A N 1
ATOM 1313 C CA . SER A 1 166 ? -20.601 -2.677 22.367 1.00 94.56 166 SER A CA 1
ATOM 1314 C C . SER A 1 166 ? -20.549 -1.223 22.836 1.00 94.56 166 SER A C 1
ATOM 1316 O O . SER A 1 166 ? -20.088 -0.957 23.952 1.00 94.56 166 SER A O 1
ATOM 1318 N N . ARG A 1 167 ? -21.049 -0.284 22.026 1.00 96.69 167 ARG A N 1
ATOM 1319 C CA . ARG A 1 167 ? -21.038 1.144 22.343 1.00 96.69 167 ARG A CA 1
ATOM 1320 C C . ARG A 1 167 ? -22.252 1.508 23.194 1.00 96.69 167 ARG A C 1
ATOM 1322 O O . ARG A 1 167 ? -23.379 1.104 22.912 1.00 96.69 167 ARG A O 1
ATOM 1329 N N . LYS A 1 168 ? -22.033 2.280 24.259 1.00 97.25 168 LYS A N 1
ATOM 1330 C CA . LYS A 1 168 ? -23.091 2.846 25.110 1.00 97.25 168 LYS A CA 1
ATOM 1331 C C . LYS A 1 168 ? -23.062 4.367 25.066 1.00 97.25 168 LYS A C 1
ATOM 1333 O O . LYS A 1 168 ? -22.011 4.967 24.860 1.00 97.25 168 LYS A O 1
ATOM 1338 N N . GLU A 1 169 ? -24.214 4.976 25.342 1.00 95.12 169 GLU A N 1
ATOM 1339 C CA . GLU A 1 169 ? -24.353 6.436 25.455 1.00 95.12 169 GLU A CA 1
ATOM 1340 C C . GLU A 1 169 ? -23.507 7.015 26.596 1.00 95.12 169 GLU A C 1
ATOM 1342 O O . GLU A 1 169 ? -23.035 8.143 26.522 1.00 95.12 169 GLU A O 1
ATOM 1347 N N . SER A 1 170 ? -23.305 6.248 27.670 1.00 96.31 170 SER A N 1
ATOM 1348 C CA . SER A 1 170 ? -22.416 6.632 28.761 1.00 96.31 170 SER A CA 1
ATOM 1349 C C . SER A 1 170 ? -21.871 5.410 29.490 1.00 96.31 170 SER A C 1
ATOM 1351 O O . SER A 1 170 ? -22.470 4.330 29.477 1.00 96.31 170 SER A O 1
ATOM 1353 N N . LYS A 1 171 ? -20.760 5.612 30.202 1.00 95.50 171 LYS A N 1
ATOM 1354 C CA . LYS A 1 171 ? -20.153 4.604 31.082 1.00 95.50 171 LYS A CA 1
ATOM 1355 C C . LYS A 1 171 ? -21.099 4.080 32.170 1.00 95.50 171 LYS A C 1
ATOM 1357 O O . LYS A 1 171 ? -20.923 2.966 32.644 1.00 95.50 171 LYS A O 1
ATOM 1362 N N . ASP A 1 172 ? -22.104 4.869 32.559 1.00 95.19 172 ASP A N 1
ATOM 1363 C CA . ASP A 1 172 ? -23.062 4.495 33.610 1.00 95.19 172 ASP A CA 1
ATOM 1364 C C . ASP A 1 172 ? -24.064 3.433 33.121 1.00 95.19 172 ASP A C 1
ATOM 1366 O O . ASP A 1 172 ? -24.786 2.839 33.919 1.00 95.19 172 ASP A O 1
ATOM 1370 N N . LEU A 1 173 ? -24.117 3.203 31.805 1.00 96.56 173 LEU A N 1
ATOM 1371 C CA . LEU A 1 173 ? -24.938 2.181 31.159 1.00 96.56 173 LEU A CA 1
ATOM 1372 C C . LEU A 1 173 ? -24.152 0.899 30.846 1.00 96.56 173 LEU A C 1
ATOM 1374 O O . LEU A 1 173 ? -24.695 0.012 30.186 1.00 96.56 173 LEU A O 1
ATOM 1378 N N . PHE A 1 174 ? -22.890 0.795 31.278 1.00 97.12 174 PHE A N 1
ATOM 1379 C CA . PHE A 1 174 ? -22.128 -0.443 31.138 1.00 97.12 174 PHE A CA 1
ATOM 1380 C C . PHE A 1 174 ? -22.736 -1.541 32.010 1.00 97.12 174 PHE A C 1
ATOM 1382 O O . PHE A 1 174 ? -22.848 -1.394 33.227 1.00 97.12 174 PHE A O 1
ATOM 1389 N N . ASP A 1 175 ? -23.102 -2.653 31.379 1.00 95.19 175 ASP A N 1
ATOM 1390 C CA . ASP A 1 175 ? -23.733 -3.811 32.020 1.00 95.19 175 ASP A CA 1
ATOM 1391 C C . ASP A 1 175 ? -22.868 -5.082 31.956 1.00 95.19 175 ASP A C 1
ATOM 1393 O O . ASP A 1 175 ? -23.195 -6.090 32.587 1.00 95.19 175 ASP A O 1
ATOM 1397 N N . ARG A 1 176 ? -21.748 -5.037 31.224 1.00 95.00 176 ARG A N 1
ATOM 1398 C CA . ARG A 1 176 ? -20.749 -6.112 31.123 1.00 95.00 176 ARG A CA 1
ATOM 1399 C C . ARG A 1 176 ? -19.376 -5.572 30.711 1.00 95.00 176 ARG A C 1
ATOM 1401 O O . ARG A 1 176 ? -19.236 -4.397 30.374 1.00 95.00 176 ARG A O 1
ATOM 1408 N N 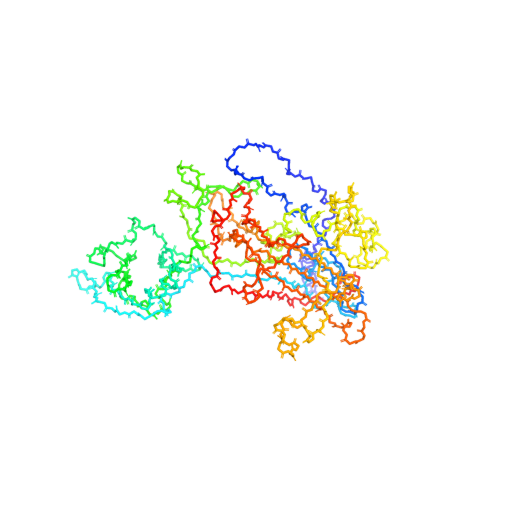. HIS A 1 177 ? -18.366 -6.444 30.706 1.00 95.12 177 HIS A N 1
ATOM 1409 C CA . HIS A 1 177 ? -17.065 -6.158 30.092 1.00 95.12 177 HIS A CA 1
ATOM 1410 C C . HIS A 1 177 ? -17.159 -6.064 28.557 1.00 95.12 177 HIS A C 1
ATOM 1412 O O . HIS A 1 177 ? -18.130 -6.525 27.953 1.00 95.12 177 HIS A O 1
ATOM 1418 N N . ASN A 1 178 ? -16.124 -5.503 27.933 1.00 96.44 178 ASN A N 1
ATOM 1419 C CA . ASN A 1 178 ? -15.992 -5.291 26.487 1.00 96.44 178 ASN A CA 1
ATOM 1420 C C . ASN A 1 178 ? -17.043 -4.313 25.939 1.00 96.44 178 ASN A C 1
ATOM 1422 O O . ASN A 1 178 ? -17.698 -4.563 24.929 1.00 96.44 178 ASN A O 1
ATOM 1426 N N . GLN A 1 179 ? -17.232 -3.204 26.653 1.00 97.56 179 GLN A N 1
ATOM 1427 C CA . GLN A 1 179 ? -18.102 -2.100 26.253 1.00 97.56 179 GLN A CA 1
ATOM 1428 C C . GLN A 1 179 ? -17.341 -0.785 26.322 1.00 97.56 179 GLN A C 1
ATOM 1430 O O . GLN A 1 179 ? -16.360 -0.668 27.059 1.00 97.56 179 GLN A O 1
ATOM 1435 N N . TRP A 1 180 ? -17.790 0.204 25.560 1.00 98.19 180 TRP A N 1
ATOM 1436 C CA . TRP A 1 180 ? -17.127 1.498 25.492 1.00 98.19 180 TRP A CA 1
ATOM 1437 C C . TRP A 1 180 ? -18.122 2.639 25.271 1.00 98.19 180 TRP A C 1
ATOM 1439 O O . TRP A 1 180 ? -19.257 2.426 24.848 1.00 98.19 180 TRP A O 1
ATOM 1449 N N . SER A 1 181 ? -17.720 3.859 25.609 1.00 98.12 181 SER A N 1
ATOM 1450 C CA . SER A 1 181 ? -18.525 5.065 25.392 1.00 98.12 181 SER A CA 1
ATOM 1451 C C . SER A 1 181 ? -17.628 6.273 25.160 1.00 98.12 181 SER A C 1
ATOM 1453 O O . SER A 1 181 ? -16.520 6.331 25.701 1.00 98.12 181 SER A O 1
ATOM 1455 N N . ILE A 1 182 ? -18.136 7.267 24.437 1.00 97.81 182 ILE A N 1
ATOM 1456 C CA . ILE A 1 182 ? -17.473 8.559 24.246 1.00 97.81 182 ILE A CA 1
ATOM 1457 C C . ILE A 1 182 ? -18.277 9.631 24.980 1.00 97.81 182 ILE A C 1
ATOM 1459 O O . ILE A 1 182 ? -19.465 9.798 24.724 1.00 97.81 182 ILE A O 1
ATOM 1463 N N . ASP A 1 183 ? -17.614 10.369 25.862 1.00 96.75 183 ASP A N 1
ATOM 1464 C CA . ASP A 1 183 ? -18.150 11.561 26.511 1.00 96.75 183 ASP A CA 1
ATOM 1465 C C . ASP A 1 183 ? -17.540 12.804 25.850 1.00 96.75 183 ASP A C 1
ATOM 1467 O O . ASP A 1 183 ? -16.361 13.116 26.041 1.00 96.75 183 ASP A O 1
ATOM 1471 N N . HIS A 1 184 ? -18.340 13.496 25.038 1.00 95.94 184 HIS A N 1
ATOM 1472 C CA . HIS A 1 184 ? -17.913 14.702 24.328 1.00 95.94 184 HIS A CA 1
ATOM 1473 C C . HIS A 1 184 ? -17.880 15.955 25.215 1.00 95.94 184 HIS A C 1
ATOM 1475 O O . HIS A 1 184 ? -17.155 16.899 24.890 1.00 95.94 184 HIS A O 1
ATOM 1481 N N . ASP A 1 185 ? -18.625 15.971 26.324 1.00 95.31 185 ASP A N 1
ATOM 1482 C CA . ASP A 1 185 ? -18.673 17.114 27.240 1.00 95.31 185 ASP A CA 1
ATOM 1483 C C . ASP A 1 185 ? -17.392 17.163 28.084 1.00 95.31 185 ASP A C 1
ATOM 1485 O O . ASP A 1 185 ? -16.738 18.206 28.182 1.00 95.31 185 ASP A O 1
ATOM 1489 N N . ASP A 1 186 ? -16.991 16.011 28.626 1.00 95.31 186 ASP A N 1
ATOM 1490 C CA . ASP A 1 186 ? -15.766 15.855 29.416 1.00 95.31 186 ASP A CA 1
ATOM 1491 C C . ASP A 1 186 ? -14.525 15.523 28.570 1.00 95.31 186 ASP A C 1
ATOM 1493 O O . ASP A 1 186 ? -13.414 15.498 29.112 1.00 95.31 186 ASP A O 1
ATOM 1497 N N . LYS A 1 187 ? -14.704 15.274 27.263 1.00 96.69 187 LYS A N 1
ATOM 1498 C CA . LYS A 1 187 ? -13.664 14.841 26.314 1.00 96.69 187 LYS A CA 1
ATOM 1499 C C . LYS A 1 187 ? -12.920 13.593 26.786 1.00 96.69 187 LYS A C 1
ATOM 1501 O O . LYS A 1 187 ? -11.705 13.605 26.989 1.00 96.69 187 LYS A O 1
ATOM 1506 N N . LYS A 1 188 ? -13.662 12.513 27.026 1.00 97.75 188 LYS A N 1
ATOM 1507 C CA . LYS A 1 188 ? -13.107 11.242 27.510 1.00 97.75 188 LYS A CA 1
ATOM 1508 C C . LYS A 1 188 ? -13.688 10.055 26.772 1.00 97.75 188 LYS A C 1
ATOM 1510 O O . LYS A 1 188 ? -14.867 10.024 26.439 1.00 97.75 188 LYS A O 1
ATOM 1515 N N . ILE A 1 189 ? -12.863 9.033 26.605 1.00 98.19 189 ILE A N 1
ATOM 1516 C CA . ILE A 1 189 ? -13.296 7.690 26.227 1.00 98.19 189 ILE A CA 1
ATOM 1517 C C . ILE A 1 189 ? -13.343 6.844 27.490 1.00 98.19 189 ILE A C 1
ATOM 1519 O O . ILE A 1 189 ? -12.429 6.914 28.314 1.00 98.19 189 ILE A O 1
ATOM 1523 N N . ALA A 1 190 ? -14.405 6.057 27.647 1.00 98.31 190 ALA A N 1
ATOM 1524 C CA . ALA A 1 190 ? -14.539 5.091 28.725 1.00 98.31 190 ALA A CA 1
ATOM 1525 C C . ALA A 1 190 ? -14.553 3.661 28.182 1.00 98.31 190 ALA A C 1
ATOM 1527 O O . ALA A 1 190 ? -15.171 3.402 27.151 1.00 98.31 190 ALA A O 1
ATOM 1528 N N . LEU A 1 191 ? -13.913 2.744 28.905 1.00 98.00 191 LEU A N 1
ATOM 1529 C CA . LEU A 1 191 ? -13.869 1.314 28.609 1.00 98.00 191 LEU A CA 1
ATOM 1530 C C . LEU A 1 191 ? -14.346 0.510 29.816 1.00 98.00 191 LEU A C 1
ATOM 1532 O O . LEU A 1 191 ? -13.999 0.824 30.956 1.00 98.00 191 LEU A O 1
ATOM 1536 N N . SER A 1 192 ? -15.080 -0.562 29.544 1.00 97.62 192 SER A N 1
ATOM 1537 C CA . SER A 1 192 ? -15.386 -1.633 30.483 1.00 97.62 192 SER A CA 1
ATOM 1538 C C . SER A 1 192 ? -14.508 -2.840 30.160 1.00 97.62 192 SER A C 1
ATOM 1540 O O . SER A 1 192 ? -14.618 -3.416 29.076 1.00 97.62 192 SER A O 1
ATOM 1542 N N . VAL A 1 193 ? -13.621 -3.220 31.078 1.00 96.69 193 VAL A N 1
ATOM 1543 C CA . VAL A 1 193 ? -12.618 -4.283 30.878 1.00 96.69 193 VAL A CA 1
ATOM 1544 C C . VAL A 1 193 ? -12.846 -5.436 31.847 1.00 96.69 193 VAL A C 1
ATOM 1546 O O . VAL A 1 193 ? -13.316 -5.222 32.961 1.00 96.69 193 VAL A O 1
ATOM 1549 N N . LEU A 1 194 ? -12.519 -6.665 31.447 1.00 95.56 194 LEU A N 1
ATOM 1550 C CA . LEU A 1 194 ? -12.758 -7.854 32.268 1.00 95.56 194 LEU A CA 1
ATOM 1551 C C . LEU A 1 194 ? -11.953 -7.815 33.582 1.00 95.56 194 LEU A C 1
ATOM 1553 O O . LEU A 1 194 ? -10.733 -7.644 33.570 1.00 95.56 194 LEU A O 1
ATOM 1557 N N . GLY A 1 195 ? -12.637 -8.022 34.710 1.00 93.88 195 GLY A N 1
ATOM 1558 C CA . GLY A 1 195 ? -1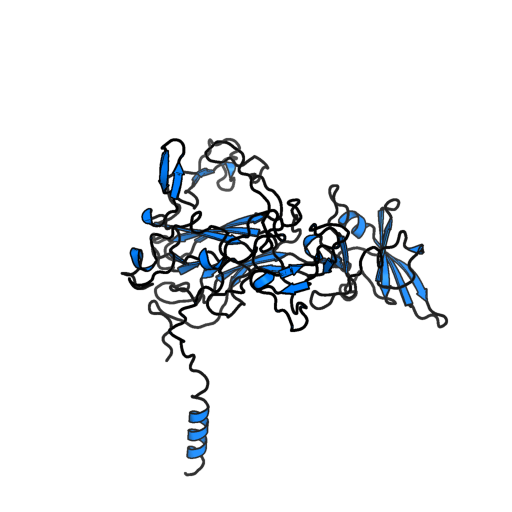2.039 -8.081 36.045 1.00 93.88 195 GLY A CA 1
ATOM 1559 C C . GLY A 1 195 ? -11.155 -6.875 36.380 1.00 93.88 195 GLY A C 1
ATOM 1560 O O . GLY A 1 195 ? -11.608 -5.732 36.371 1.00 93.88 195 GLY A O 1
ATOM 1561 N N . GLU A 1 196 ? -9.885 -7.150 36.688 1.00 93.81 196 GLU A N 1
ATOM 1562 C CA . GLU A 1 196 ? -8.861 -6.156 37.050 1.00 93.81 196 GLU A CA 1
ATOM 1563 C C . GLU A 1 196 ? -7.843 -5.896 35.925 1.00 93.81 196 GLU A C 1
ATOM 1565 O O . GLU A 1 196 ? -6.716 -5.468 36.188 1.00 93.81 196 GLU A O 1
ATOM 1570 N N . LEU A 1 197 ? -8.193 -6.191 34.666 1.00 95.62 197 LEU A N 1
ATOM 1571 C CA . LEU A 1 197 ? -7.311 -5.877 33.543 1.00 95.62 197 LEU A CA 1
ATOM 1572 C C . LEU A 1 197 ? -7.006 -4.372 33.499 1.00 95.62 197 LEU A C 1
ATOM 1574 O O . LEU A 1 197 ? -7.878 -3.529 33.698 1.00 95.62 197 LEU A O 1
ATOM 1578 N N . ASP A 1 198 ? -5.740 -4.050 33.240 1.00 96.50 198 ASP A N 1
ATOM 1579 C CA . ASP A 1 198 ? -5.222 -2.682 33.226 1.00 96.50 198 ASP A CA 1
ATOM 1580 C C . ASP A 1 198 ? -4.961 -2.249 31.774 1.00 96.50 198 ASP A C 1
ATOM 1582 O O . ASP A 1 198 ? -3.964 -2.697 31.195 1.00 96.50 198 ASP A O 1
ATOM 1586 N N . PRO A 1 199 ? -5.809 -1.389 31.174 1.00 97.31 199 PRO A N 1
ATOM 1587 C CA . PRO A 1 199 ? -5.673 -0.963 29.781 1.00 97.31 199 PRO A CA 1
ATOM 1588 C C . PRO A 1 199 ? -4.396 -0.158 29.505 1.00 97.31 199 PRO A C 1
ATOM 1590 O O . PRO A 1 199 ? -4.050 0.011 28.339 1.00 97.31 199 PRO A O 1
ATOM 1593 N N . ASN A 1 200 ? -3.651 0.270 30.536 1.00 97.69 200 ASN A N 1
ATOM 1594 C CA . ASN A 1 200 ? -2.313 0.856 30.378 1.00 97.69 200 ASN A CA 1
ATOM 1595 C C . ASN A 1 200 ? -1.237 -0.185 30.012 1.00 97.69 200 ASN A C 1
ATOM 1597 O O . ASN A 1 200 ? -0.077 0.167 29.799 1.00 97.69 200 ASN A O 1
ATOM 1601 N N . ARG A 1 201 ? -1.564 -1.482 29.995 1.00 96.62 201 ARG A N 1
ATOM 1602 C CA . ARG A 1 201 ? -0.616 -2.564 29.703 1.00 96.62 201 ARG A CA 1
ATOM 1603 C C . ARG A 1 201 ? -1.002 -3.274 28.419 1.00 96.62 201 ARG A C 1
ATOM 1605 O O . ARG A 1 201 ? -2.161 -3.621 28.232 1.00 96.62 201 ARG A O 1
ATOM 1612 N N . SER A 1 202 ? -0.011 -3.607 27.595 1.00 91.88 202 SER A N 1
ATOM 1613 C CA . SER A 1 202 ? -0.221 -4.371 26.355 1.00 91.88 202 SER A CA 1
ATOM 1614 C C . SER A 1 202 ? -0.910 -5.721 26.593 1.00 91.88 202 SER A C 1
ATOM 1616 O O . SER A 1 202 ? -1.666 -6.197 25.753 1.00 91.88 202 SER A O 1
ATOM 1618 N N . GLY A 1 203 ? -0.724 -6.311 27.779 1.00 93.50 203 GLY A N 1
ATOM 1619 C CA . GLY A 1 203 ? -1.413 -7.534 28.196 1.00 93.50 203 GLY A CA 1
ATOM 1620 C C . GLY A 1 203 ? -2.937 -7.411 28.322 1.00 93.50 203 GLY A C 1
ATOM 1621 O O . GLY A 1 203 ? -3.597 -8.442 28.377 1.00 93.50 203 GLY A O 1
ATOM 1622 N N . ALA A 1 204 ? -3.503 -6.197 28.348 1.00 95.00 204 ALA A N 1
ATOM 1623 C CA . ALA A 1 204 ? -4.952 -6.002 28.299 1.00 95.00 204 ALA A CA 1
ATOM 1624 C C . ALA A 1 204 ? -5.552 -6.382 26.943 1.00 95.00 204 ALA A C 1
ATOM 1626 O O . ALA A 1 204 ? -6.733 -6.713 26.898 1.00 95.00 204 ALA A O 1
ATOM 1627 N N . ARG A 1 205 ? -4.743 -6.377 25.867 1.00 95.81 205 ARG A N 1
ATOM 1628 C CA . ARG A 1 205 ? -5.162 -6.805 24.525 1.00 95.81 205 ARG A CA 1
ATOM 1629 C C . ARG A 1 205 ? -6.407 -6.056 24.031 1.00 95.81 205 ARG A C 1
ATOM 1631 O O . ARG A 1 205 ? -7.346 -6.650 23.513 1.00 95.81 205 ARG A O 1
ATOM 1638 N N . ILE A 1 206 ? -6.423 -4.744 24.235 1.00 97.44 206 ILE A N 1
ATOM 1639 C CA . ILE A 1 206 ? -7.467 -3.848 23.732 1.00 97.44 206 ILE A CA 1
ATOM 1640 C C . ILE A 1 206 ? -6.822 -2.947 22.693 1.00 97.44 206 ILE A C 1
ATOM 1642 O O . ILE A 1 206 ? -5.724 -2.435 22.934 1.00 97.44 206 ILE A O 1
ATOM 1646 N N . GLY A 1 207 ? -7.497 -2.717 21.574 1.00 96.50 207 GLY A N 1
ATOM 1647 C CA . GLY A 1 207 ? -7.033 -1.749 20.597 1.00 96.50 207 GLY A CA 1
ATOM 1648 C C . GLY A 1 207 ? -8.142 -0.957 19.928 1.00 96.50 207 GLY A C 1
ATOM 1649 O O . GLY A 1 207 ? -9.318 -1.300 19.955 1.00 96.50 207 GLY A O 1
ATOM 1650 N N . PHE A 1 208 ? -7.730 0.181 19.403 1.00 97.12 208 PHE A N 1
ATOM 1651 C CA . PHE A 1 208 ? -8.535 1.187 18.747 1.00 97.12 208 PHE A CA 1
ATOM 1652 C C . PHE A 1 208 ? -8.425 0.933 17.255 1.00 97.12 208 PHE A C 1
ATOM 1654 O O . PHE A 1 208 ? -7.329 0.999 16.702 1.00 97.12 208 PHE A O 1
ATOM 1661 N N . ILE A 1 209 ? -9.538 0.560 16.638 1.00 97.25 209 ILE A N 1
ATOM 1662 C CA . ILE A 1 209 ? -9.566 0.026 15.279 1.00 97.25 209 ILE A CA 1
ATOM 1663 C C . ILE A 1 209 ? -9.457 1.174 14.283 1.00 97.25 209 ILE A C 1
ATOM 1665 O O . ILE A 1 209 ? -10.280 2.094 14.317 1.00 97.25 209 ILE A O 1
ATOM 1669 N N . TYR A 1 210 ? -8.473 1.102 13.387 1.00 96.69 210 TYR A N 1
ATOM 1670 C CA . TYR A 1 210 ? -8.371 2.049 12.283 1.00 96.69 210 TYR A CA 1
ATOM 1671 C C . TYR A 1 210 ? -9.467 1.782 11.235 1.00 96.69 210 TYR A C 1
ATOM 1673 O O . TYR A 1 210 ? -9.835 0.623 11.021 1.00 96.69 210 TYR A O 1
ATOM 1681 N N . PRO A 1 211 ? -9.974 2.815 10.533 1.00 94.88 211 PRO A N 1
ATOM 1682 C CA . PRO A 1 211 ? -11.058 2.668 9.559 1.00 94.88 211 PRO A CA 1
ATOM 1683 C C . PRO A 1 211 ? -10.776 1.630 8.468 1.00 94.88 211 PRO A C 1
ATOM 1685 O O . PRO A 1 211 ? -11.685 0.947 8.006 1.00 94.88 211 PRO A O 1
ATOM 1688 N N . TRP A 1 212 ? -9.512 1.478 8.060 1.00 95.50 212 TRP A N 1
ATOM 1689 C CA . TRP A 1 212 ? -9.143 0.526 7.015 1.00 95.50 212 TRP A CA 1
ATOM 1690 C C . TRP A 1 212 ? -9.106 -0.941 7.468 1.00 95.50 212 TRP A C 1
ATOM 1692 O O . TRP A 1 212 ? -8.950 -1.822 6.632 1.00 95.50 212 TRP A O 1
ATOM 1702 N N . ALA A 1 213 ? -9.235 -1.222 8.762 1.00 95.94 213 ALA A N 1
ATOM 1703 C CA . ALA A 1 213 ? -9.192 -2.584 9.288 1.00 95.94 213 ALA A CA 1
ATOM 1704 C C . ALA A 1 213 ? -10.586 -3.208 9.463 1.00 95.94 213 ALA A C 1
ATOM 1706 O O . ALA A 1 213 ? -10.693 -4.412 9.685 1.00 95.94 213 ALA A O 1
ATOM 1707 N N . LEU A 1 214 ? -11.659 -2.411 9.368 1.00 93.94 214 LEU A N 1
ATOM 1708 C CA . LEU A 1 214 ? -13.021 -2.925 9.214 1.00 93.94 214 LEU A CA 1
ATOM 1709 C C . LEU A 1 214 ? -13.367 -2.998 7.730 1.00 93.94 214 LEU A C 1
ATOM 1711 O O . LEU A 1 214 ? -13.179 -2.040 6.971 1.00 93.94 214 LEU A O 1
ATOM 1715 N N . ARG A 1 215 ? -13.860 -4.160 7.311 1.00 93.25 215 ARG A N 1
ATOM 1716 C CA . ARG A 1 215 ? -14.251 -4.438 5.929 1.00 93.25 215 ARG A CA 1
ATOM 1717 C C . ARG A 1 215 ? -15.552 -5.235 5.912 1.00 93.25 215 ARG A C 1
ATOM 1719 O O . ARG A 1 215 ? -15.806 -5.970 6.872 1.00 93.25 215 ARG A O 1
ATOM 1726 N N . PRO A 1 216 ? -16.361 -5.115 4.851 1.00 93.81 216 PRO A N 1
ATOM 1727 C CA . PRO A 1 216 ? -17.481 -6.013 4.623 1.00 93.81 216 PRO A CA 1
ATOM 1728 C C . PRO A 1 216 ? -17.045 -7.478 4.741 1.00 93.81 216 PRO A C 1
ATOM 1730 O O . PRO A 1 216 ? -15.952 -7.873 4.327 1.00 93.81 216 PRO A O 1
ATOM 1733 N N . LYS A 1 217 ? -17.876 -8.285 5.385 1.00 93.94 217 LYS A N 1
ATOM 1734 C CA . LYS A 1 217 ? -17.610 -9.694 5.647 1.00 93.94 217 LYS A CA 1
ATOM 1735 C C . LYS A 1 217 ? -17.760 -10.504 4.362 1.00 93.94 217 LYS A C 1
ATOM 1737 O O . LYS A 1 217 ? -18.657 -10.241 3.563 1.00 93.94 217 LYS A O 1
ATOM 1742 N N . LEU A 1 218 ? -16.892 -11.497 4.184 1.00 94.75 218 LEU A N 1
ATOM 1743 C CA . LEU A 1 218 ? -16.991 -12.463 3.092 1.00 94.75 218 LEU A CA 1
ATOM 1744 C C . LEU A 1 218 ? -18.312 -13.245 3.179 1.00 94.75 218 LEU A C 1
ATOM 1746 O O . LEU A 1 218 ? -18.697 -13.702 4.256 1.00 94.75 218 LEU A O 1
ATOM 1750 N N . ILE A 1 219 ? -18.990 -13.385 2.041 1.00 93.56 219 ILE A N 1
ATOM 1751 C CA . ILE A 1 219 ? -20.083 -14.341 1.839 1.00 93.56 219 ILE A CA 1
ATOM 1752 C C . ILE A 1 219 ? -19.517 -15.626 1.240 1.00 93.56 219 ILE A C 1
ATOM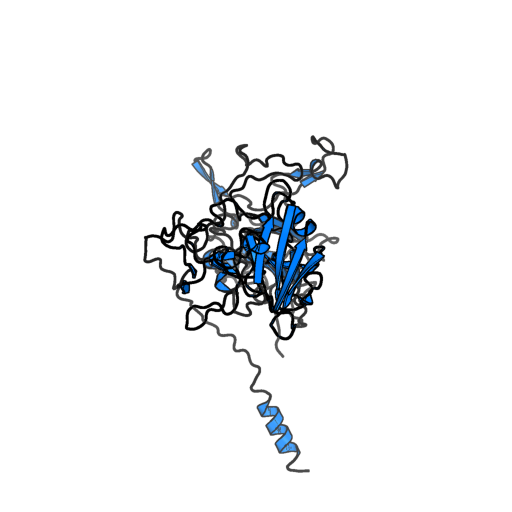 1754 O O . ILE A 1 219 ? -19.750 -16.690 1.804 1.00 93.56 219 ILE A O 1
ATOM 1758 N N . GLU A 1 220 ? -18.814 -15.520 0.106 1.00 92.75 220 GLU A N 1
ATOM 1759 C CA . GLU A 1 220 ? -18.195 -16.652 -0.595 1.00 92.75 220 GLU A CA 1
ATOM 1760 C C . GLU A 1 220 ? -17.066 -16.223 -1.542 1.00 92.75 220 GLU A C 1
ATOM 1762 O O . GLU A 1 220 ? -17.018 -15.080 -2.012 1.00 92.75 220 GLU A O 1
ATOM 1767 N N . ARG A 1 221 ? -16.143 -17.154 -1.815 1.00 91.31 221 ARG A N 1
ATOM 1768 C CA . ARG A 1 221 ? -15.065 -16.991 -2.806 1.00 91.31 221 ARG A CA 1
ATOM 1769 C C . ARG A 1 221 ? -15.583 -17.361 -4.195 1.00 91.31 221 ARG A C 1
ATOM 1771 O O . ARG A 1 221 ? -15.845 -18.532 -4.466 1.00 91.31 221 ARG A O 1
ATOM 1778 N N . GLU A 1 222 ? -15.636 -16.386 -5.097 1.00 89.38 222 GLU A N 1
ATOM 1779 C CA . GLU A 1 222 ? -15.935 -16.615 -6.514 1.00 89.38 222 GLU A CA 1
ATOM 1780 C C . GLU A 1 222 ? -14.653 -16.880 -7.322 1.00 89.38 222 GLU A C 1
ATOM 1782 O O . GLU A 1 222 ? -13.531 -16.711 -6.844 1.00 89.38 222 GLU A O 1
ATOM 1787 N N . ASP A 1 223 ? -14.804 -17.287 -8.587 1.00 83.19 223 ASP A N 1
ATOM 1788 C CA . ASP A 1 223 ? -13.668 -17.585 -9.481 1.00 83.19 223 ASP A CA 1
ATOM 1789 C C . ASP A 1 223 ? -12.767 -16.361 -9.733 1.00 83.19 223 ASP A C 1
ATOM 1791 O O . ASP A 1 223 ? -11.553 -16.481 -9.897 1.00 83.19 223 ASP A O 1
ATOM 1795 N N . GLN A 1 224 ? -13.361 -15.163 -9.768 1.00 80.69 224 GLN A N 1
ATOM 1796 C CA . GLN A 1 224 ? -12.637 -13.933 -10.093 1.00 80.69 224 GLN A CA 1
ATOM 1797 C C . GLN A 1 224 ? -12.402 -13.015 -8.895 1.00 80.69 224 GLN A C 1
ATOM 1799 O O . GLN A 1 224 ? -11.417 -12.290 -8.916 1.00 80.69 224 GLN A O 1
ATOM 1804 N N . PHE A 1 225 ? -13.265 -13.003 -7.885 1.00 89.00 225 PHE A N 1
ATOM 1805 C CA . PHE A 1 225 ? -13.191 -12.061 -6.765 1.00 89.00 225 PHE A CA 1
ATOM 1806 C C . PHE A 1 225 ? -13.843 -12.659 -5.514 1.00 89.00 225 PHE A C 1
ATOM 1808 O O . PHE A 1 225 ? -14.447 -13.725 -5.566 1.00 89.00 225 PHE A O 1
ATOM 1815 N N . ASP A 1 226 ? -13.742 -11.961 -4.390 1.00 91.75 226 ASP A N 1
ATOM 1816 C CA . ASP A 1 226 ? -14.493 -12.290 -3.180 1.00 91.75 226 ASP A CA 1
ATOM 1817 C C . ASP A 1 226 ? -15.841 -11.570 -3.171 1.00 91.75 226 ASP A C 1
ATOM 1819 O O . ASP A 1 226 ? -15.908 -10.376 -3.463 1.00 91.75 226 ASP A O 1
ATOM 1823 N N . TYR A 1 227 ? -16.921 -12.298 -2.873 1.00 91.62 227 TYR A N 1
ATOM 1824 C CA . TYR A 1 227 ? -18.253 -11.716 -2.767 1.00 91.62 227 TYR A CA 1
ATOM 1825 C C . TYR A 1 227 ? -18.531 -11.312 -1.320 1.00 91.62 227 TYR A C 1
ATOM 1827 O O . TYR A 1 227 ? -18.536 -12.153 -0.420 1.00 91.62 227 TYR A O 1
ATOM 1835 N N . TYR A 1 228 ? -18.756 -10.020 -1.091 1.00 93.38 228 TYR A N 1
ATOM 1836 C CA . TYR A 1 228 ? -18.907 -9.446 0.244 1.00 93.38 228 TYR A CA 1
ATOM 1837 C C . TYR A 1 228 ? -20.360 -9.102 0.598 1.00 93.38 228 TYR A C 1
ATOM 1839 O O . TYR A 1 228 ? -21.203 -8.874 -0.271 1.00 93.38 228 TYR A O 1
ATOM 1847 N N . ASN A 1 229 ? -20.647 -9.036 1.901 1.00 93.69 229 ASN A N 1
ATOM 1848 C CA . ASN A 1 229 ? -21.964 -8.688 2.426 1.00 93.69 229 ASN A CA 1
ATOM 1849 C C . ASN A 1 229 ? -22.163 -7.169 2.557 1.00 93.69 229 ASN A C 1
ATOM 1851 O O . ASN A 1 229 ? -21.912 -6.600 3.622 1.00 93.69 229 ASN A O 1
ATOM 1855 N N . TYR A 1 230 ? -22.672 -6.550 1.488 1.00 90.88 230 TYR A N 1
ATOM 1856 C CA . TYR A 1 230 ? -23.037 -5.125 1.433 1.00 90.88 230 TYR A CA 1
ATOM 1857 C C . TYR A 1 230 ? -24.463 -4.818 1.929 1.00 90.88 230 TYR A C 1
ATOM 1859 O O . TYR A 1 230 ? -25.201 -4.038 1.330 1.00 90.88 230 TYR A O 1
ATOM 1867 N N . GLY A 1 231 ? -24.937 -5.557 2.931 1.00 89.44 231 GLY A N 1
ATOM 1868 C CA . GLY A 1 231 ? -26.232 -5.272 3.535 1.00 89.44 231 GLY A CA 1
ATOM 1869 C C . GLY A 1 231 ? -27.435 -5.469 2.603 1.00 89.44 231 GLY A C 1
ATOM 1870 O O . GLY A 1 231 ? -27.462 -6.319 1.708 1.00 89.44 231 GLY A O 1
ATOM 1871 N N . ALA A 1 232 ? -28.508 -4.738 2.893 1.00 89.31 232 ALA A N 1
ATOM 1872 C CA . ALA A 1 232 ? -29.794 -4.865 2.218 1.00 89.31 232 ALA A CA 1
ATOM 1873 C C . ALA A 1 232 ? -29.940 -3.913 1.026 1.00 89.31 232 ALA A C 1
ATOM 1875 O O . ALA A 1 232 ? -30.725 -4.210 0.116 1.00 89.31 232 ALA A O 1
ATOM 1876 N N . ASP A 1 233 ? -29.249 -2.772 1.047 1.00 86.75 233 ASP A N 1
ATOM 1877 C CA . ASP A 1 233 ? -29.234 -1.824 -0.066 1.00 86.75 233 ASP A CA 1
ATOM 1878 C C . ASP A 1 233 ? -28.262 -2.222 -1.192 1.00 86.75 233 ASP A C 1
ATOM 1880 O O . ASP A 1 233 ? -28.471 -1.802 -2.335 1.00 86.75 233 ASP A O 1
ATOM 1884 N N . LEU A 1 234 ? -27.327 -3.141 -0.906 1.00 85.12 234 LEU A N 1
ATOM 1885 C CA . LEU A 1 234 ? -26.274 -3.604 -1.813 1.00 85.12 234 LEU A CA 1
ATOM 1886 C C . LEU A 1 234 ? -25.304 -2.478 -2.215 1.00 85.12 234 LEU A C 1
ATOM 1888 O O . LEU A 1 234 ? -24.714 -2.551 -3.298 1.00 85.12 234 LEU A O 1
ATOM 1892 N N . GLU A 1 235 ? -25.186 -1.437 -1.389 1.00 86.19 235 GLU A N 1
ATOM 1893 C CA . GLU A 1 235 ? -24.239 -0.338 -1.555 1.00 86.19 235 GLU A CA 1
ATOM 1894 C C . GLU A 1 235 ? -23.068 -0.526 -0.589 1.00 86.19 235 GLU A C 1
ATOM 1896 O O . GLU A 1 235 ? -23.247 -0.692 0.607 1.00 86.19 235 GLU A O 1
ATOM 1901 N N . GLU A 1 236 ? -21.844 -0.495 -1.107 1.00 89.12 236 GLU A N 1
ATOM 1902 C CA . GLU A 1 236 ? -20.653 -0.685 -0.288 1.00 89.12 236 GLU A CA 1
ATOM 1903 C C . GLU A 1 236 ? -20.383 0.494 0.669 1.00 89.12 236 GLU A C 1
ATOM 1905 O O . GLU A 1 236 ? -20.597 1.659 0.326 1.00 89.12 236 GLU A O 1
ATOM 1910 N N . TRP A 1 237 ? -19.778 0.214 1.827 1.00 88.50 237 TRP A N 1
ATOM 1911 C CA . TRP A 1 237 ? -19.355 1.202 2.834 1.00 88.50 237 TRP A CA 1
ATOM 1912 C C . TRP A 1 237 ? -20.511 1.970 3.487 1.00 88.50 237 TRP A C 1
ATOM 1914 O O . TRP A 1 237 ? -20.364 3.148 3.840 1.00 88.50 237 TRP A O 1
ATOM 1924 N N . THR A 1 238 ? -21.661 1.319 3.646 1.00 89.12 238 THR A N 1
ATOM 1925 C CA . THR A 1 238 ? -22.849 1.877 4.302 1.00 89.12 238 THR A CA 1
ATOM 1926 C C . THR A 1 238 ? -23.020 1.321 5.717 1.00 89.12 238 THR A C 1
ATOM 1928 O O . THR A 1 238 ? -22.246 0.486 6.193 1.00 89.12 238 THR A O 1
ATOM 1931 N N . ASP A 1 239 ? -24.011 1.849 6.439 1.00 87.19 239 ASP A N 1
ATOM 1932 C CA . ASP A 1 239 ? -24.287 1.477 7.830 1.00 87.19 239 ASP A CA 1
ATOM 1933 C C . ASP A 1 239 ? -24.974 0.101 7.966 1.00 87.19 239 ASP A C 1
ATOM 1935 O O . ASP A 1 239 ? -25.013 -0.444 9.074 1.00 87.19 239 ASP A O 1
ATOM 1939 N N . ASP A 1 240 ? -25.565 -0.447 6.896 1.00 87.81 240 ASP A N 1
ATOM 1940 C CA . ASP A 1 240 ? -26.232 -1.757 6.901 1.00 87.81 240 ASP A CA 1
ATOM 1941 C C . ASP A 1 240 ? -25.356 -2.918 6.411 1.00 87.81 240 ASP A C 1
ATOM 1943 O O . ASP A 1 240 ? -25.783 -4.073 6.514 1.00 87.81 240 ASP A O 1
ATOM 1947 N N . ASP A 1 241 ? -24.129 -2.630 5.977 1.00 89.94 241 ASP A N 1
ATOM 1948 C CA . ASP A 1 241 ? -23.085 -3.618 5.708 1.00 89.94 241 ASP A CA 1
ATOM 1949 C C . ASP A 1 241 ? -22.792 -4.492 6.939 1.00 89.94 241 ASP A C 1
ATOM 1951 O O . ASP A 1 241 ? -22.691 -4.027 8.083 1.00 89.94 241 ASP A O 1
ATOM 1955 N N . GLU A 1 242 ? -22.573 -5.791 6.711 1.00 92.62 242 GLU A N 1
ATOM 1956 C CA . GLU A 1 242 ? -22.076 -6.679 7.763 1.00 92.62 242 GLU A CA 1
ATOM 1957 C C . GLU A 1 242 ? -20.548 -6.621 7.781 1.00 92.62 242 GLU A C 1
ATOM 1959 O O . GLU A 1 242 ? -19.884 -7.307 7.009 1.00 92.62 242 GLU A O 1
ATOM 1964 N N . TYR A 1 243 ? -19.976 -5.814 8.674 1.00 93.19 243 TYR A N 1
ATOM 1965 C CA . TYR A 1 243 ? -18.523 -5.703 8.810 1.00 93.19 243 TYR A CA 1
ATOM 1966 C C . TYR A 1 243 ? -17.892 -6.843 9.619 1.00 93.19 243 TYR A C 1
ATOM 1968 O O . TYR A 1 243 ? -18.506 -7.472 10.483 1.00 93.19 243 TYR A O 1
ATOM 1976 N N . MET A 1 244 ? -16.602 -7.044 9.373 1.00 93.25 244 MET A N 1
ATOM 1977 C CA . MET A 1 244 ? -15.687 -7.879 10.139 1.00 93.25 244 MET A CA 1
ATOM 1978 C C . MET A 1 244 ? -14.358 -7.130 10.316 1.00 93.25 244 MET A C 1
ATOM 1980 O O . MET A 1 244 ? -13.980 -6.299 9.489 1.00 93.25 244 MET A O 1
ATOM 1984 N N . TYR A 1 245 ? -13.648 -7.416 11.408 1.00 94.88 245 TYR A N 1
ATOM 1985 C CA . TYR A 1 245 ? -12.294 -6.914 11.637 1.00 94.88 245 TYR A CA 1
ATOM 1986 C C . TYR A 1 245 ? -11.265 -7.805 10.937 1.00 94.88 245 TYR A C 1
ATOM 1988 O O . TYR A 1 245 ? -11.238 -9.009 11.184 1.00 94.88 245 TYR A O 1
ATOM 1996 N N . TYR A 1 246 ? -10.449 -7.204 10.070 1.00 94.56 246 TYR A N 1
ATOM 1997 C CA . TYR A 1 246 ? -9.466 -7.887 9.225 1.00 94.56 246 TYR A CA 1
ATOM 1998 C C . TYR A 1 246 ? -8.027 -7.785 9.750 1.00 94.56 246 TYR A C 1
ATOM 2000 O O . TYR A 1 246 ? -7.168 -8.486 9.232 1.00 94.56 246 TYR A O 1
ATOM 2008 N N . GLY A 1 247 ? -7.745 -6.950 10.754 1.00 94.75 247 GLY A N 1
ATOM 2009 C CA . GLY A 1 247 ? -6.388 -6.852 11.300 1.00 94.75 247 GLY A CA 1
ATOM 2010 C C . GLY A 1 247 ? -5.467 -5.894 10.546 1.00 94.75 247 GLY A C 1
ATOM 2011 O O . GLY A 1 247 ? -5.925 -4.972 9.869 1.00 94.75 247 GLY A O 1
ATOM 2012 N N . TYR A 1 248 ? -4.158 -6.058 10.745 1.00 93.88 248 TYR A N 1
ATOM 2013 C CA . TYR A 1 248 ? -3.134 -5.449 9.904 1.00 93.88 248 TYR A CA 1
ATOM 2014 C C . TYR A 1 248 ? -3.131 -6.111 8.521 1.00 93.88 248 TYR A C 1
ATOM 2016 O O . TYR A 1 248 ? -3.597 -7.228 8.337 1.00 93.88 248 TYR A O 1
ATOM 2024 N N . THR A 1 249 ? -2.548 -5.437 7.534 1.00 93.88 249 THR A N 1
ATOM 2025 C CA . THR A 1 249 ? -2.266 -6.058 6.233 1.00 93.88 249 THR A CA 1
ATOM 2026 C C . THR A 1 249 ? -0.853 -5.711 5.795 1.00 93.88 249 THR A C 1
ATOM 2028 O O . THR A 1 249 ? -0.335 -4.640 6.130 1.00 93.88 249 THR A O 1
ATOM 2031 N N . VAL A 1 250 ? -0.217 -6.634 5.078 1.00 93.25 250 VAL A N 1
ATOM 2032 C CA . VAL A 1 250 ? 1.090 -6.456 4.444 1.00 93.25 250 VAL A CA 1
ATOM 2033 C C . VAL A 1 250 ? 0.963 -6.947 3.010 1.00 93.25 250 VAL A C 1
ATOM 2035 O O . VAL A 1 250 ? 0.579 -8.090 2.797 1.00 93.25 250 VAL A O 1
ATOM 2038 N N . ALA A 1 251 ? 1.284 -6.089 2.045 1.00 93.38 251 ALA A N 1
ATOM 2039 C CA . ALA A 1 251 ? 1.348 -6.451 0.638 1.00 93.38 251 ALA A CA 1
ATOM 2040 C C . ALA A 1 251 ? 2.795 -6.738 0.227 1.00 93.38 251 ALA A C 1
ATOM 2042 O O . ALA A 1 251 ? 3.698 -5.923 0.475 1.00 93.38 251 ALA A O 1
ATOM 2043 N N . GLU A 1 252 ? 3.001 -7.902 -0.391 1.00 88.94 252 GLU A N 1
ATOM 2044 C CA . GLU A 1 252 ? 4.296 -8.383 -0.850 1.00 88.94 252 GLU A CA 1
ATOM 2045 C C . GLU A 1 252 ? 4.180 -9.365 -2.033 1.00 88.94 252 GLU A C 1
ATOM 2047 O O . GLU A 1 252 ? 3.108 -9.523 -2.620 1.00 88.94 252 GLU A O 1
ATOM 2052 N N . SER A 1 253 ? 5.304 -9.950 -2.461 1.00 81.88 253 SER A N 1
ATOM 2053 C CA . SER A 1 253 ? 5.386 -10.729 -3.713 1.00 81.88 253 SER A CA 1
ATOM 2054 C C . SER A 1 253 ? 6.073 -12.088 -3.583 1.00 81.88 253 SER A C 1
ATOM 2056 O O . SER A 1 253 ? 6.034 -12.869 -4.539 1.00 81.88 253 SER A O 1
ATOM 2058 N N . TRP A 1 254 ? 6.729 -12.382 -2.454 1.00 75.38 254 TRP A N 1
ATOM 2059 C CA . TRP A 1 254 ? 7.651 -13.512 -2.329 1.00 75.38 254 TRP A CA 1
ATOM 2060 C C . TRP A 1 254 ? 7.077 -14.728 -1.589 1.00 75.38 254 TRP A C 1
ATOM 2062 O O . TRP A 1 254 ? 7.284 -15.858 -2.034 1.00 75.38 254 TRP A O 1
ATOM 2072 N N . ILE A 1 255 ? 6.353 -14.560 -0.475 1.00 67.50 255 ILE A N 1
ATOM 2073 C CA . ILE A 1 255 ? 5.993 -15.675 0.434 1.00 67.50 255 ILE A CA 1
ATOM 2074 C C . ILE A 1 255 ? 5.005 -16.659 -0.205 1.00 67.50 255 ILE A C 1
ATOM 2076 O O . ILE A 1 255 ? 4.885 -17.795 0.257 1.00 67.50 255 ILE A O 1
ATOM 2080 N N . SER A 1 256 ? 4.372 -16.279 -1.316 1.00 67.31 256 SER A N 1
ATOM 2081 C CA . SER A 1 256 ? 3.453 -17.111 -2.094 1.00 67.31 256 SER A CA 1
ATOM 2082 C C . SER A 1 256 ? 3.982 -18.540 -2.330 1.00 67.31 256 SER A C 1
ATOM 2084 O O . SER A 1 256 ? 3.209 -19.494 -2.218 1.00 67.31 256 SER A O 1
ATOM 2086 N N . ARG A 1 257 ? 5.292 -18.698 -2.622 1.00 69.94 257 ARG A N 1
ATOM 2087 C CA . ARG A 1 257 ? 5.977 -19.956 -3.014 1.00 69.94 257 ARG A CA 1
ATOM 2088 C C . ARG A 1 257 ? 5.238 -20.783 -4.080 1.00 69.94 257 ARG A C 1
ATOM 2090 O O . ARG A 1 257 ? 5.559 -21.952 -4.295 1.00 69.94 257 ARG A O 1
ATOM 2097 N N . GLN A 1 258 ? 4.246 -20.195 -4.740 1.00 78.50 258 GLN A N 1
ATOM 2098 C CA . GLN A 1 258 ? 3.540 -20.764 -5.871 1.00 78.50 258 GLN A CA 1
ATOM 2099 C C . GLN A 1 258 ? 4.205 -20.230 -7.130 1.00 78.50 258 GLN A C 1
ATOM 2101 O O . GLN A 1 258 ? 4.481 -19.036 -7.227 1.00 78.50 258 GLN A O 1
ATOM 2106 N N . GLN A 1 259 ? 4.454 -21.111 -8.097 1.00 75.94 259 GLN A N 1
ATOM 2107 C CA . GLN A 1 259 ? 5.107 -20.720 -9.340 1.00 75.94 259 GLN A CA 1
ATOM 2108 C C . GLN A 1 259 ? 4.333 -19.585 -10.016 1.00 75.94 259 GLN A C 1
ATOM 2110 O O . GLN A 1 259 ? 3.126 -19.690 -10.251 1.00 75.94 259 GLN A O 1
ATOM 2115 N N . GLY A 1 260 ? 5.041 -18.499 -10.325 1.00 77.44 260 GLY A N 1
ATOM 2116 C CA . GLY A 1 260 ? 4.445 -17.311 -10.918 1.00 77.44 260 GLY A CA 1
ATOM 2117 C C . GLY A 1 260 ? 3.553 -16.525 -9.958 1.00 77.44 260 GLY A C 1
ATOM 2118 O O . GLY A 1 260 ? 2.751 -15.734 -10.436 1.00 77.44 260 GLY A O 1
ATOM 2119 N N . SER A 1 261 ? 3.634 -16.731 -8.641 1.00 83.75 261 SER A N 1
ATOM 2120 C CA . SER A 1 261 ? 2.932 -15.975 -7.589 1.00 83.75 261 SER A CA 1
ATOM 2121 C C . SER A 1 261 ? 1.521 -15.489 -7.963 1.00 83.75 261 SER A C 1
ATOM 2123 O O . SER A 1 261 ? 1.264 -14.280 -7.945 1.00 83.75 261 SER A O 1
ATOM 2125 N N . PRO A 1 262 ? 0.591 -16.380 -8.365 1.00 86.75 262 PRO A N 1
ATOM 2126 C CA . PRO A 1 262 ? -0.771 -15.985 -8.738 1.00 86.75 262 PRO A CA 1
ATOM 2127 C C . PRO A 1 262 ? -1.592 -15.471 -7.544 1.00 86.75 262 PRO A C 1
ATOM 2129 O O . PRO A 1 262 ? -2.619 -14.824 -7.752 1.00 86.75 262 PRO A O 1
ATOM 2132 N N . ASN A 1 263 ? -1.135 -15.779 -6.329 1.00 87.25 263 ASN A N 1
ATOM 2133 C CA . ASN A 1 263 ? -1.700 -15.416 -5.035 1.00 87.25 263 ASN A CA 1
ATOM 2134 C C . ASN A 1 263 ? -0.865 -14.371 -4.272 1.00 87.25 263 ASN A C 1
ATOM 2136 O O . ASN A 1 263 ? -1.118 -14.185 -3.089 1.00 87.25 263 ASN A O 1
ATOM 2140 N N . GLY A 1 264 ? 0.142 -13.747 -4.896 1.00 88.50 264 GLY A N 1
ATOM 2141 C CA . GLY A 1 264 ? 0.852 -12.625 -4.269 1.00 88.50 264 GLY A CA 1
ATOM 2142 C C . GLY A 1 264 ? -0.058 -11.403 -4.128 1.00 88.50 264 GLY A C 1
ATOM 2143 O O . GLY A 1 264 ? -1.027 -11.264 -4.872 1.00 88.50 264 GLY A O 1
ATOM 2144 N N . GLU A 1 265 ? 0.234 -10.501 -3.195 1.00 91.94 265 GLU A N 1
ATOM 2145 C CA . GLU A 1 265 ? -0.590 -9.304 -3.017 1.00 91.94 265 GLU A CA 1
ATOM 2146 C C . GLU A 1 265 ? -0.295 -8.264 -4.097 1.00 91.94 265 GLU A C 1
ATOM 2148 O O . GLU A 1 265 ? -1.224 -7.654 -4.634 1.00 91.94 265 GLU A O 1
ATOM 2153 N N . TRP A 1 266 ? 0.980 -8.093 -4.461 1.00 94.06 266 TRP A N 1
ATOM 2154 C CA . TRP A 1 266 ? 1.357 -7.212 -5.561 1.00 94.06 266 TRP A CA 1
ATOM 2155 C C . TRP A 1 266 ? 1.103 -7.853 -6.919 1.00 94.06 266 TRP A C 1
ATOM 2157 O O . TRP A 1 266 ? 1.600 -8.930 -7.257 1.00 94.06 266 TRP A O 1
ATOM 2167 N N . HIS A 1 267 ? 0.387 -7.116 -7.755 1.00 94.62 267 HIS A N 1
ATOM 2168 C CA . HIS A 1 267 ? 0.081 -7.499 -9.120 1.00 94.62 267 HIS A CA 1
ATOM 2169 C C . HIS A 1 267 ? 0.312 -6.334 -10.079 1.00 94.62 267 HIS A C 1
ATOM 2171 O O . HIS A 1 267 ? 0.245 -5.169 -9.692 1.00 94.62 267 HIS A O 1
ATOM 2177 N N . ALA A 1 268 ? 0.544 -6.655 -11.353 1.00 95.19 268 ALA A N 1
ATOM 2178 C CA . ALA A 1 268 ? 0.613 -5.655 -12.409 1.00 95.19 268 ALA A CA 1
ATOM 2179 C C . ALA A 1 268 ? -0.613 -4.745 -12.389 1.00 95.19 268 ALA A C 1
ATOM 2181 O O . ALA A 1 268 ? -1.747 -5.208 -12.223 1.00 95.19 268 ALA A O 1
ATOM 2182 N N . SER A 1 269 ? -0.364 -3.448 -12.566 1.00 94.69 269 SER A N 1
ATOM 2183 C CA . SER A 1 269 ? -1.436 -2.466 -12.599 1.00 94.69 269 SER A CA 1
ATOM 2184 C C . SER A 1 269 ? -2.396 -2.746 -13.761 1.00 94.69 269 SER A C 1
ATOM 2186 O O . SER A 1 269 ? -2.006 -3.246 -14.821 1.00 94.69 269 SER A O 1
ATOM 2188 N N . THR A 1 270 ? -3.680 -2.434 -13.573 1.00 92.50 270 THR A N 1
ATOM 2189 C CA . THR A 1 270 ? -4.695 -2.645 -14.615 1.00 92.50 270 THR A CA 1
ATOM 2190 C C . THR A 1 270 ? -4.286 -1.955 -15.915 1.00 92.50 270 THR A C 1
ATOM 2192 O O . THR A 1 270 ? -3.999 -0.756 -15.925 1.00 92.50 270 THR A O 1
ATOM 2195 N N . MET A 1 271 ? -4.316 -2.702 -17.024 1.00 92.44 271 MET A N 1
ATOM 2196 C CA . MET A 1 271 ? -3.911 -2.223 -18.352 1.00 92.44 271 MET A CA 1
ATOM 2197 C C . MET A 1 271 ? -2.426 -1.825 -18.454 1.00 92.44 271 MET A C 1
ATOM 2199 O O . MET A 1 271 ? -2.065 -1.027 -19.323 1.00 92.44 271 MET A O 1
ATOM 2203 N N . ALA A 1 272 ? -1.536 -2.384 -17.626 1.00 94.69 272 ALA A N 1
ATOM 2204 C CA . ALA A 1 272 ? -0.091 -2.162 -17.750 1.00 94.69 272 ALA A CA 1
ATOM 2205 C C . ALA A 1 272 ? 0.422 -2.429 -19.179 1.00 94.69 272 ALA A C 1
ATOM 2207 O O . ALA A 1 272 ? 1.252 -1.673 -19.679 1.00 94.69 272 ALA A O 1
ATOM 2208 N N . ARG A 1 273 ? -0.156 -3.406 -19.889 1.00 93.12 273 ARG A N 1
ATOM 2209 C CA . ARG A 1 273 ? 0.199 -3.782 -21.273 1.00 93.12 273 ARG A CA 1
ATOM 2210 C C . ARG A 1 273 ? -0.027 -2.720 -22.361 1.00 93.12 273 ARG A C 1
ATOM 2212 O O . ARG A 1 273 ? 0.245 -2.973 -23.533 1.00 93.12 273 ARG A O 1
ATOM 2219 N N . VAL A 1 274 ? -0.607 -1.575 -22.000 1.00 92.81 274 VAL A N 1
ATOM 2220 C CA . VAL A 1 274 ? -0.723 -0.387 -22.866 1.00 92.81 274 VAL A CA 1
ATOM 2221 C C . VAL A 1 274 ? -0.202 0.889 -22.199 1.00 92.81 274 VAL A C 1
ATOM 2223 O O . VAL A 1 274 ? -0.109 1.919 -22.859 1.00 92.81 274 VAL A O 1
ATOM 2226 N N . ASN A 1 275 ? 0.129 0.834 -20.905 1.00 93.31 275 ASN A N 1
ATOM 2227 C CA . ASN A 1 275 ? 0.531 1.996 -20.109 1.00 93.31 275 ASN A CA 1
ATOM 2228 C C . ASN A 1 275 ? 2.017 1.978 -19.735 1.00 93.31 275 ASN A C 1
ATOM 2230 O O . ASN A 1 275 ? 2.634 3.035 -19.669 1.00 93.31 275 ASN A O 1
ATOM 2234 N N . THR A 1 276 ? 2.594 0.801 -19.486 1.00 94.62 276 THR A N 1
ATOM 2235 C CA . THR A 1 276 ? 3.996 0.631 -19.063 1.00 94.62 276 THR A CA 1
ATOM 2236 C C . THR A 1 276 ? 4.834 -0.134 -20.078 1.00 94.62 276 THR A C 1
ATOM 2238 O O . THR A 1 276 ? 6.054 -0.022 -20.078 1.00 94.62 276 THR A O 1
ATOM 2241 N N . HIS A 1 277 ? 4.194 -0.909 -20.946 1.00 95.25 277 HIS A N 1
ATOM 2242 C CA . HIS A 1 277 ? 4.835 -1.670 -22.009 1.00 95.25 277 HIS A CA 1
ATOM 2243 C C . HIS A 1 277 ? 3.848 -1.914 -23.148 1.00 95.25 277 HIS A C 1
ATOM 2245 O O . HIS A 1 277 ? 2.674 -1.558 -23.034 1.00 95.25 277 HIS A O 1
ATOM 2251 N N . ASN A 1 278 ? 4.325 -2.498 -24.247 1.00 92.62 278 ASN A N 1
ATOM 2252 C CA . ASN A 1 278 ? 3.470 -3.030 -25.305 1.00 92.62 278 ASN A CA 1
ATOM 2253 C C . ASN A 1 278 ? 3.530 -4.566 -25.342 1.00 92.62 278 ASN A C 1
ATOM 2255 O O . ASN A 1 278 ? 4.303 -5.189 -24.625 1.00 92.62 278 ASN A O 1
ATOM 2259 N N . THR A 1 279 ? 2.691 -5.172 -26.180 1.00 91.25 279 THR A N 1
ATOM 2260 C CA . THR A 1 279 ? 2.618 -6.638 -26.350 1.00 91.25 279 THR A CA 1
ATOM 2261 C C . THR A 1 279 ? 3.096 -7.104 -27.724 1.00 91.25 279 THR A C 1
ATOM 2263 O O . THR A 1 279 ? 2.973 -8.280 -28.050 1.00 91.25 279 THR A O 1
ATOM 2266 N N . GLU A 1 280 ? 3.625 -6.184 -28.534 1.00 93.06 280 GLU A N 1
ATOM 2267 C CA . GLU A 1 280 ? 4.108 -6.468 -29.888 1.00 93.06 280 GLU A CA 1
ATOM 2268 C C . GLU A 1 280 ? 5.559 -6.960 -29.880 1.00 93.06 280 GLU A C 1
ATOM 2270 O O . GLU A 1 280 ? 5.949 -7.701 -30.777 1.00 93.06 280 GLU A O 1
ATOM 2275 N N . VAL A 1 281 ? 6.345 -6.544 -28.880 1.00 94.00 281 VAL A N 1
ATOM 2276 C CA . VAL A 1 281 ? 7.738 -6.958 -28.682 1.00 94.00 281 VAL A CA 1
ATOM 2277 C C . VAL A 1 281 ? 7.835 -7.845 -27.447 1.00 94.00 281 VAL A C 1
ATOM 2279 O O . VAL A 1 281 ? 7.427 -7.443 -26.355 1.00 94.00 281 VAL A O 1
ATOM 2282 N N . THR A 1 282 ? 8.393 -9.043 -27.608 1.00 95.19 282 THR A N 1
ATOM 2283 C CA . THR A 1 282 ? 8.581 -9.998 -26.507 1.00 95.19 282 THR A CA 1
ATOM 2284 C C . THR A 1 282 ? 10.018 -10.012 -25.990 1.00 95.19 282 THR A C 1
ATOM 2286 O O . THR A 1 282 ? 10.929 -9.405 -26.563 1.00 95.19 282 THR A O 1
ATOM 2289 N N . ASN A 1 283 ? 10.241 -10.746 -24.899 1.00 93.44 283 ASN A N 1
ATOM 2290 C CA . ASN A 1 283 ? 11.577 -11.006 -24.369 1.00 93.44 283 ASN A CA 1
ATOM 2291 C C . ASN A 1 283 ? 12.513 -11.619 -25.423 1.00 93.44 283 ASN A C 1
ATOM 2293 O O . ASN A 1 283 ? 13.636 -11.144 -25.598 1.00 93.44 283 ASN A O 1
ATOM 2297 N N . GLY A 1 284 ? 12.048 -12.634 -26.156 1.00 94.31 284 GLY A N 1
ATOM 2298 C CA . GLY A 1 284 ? 12.830 -13.317 -27.186 1.00 94.31 284 GLY A CA 1
ATOM 2299 C C . GLY A 1 284 ? 13.218 -12.415 -28.359 1.00 94.31 284 GLY A C 1
ATOM 2300 O O . GLY A 1 284 ? 14.324 -12.552 -28.885 1.00 94.31 284 GLY A O 1
ATOM 2301 N N . ASP A 1 285 ? 12.372 -11.445 -28.720 1.00 96.19 285 ASP A N 1
ATOM 2302 C CA . ASP A 1 285 ? 12.633 -10.533 -29.840 1.00 96.19 285 ASP A CA 1
ATOM 2303 C C . ASP A 1 285 ? 13.845 -9.618 -29.597 1.00 96.19 285 ASP A C 1
ATOM 2305 O O . ASP A 1 285 ? 14.639 -9.387 -30.512 1.00 96.19 285 ASP A O 1
ATOM 2309 N N . LEU A 1 286 ? 13.998 -9.088 -28.375 1.00 94.75 286 LEU A N 1
ATOM 2310 C CA . LEU A 1 286 ? 15.088 -8.159 -28.037 1.00 94.75 286 LEU A CA 1
ATOM 2311 C C . LEU A 1 286 ? 16.261 -8.819 -27.312 1.00 94.75 286 LEU A C 1
ATOM 2313 O O . LEU A 1 286 ? 17.405 -8.396 -27.495 1.00 94.75 286 LEU A O 1
ATOM 2317 N N . PHE A 1 287 ? 16.000 -9.846 -26.506 1.00 95.56 287 PHE A N 1
ATOM 2318 C CA . PHE A 1 287 ? 16.995 -10.458 -25.628 1.00 95.56 287 PHE A CA 1
ATOM 2319 C C . PHE A 1 287 ? 17.278 -11.931 -25.942 1.00 95.56 287 PHE A C 1
ATOM 2321 O O . PHE A 1 287 ? 18.145 -12.514 -25.295 1.00 95.56 287 PHE A O 1
ATOM 2328 N N . GLY A 1 288 ? 16.650 -12.529 -26.960 1.00 93.38 288 GLY A N 1
ATOM 2329 C CA . GLY A 1 288 ? 16.846 -13.944 -27.307 1.00 93.38 288 GLY A CA 1
ATOM 2330 C C . GLY A 1 288 ? 18.260 -14.323 -27.766 1.00 93.38 288 GLY A C 1
ATOM 2331 O O . GLY A 1 288 ? 18.635 -15.490 -27.706 1.00 93.38 288 GLY A O 1
ATOM 2332 N N . ASP A 1 289 ? 19.070 -13.351 -28.198 1.00 92.50 289 ASP A N 1
ATOM 2333 C CA . ASP A 1 289 ? 20.491 -13.554 -28.531 1.00 92.50 289 ASP A CA 1
ATOM 2334 C C . ASP A 1 289 ? 21.428 -13.389 -27.313 1.00 92.50 289 ASP A C 1
ATOM 2336 O O . ASP A 1 289 ? 22.656 -13.451 -27.443 1.00 92.50 289 ASP A O 1
ATOM 2340 N N . THR A 1 290 ? 20.874 -13.136 -26.126 1.00 91.00 290 THR A N 1
ATOM 2341 C CA . THR A 1 290 ? 21.636 -12.970 -24.883 1.00 91.00 290 THR A CA 1
ATOM 2342 C C . THR A 1 290 ? 21.615 -14.247 -24.043 1.00 91.00 290 THR A C 1
ATOM 2344 O O . THR A 1 290 ? 21.064 -15.267 -24.438 1.00 91.00 290 THR A O 1
ATOM 2347 N N . TYR A 1 291 ? 22.252 -14.212 -22.872 1.00 88.62 291 TYR A N 1
ATOM 2348 C CA . TYR A 1 291 ? 22.266 -15.351 -21.957 1.00 88.62 291 TYR A CA 1
ATOM 2349 C C . TYR A 1 291 ? 20.992 -15.449 -21.095 1.00 88.62 291 TYR A C 1
ATOM 2351 O O . TYR A 1 291 ? 20.825 -16.434 -20.380 1.00 88.62 291 TYR A O 1
ATOM 2359 N N . VAL A 1 292 ? 20.117 -14.432 -21.118 1.00 89.12 292 VAL A N 1
ATOM 2360 C CA . VAL A 1 292 ? 18.989 -14.341 -20.176 1.00 89.12 292 VAL A CA 1
ATOM 2361 C C . VAL A 1 292 ? 17.727 -15.052 -20.656 1.00 89.12 292 VAL A C 1
ATOM 2363 O O . VAL A 1 292 ? 16.927 -15.470 -19.828 1.00 89.12 292 VAL A O 1
ATOM 2366 N N . THR A 1 293 ? 17.554 -15.200 -21.970 1.00 92.00 293 THR A N 1
ATOM 2367 C CA . THR A 1 293 ? 16.397 -15.858 -22.587 1.00 92.00 293 THR A CA 1
ATOM 2368 C C . THR A 1 293 ? 16.756 -16.379 -23.983 1.00 92.00 293 THR A C 1
ATOM 2370 O O . THR A 1 293 ? 17.867 -16.148 -24.461 1.00 92.00 293 THR A O 1
ATOM 2373 N N . ASP A 1 294 ? 15.837 -17.090 -24.638 1.00 92.62 294 ASP A N 1
ATOM 2374 C CA . ASP A 1 294 ? 16.000 -17.602 -25.999 1.00 92.62 294 ASP A CA 1
ATOM 2375 C C . ASP A 1 294 ? 15.050 -16.918 -27.004 1.00 92.62 294 ASP A C 1
ATOM 2377 O O . ASP A 1 294 ? 14.044 -16.329 -26.608 1.00 92.62 294 ASP A O 1
ATOM 2381 N N . PRO A 1 295 ? 15.325 -16.983 -28.322 1.00 95.06 295 PRO A N 1
ATOM 2382 C CA . PRO A 1 295 ? 14.524 -16.276 -29.325 1.00 95.06 295 PRO A CA 1
ATOM 2383 C C . PRO A 1 295 ? 13.064 -16.737 -29.449 1.00 95.06 295 PRO A C 1
ATOM 2385 O O . PRO A 1 295 ? 12.296 -16.097 -30.161 1.00 95.06 295 PRO A O 1
ATOM 2388 N N . ASN A 1 296 ? 12.671 -17.855 -28.830 1.00 94.88 296 ASN A N 1
ATOM 2389 C CA . ASN A 1 296 ? 11.284 -18.329 -28.815 1.00 94.88 296 ASN A CA 1
ATOM 2390 C C . ASN A 1 296 ? 10.513 -17.871 -27.570 1.00 94.88 296 ASN A C 1
ATOM 2392 O O . ASN A 1 296 ? 9.342 -18.230 -27.442 1.00 94.88 296 ASN A O 1
ATOM 2396 N N . ASP A 1 297 ? 11.133 -17.113 -26.661 1.00 93.62 297 ASP A N 1
ATOM 2397 C CA . ASP A 1 297 ? 10.453 -16.576 -25.487 1.00 93.62 297 ASP A CA 1
ATOM 2398 C C . ASP A 1 297 ? 9.425 -15.509 -25.892 1.00 93.62 297 ASP A C 1
ATOM 2400 O O . ASP A 1 297 ? 9.748 -14.400 -26.331 1.00 93.62 297 ASP A O 1
ATOM 2404 N N . THR A 1 298 ? 8.150 -15.866 -25.746 1.00 94.75 298 THR A N 1
ATOM 2405 C CA . THR A 1 298 ? 7.014 -15.000 -26.068 1.00 94.75 298 THR A CA 1
ATOM 2406 C C . THR A 1 298 ? 6.524 -14.183 -24.875 1.00 94.75 298 THR A C 1
ATOM 2408 O O . THR A 1 298 ? 5.464 -13.564 -24.971 1.00 94.75 298 THR A O 1
ATOM 2411 N N . TYR A 1 299 ? 7.213 -14.219 -23.733 1.00 93.62 299 TYR A N 1
ATOM 2412 C CA . TYR A 1 299 ? 6.771 -13.500 -22.547 1.00 93.62 299 TYR A CA 1
ATOM 2413 C C . TYR A 1 299 ? 6.838 -11.974 -22.771 1.00 93.62 299 TYR A C 1
ATOM 2415 O O . TYR A 1 299 ? 7.771 -11.498 -23.431 1.00 93.62 299 TYR A O 1
ATOM 2423 N N . PRO A 1 300 ? 5.856 -11.193 -22.270 1.00 95.19 300 PRO A N 1
ATOM 2424 C CA . PRO A 1 300 ? 5.838 -9.745 -22.457 1.00 95.19 300 PRO A CA 1
ATOM 2425 C C . PRO A 1 300 ? 7.046 -9.045 -21.827 1.00 95.19 300 PRO A C 1
ATOM 2427 O O . PRO A 1 300 ? 7.466 -9.373 -20.713 1.00 95.19 300 PRO A O 1
ATOM 2430 N N . LEU A 1 301 ? 7.547 -8.031 -22.530 1.00 96.44 301 LEU A N 1
ATOM 2431 C CA . LEU A 1 301 ? 8.734 -7.276 -22.151 1.00 96.44 301 LEU A CA 1
ATOM 2432 C C . LEU A 1 301 ? 8.360 -5.868 -21.673 1.00 96.44 301 LEU A C 1
ATOM 2434 O O . LEU A 1 301 ? 7.635 -5.150 -22.356 1.00 96.44 301 LEU A O 1
ATOM 2438 N N . LEU A 1 302 ? 8.898 -5.445 -20.529 1.00 97.38 302 LEU A N 1
ATOM 2439 C CA . LEU A 1 302 ? 8.751 -4.079 -20.023 1.00 97.38 302 LEU A CA 1
ATOM 2440 C C . LEU A 1 302 ? 9.430 -3.053 -20.940 1.00 97.38 302 LEU A C 1
ATOM 2442 O O . LEU A 1 302 ? 10.381 -3.366 -21.656 1.00 97.38 302 LEU A O 1
ATOM 2446 N N . ALA A 1 303 ? 8.988 -1.795 -20.893 1.00 97.00 303 ALA A N 1
ATOM 2447 C CA . ALA A 1 303 ? 9.637 -0.737 -21.658 1.00 97.00 303 ALA A CA 1
ATOM 2448 C C . ALA A 1 303 ? 11.082 -0.509 -21.177 1.00 97.00 303 ALA A C 1
ATOM 2450 O O . ALA A 1 303 ? 11.326 -0.218 -20.006 1.00 97.00 303 ALA A O 1
ATOM 2451 N N . HIS A 1 304 ? 12.031 -0.591 -22.109 1.00 96.94 304 HIS A N 1
ATOM 2452 C CA . HIS A 1 304 ? 13.452 -0.318 -21.896 1.00 96.94 304 HIS A CA 1
ATOM 2453 C C . HIS A 1 304 ? 13.838 1.006 -22.553 1.00 96.94 304 HIS A C 1
ATOM 2455 O O . HIS A 1 304 ? 13.534 1.227 -23.729 1.00 96.94 304 HIS A O 1
ATOM 2461 N N . SER A 1 305 ? 14.556 1.879 -21.845 1.00 96.06 305 SER A N 1
ATOM 2462 C CA . SER A 1 305 ? 14.892 3.213 -22.363 1.00 96.06 305 SER A CA 1
ATOM 2463 C C . SER A 1 305 ? 15.718 3.183 -23.654 1.00 96.06 305 SER A C 1
ATOM 2465 O O . SER A 1 305 ? 15.510 4.005 -24.547 1.00 96.06 305 SER A O 1
ATOM 2467 N N . ALA A 1 306 ? 16.609 2.199 -23.809 1.00 92.50 306 ALA A N 1
ATOM 2468 C CA . ALA A 1 306 ? 17.424 2.047 -25.014 1.00 92.50 306 ALA A CA 1
ATOM 2469 C C . ALA A 1 306 ? 16.664 1.441 -26.213 1.00 92.50 306 ALA A C 1
ATOM 2471 O O . ALA A 1 306 ? 17.163 1.502 -27.339 1.00 92.50 306 ALA A O 1
ATOM 2472 N N . TYR A 1 307 ? 15.479 0.861 -25.991 1.00 94.06 307 TYR A N 1
ATOM 2473 C CA . TYR A 1 307 ? 14.706 0.146 -27.007 1.00 94.06 307 TYR A CA 1
ATOM 2474 C C . TYR A 1 307 ? 13.297 0.728 -27.127 1.00 94.06 307 TYR A C 1
ATOM 2476 O O . TYR A 1 307 ? 12.338 0.201 -26.563 1.00 94.06 307 TYR A O 1
ATOM 2484 N N . SER A 1 308 ? 13.151 1.790 -27.923 1.00 93.44 308 SER A N 1
ATOM 2485 C CA . SER A 1 308 ? 11.860 2.462 -28.153 1.00 93.44 308 SER A CA 1
ATOM 2486 C C . SER A 1 308 ? 10.764 1.562 -28.730 1.00 93.44 308 SER A C 1
ATOM 2488 O O . SER A 1 308 ? 9.586 1.895 -28.639 1.00 93.44 308 SER A O 1
ATOM 2490 N N . ASP A 1 309 ? 11.137 0.426 -29.320 1.00 93.75 309 ASP A N 1
ATOM 2491 C CA . ASP A 1 309 ? 10.193 -0.555 -29.863 1.00 93.75 309 ASP A CA 1
ATOM 2492 C C . ASP A 1 309 ? 9.426 -1.293 -28.754 1.00 93.75 309 ASP A C 1
ATOM 2494 O O . ASP A 1 309 ? 8.333 -1.784 -29.005 1.00 93.75 309 ASP A O 1
ATOM 2498 N N . SER A 1 310 ? 9.954 -1.327 -27.522 1.00 94.75 310 SER A N 1
ATOM 2499 C CA . SER A 1 310 ? 9.284 -1.901 -26.336 1.00 94.75 310 SER A CA 1
ATOM 2500 C C . SER A 1 310 ? 8.298 -0.938 -25.658 1.00 94.75 310 SER A C 1
ATOM 2502 O O . SER A 1 310 ? 7.589 -1.304 -24.720 1.00 94.75 310 SER A O 1
ATOM 2504 N N . TRP A 1 311 ? 8.255 0.318 -26.103 1.00 96.38 311 TRP A N 1
ATOM 2505 C CA . TRP A 1 311 ? 7.457 1.353 -25.458 1.00 96.38 311 TRP A CA 1
ATOM 2506 C C . TRP A 1 311 ? 5.971 1.243 -25.826 1.00 96.38 311 TRP A C 1
ATOM 2508 O O . TRP A 1 311 ? 5.634 0.852 -26.950 1.00 96.38 311 TRP A O 1
ATOM 2518 N N . PRO A 1 312 ? 5.066 1.611 -24.908 1.00 95.56 312 PRO A N 1
ATOM 2519 C CA . PRO A 1 312 ? 3.638 1.691 -25.187 1.00 95.56 312 PRO A CA 1
ATOM 2520 C C . PRO A 1 312 ? 3.301 2.753 -26.244 1.00 95.56 312 PRO A C 1
ATOM 2522 O O . PRO A 1 312 ? 4.063 3.689 -26.505 1.00 95.56 312 PRO A O 1
ATOM 2525 N N . LEU A 1 313 ? 2.113 2.612 -26.838 1.00 93.69 313 LEU A N 1
ATOM 2526 C CA . LEU A 1 313 ? 1.554 3.551 -27.808 1.00 93.69 313 LEU A CA 1
ATOM 2527 C C . LEU A 1 313 ? 0.396 4.332 -27.186 1.00 93.69 313 LEU A C 1
ATOM 2529 O O . LEU A 1 313 ? -0.476 3.752 -26.542 1.00 93.69 313 LEU A O 1
ATOM 2533 N N . ARG A 1 314 ? 0.345 5.640 -27.444 1.00 89.81 314 ARG A N 1
ATOM 2534 C CA . ARG A 1 314 ? -0.781 6.511 -27.087 1.00 89.81 314 ARG A CA 1
ATOM 2535 C C . ARG A 1 314 ? -1.297 7.260 -28.307 1.00 89.81 314 ARG A C 1
ATOM 2537 O O . ARG A 1 314 ? -0.518 7.683 -29.160 1.00 89.81 314 ARG A O 1
ATOM 2544 N N . TYR A 1 315 ? -2.608 7.465 -28.378 1.00 87.69 315 TYR A N 1
ATOM 2545 C CA . TYR A 1 315 ? -3.206 8.233 -29.466 1.00 87.69 315 TYR A CA 1
ATOM 2546 C C . TYR A 1 315 ? -2.961 9.731 -29.267 1.00 87.69 315 TYR A C 1
ATOM 2548 O O . TYR A 1 315 ? -3.428 10.321 -28.293 1.00 87.69 315 TYR A O 1
ATOM 2556 N N . ASN A 1 316 ? -2.261 10.365 -30.209 1.00 85.06 316 ASN A N 1
ATOM 2557 C CA . ASN A 1 316 ? -2.068 11.810 -30.205 1.00 85.06 316 ASN A CA 1
ATOM 2558 C C . ASN A 1 316 ? -3.152 12.483 -31.058 1.00 85.06 316 ASN A C 1
ATOM 2560 O O . ASN A 1 316 ? -3.089 12.470 -32.293 1.00 85.06 316 ASN A O 1
ATOM 2564 N N . GLU A 1 317 ? -4.130 13.118 -30.405 1.00 85.06 317 GLU A N 1
ATOM 2565 C CA . GLU A 1 317 ? -5.252 13.787 -31.080 1.00 85.06 317 GLU A CA 1
ATOM 2566 C C . GLU A 1 317 ? -4.801 14.887 -32.053 1.00 85.06 317 GLU A C 1
ATOM 2568 O O . GLU A 1 317 ? -5.410 15.070 -33.109 1.00 85.06 317 GLU A O 1
ATOM 2573 N N . ASN A 1 318 ? -3.707 15.589 -31.739 1.00 85.12 318 ASN A N 1
ATOM 2574 C CA . ASN A 1 318 ? -3.189 16.676 -32.570 1.00 85.12 318 ASN A CA 1
ATOM 2575 C C . ASN A 1 318 ? -2.564 16.160 -33.873 1.00 85.12 318 ASN A C 1
ATOM 2577 O O . ASN A 1 318 ? -2.629 16.832 -34.905 1.00 85.12 318 ASN A O 1
ATOM 2581 N N . LEU A 1 319 ? -1.944 14.977 -33.830 1.00 85.00 319 LEU A N 1
ATOM 2582 C CA . LEU A 1 319 ? -1.300 14.346 -34.984 1.00 85.00 319 LEU A CA 1
ATOM 2583 C C . LEU A 1 319 ? -2.223 13.362 -35.721 1.00 85.00 319 LEU A C 1
ATOM 2585 O O . LEU A 1 319 ? -1.920 12.990 -36.856 1.00 85.00 319 LEU A O 1
ATOM 2589 N N . GLY A 1 320 ? -3.329 12.947 -35.096 1.00 88.94 320 GLY A N 1
ATOM 2590 C CA . GLY A 1 320 ? -4.272 11.967 -35.635 1.00 88.94 320 GLY A CA 1
ATOM 2591 C C . GLY A 1 320 ? -3.663 10.575 -35.829 1.00 88.94 320 GLY A C 1
ATOM 2592 O O . GLY A 1 320 ? -4.069 9.854 -36.741 1.00 88.94 320 GLY A O 1
ATOM 2593 N N . ARG A 1 321 ? -2.643 10.228 -35.037 1.00 91.75 321 ARG A N 1
ATOM 2594 C CA . ARG A 1 321 ? -1.918 8.951 -35.103 1.00 91.75 321 ARG A CA 1
ATOM 2595 C C . ARG A 1 321 ? -1.440 8.532 -33.718 1.00 91.75 321 ARG A C 1
ATOM 2597 O O . ARG A 1 321 ? -1.260 9.387 -32.852 1.00 91.75 321 ARG A O 1
ATOM 2604 N N . ASP A 1 322 ? -1.160 7.246 -33.572 1.00 89.94 322 ASP A N 1
ATOM 2605 C CA . ASP A 1 322 ? -0.507 6.719 -32.380 1.00 89.94 322 ASP A CA 1
ATOM 2606 C C . ASP A 1 322 ? 0.975 7.108 -32.361 1.00 89.94 322 ASP A C 1
ATOM 2608 O O . ASP A 1 322 ? 1.657 7.109 -33.395 1.00 89.94 322 ASP A O 1
ATOM 2612 N N . GLU A 1 323 ? 1.464 7.469 -31.182 1.00 91.25 323 GLU A N 1
ATOM 2613 C CA . GLU A 1 323 ? 2.864 7.762 -30.910 1.00 91.25 323 GLU A CA 1
ATOM 2614 C C . GLU A 1 323 ? 3.380 6.887 -29.770 1.00 91.25 323 GLU A C 1
ATOM 2616 O O . GLU A 1 323 ? 2.661 6.596 -28.815 1.00 91.25 323 GLU A O 1
ATOM 2621 N N . SER A 1 324 ? 4.635 6.466 -29.891 1.00 92.38 324 SER A N 1
ATOM 2622 C CA . SER A 1 324 ? 5.348 5.770 -28.824 1.00 92.38 324 SER A CA 1
ATOM 2623 C C . SER A 1 324 ? 5.753 6.767 -27.740 1.00 92.38 324 SER A C 1
ATOM 2625 O O . SER A 1 324 ? 6.187 7.877 -28.065 1.00 92.38 324 SER A O 1
ATOM 2627 N N . PHE A 1 325 ? 5.600 6.386 -26.471 1.00 92.88 325 PHE A N 1
ATOM 2628 C CA . PHE A 1 325 ? 5.960 7.230 -25.333 1.00 92.88 325 PHE A CA 1
ATOM 2629 C C . PHE A 1 325 ? 6.758 6.454 -24.284 1.00 92.88 325 PHE A C 1
ATOM 2631 O O . PHE A 1 325 ? 6.487 5.286 -24.021 1.00 92.88 325 PHE A O 1
ATOM 2638 N N . TRP A 1 326 ? 7.739 7.119 -23.671 1.00 94.88 326 TRP A N 1
ATOM 2639 C CA . TRP A 1 326 ? 8.471 6.569 -22.533 1.00 94.88 326 TRP A CA 1
ATOM 2640 C C . TRP A 1 326 ? 7.581 6.635 -21.282 1.00 94.88 326 TRP A C 1
ATOM 2642 O O . TRP A 1 326 ? 7.144 7.735 -20.934 1.00 94.88 326 TRP A O 1
ATOM 2652 N N . PRO A 1 327 ? 7.285 5.505 -20.614 1.00 94.88 327 PRO A N 1
ATOM 2653 C CA . PRO A 1 327 ? 6.412 5.504 -19.441 1.00 94.88 327 PRO A CA 1
ATOM 2654 C C . PRO A 1 327 ? 7.137 5.890 -18.142 1.00 94.88 327 PRO A C 1
ATOM 2656 O O . PRO A 1 327 ? 6.478 6.238 -17.164 1.00 94.88 327 PRO A O 1
ATOM 2659 N N . GLY A 1 328 ? 8.471 5.828 -18.127 1.00 94.00 328 GLY A N 1
ATOM 2660 C CA . GLY A 1 328 ? 9.289 6.173 -16.969 1.00 94.00 328 GLY A CA 1
ATOM 2661 C C . GLY A 1 328 ? 9.572 7.667 -16.822 1.00 94.00 328 GLY A C 1
ATOM 2662 O O . GLY A 1 328 ? 8.991 8.532 -17.481 1.00 94.00 328 GLY A O 1
ATOM 2663 N N . TRP A 1 329 ? 10.503 7.972 -15.931 1.00 93.25 329 TRP A N 1
ATOM 2664 C CA . TRP A 1 329 ? 10.974 9.315 -15.645 1.00 93.25 329 TRP A CA 1
ATOM 2665 C C . TRP A 1 329 ? 12.146 9.704 -16.545 1.00 93.25 329 TRP A C 1
ATOM 2667 O O . TRP A 1 329 ? 12.868 8.878 -17.101 1.00 93.25 329 TRP A O 1
ATOM 2677 N N . TRP A 1 330 ? 12.320 11.013 -16.693 1.00 94.06 330 TRP A N 1
ATOM 2678 C CA . TRP A 1 330 ? 13.477 11.601 -17.353 1.00 94.06 330 TRP A CA 1
ATOM 2679 C C . TRP A 1 330 ? 14.516 12.012 -16.313 1.00 94.06 330 TRP A C 1
ATOM 2681 O O . TRP A 1 330 ? 14.183 12.303 -15.165 1.00 94.06 330 TRP A O 1
ATOM 2691 N N . ALA A 1 331 ? 15.776 12.096 -16.725 1.00 93.50 331 ALA A N 1
ATOM 2692 C CA . ALA A 1 331 ? 16.840 12.619 -15.886 1.00 93.50 331 ALA A CA 1
ATOM 2693 C C . ALA A 1 331 ? 16.596 14.085 -15.522 1.00 93.50 331 ALA A C 1
ATOM 2695 O O . ALA A 1 331 ? 16.148 14.881 -16.346 1.00 93.50 331 ALA A O 1
ATOM 2696 N N . GLU A 1 332 ? 17.004 14.467 -14.319 1.00 91.56 332 GLU A N 1
ATOM 2697 C CA . GLU A 1 332 ? 16.872 15.834 -13.822 1.00 91.56 332 GLU A CA 1
ATOM 2698 C C . GLU A 1 332 ? 18.192 16.609 -13.937 1.00 91.56 332 GLU A C 1
ATOM 2700 O O . GLU A 1 332 ? 19.281 16.044 -13.796 1.00 91.56 332 GLU A O 1
ATOM 2705 N N . ASP A 1 333 ? 18.112 17.914 -14.195 1.00 92.19 333 ASP A N 1
ATOM 2706 C CA . ASP A 1 333 ? 19.242 18.839 -14.106 1.00 92.19 333 ASP A CA 1
ATOM 2707 C C . ASP A 1 333 ? 19.105 19.757 -12.892 1.00 92.19 333 ASP A C 1
ATOM 2709 O O . ASP A 1 333 ? 18.054 20.332 -12.618 1.00 92.19 333 ASP A O 1
ATOM 2713 N N . TYR A 1 334 ? 20.218 19.931 -12.179 1.00 92.44 334 TYR A N 1
ATOM 2714 C CA . TYR A 1 334 ? 20.291 20.869 -11.066 1.00 92.44 334 TYR A CA 1
ATOM 2715 C C . TYR A 1 334 ? 20.393 22.305 -11.588 1.00 92.44 334 TYR A C 1
ATOM 2717 O O . TYR A 1 334 ? 21.438 22.709 -12.117 1.00 92.44 334 TYR A O 1
ATOM 2725 N N . ASN A 1 335 ? 19.343 23.097 -11.377 1.00 90.69 335 ASN A N 1
ATOM 2726 C CA . ASN A 1 335 ? 19.252 24.479 -11.823 1.00 90.69 335 ASN A CA 1
ATOM 2727 C C . ASN A 1 335 ? 18.901 25.427 -10.666 1.00 90.69 335 ASN A C 1
ATOM 2729 O O . ASN A 1 335 ? 17.775 25.511 -10.188 1.00 90.69 335 ASN A O 1
ATOM 2733 N N . ILE A 1 336 ? 19.885 26.238 -10.270 1.00 91.19 336 ILE A N 1
ATOM 2734 C CA . ILE A 1 336 ? 19.749 27.222 -9.183 1.00 91.19 336 ILE A CA 1
ATOM 2735 C C . ILE A 1 336 ? 18.791 28.384 -9.486 1.00 91.19 336 ILE A C 1
ATOM 2737 O O . ILE A 1 336 ? 18.531 29.196 -8.602 1.00 91.19 336 ILE A O 1
ATOM 2741 N N . ASN A 1 337 ? 18.350 28.531 -10.737 1.00 92.25 337 ASN A N 1
ATOM 2742 C CA . ASN A 1 337 ? 17.498 29.639 -11.169 1.00 92.25 337 ASN A CA 1
ATOM 2743 C C . ASN A 1 337 ? 16.007 29.283 -11.149 1.00 92.25 337 ASN A C 1
ATOM 2745 O O . ASN A 1 337 ? 15.191 30.128 -11.525 1.00 92.25 337 ASN A O 1
ATOM 2749 N N . LEU A 1 338 ? 15.656 28.057 -10.754 1.00 87.19 338 LEU A N 1
ATOM 2750 C CA . LEU A 1 338 ? 14.267 27.639 -10.640 1.00 87.19 338 LEU A CA 1
ATOM 2751 C C . LEU A 1 338 ? 13.560 28.400 -9.502 1.00 87.19 338 LEU A C 1
ATOM 2753 O O . LEU A 1 338 ? 14.184 28.711 -8.480 1.00 87.19 338 LEU A O 1
ATOM 2757 N N . PRO A 1 339 ? 12.274 28.762 -9.668 1.00 84.94 339 PRO A N 1
ATOM 2758 C CA . PRO A 1 339 ? 11.483 29.352 -8.591 1.00 84.94 339 PRO A CA 1
ATOM 2759 C C . PRO A 1 339 ? 11.448 28.427 -7.368 1.00 84.94 339 PRO A C 1
ATOM 2761 O O . PRO A 1 339 ? 11.291 27.228 -7.525 1.00 84.94 339 PRO A O 1
ATOM 2764 N N . GLY A 1 340 ? 11.582 28.973 -6.157 1.00 82.88 340 GLY A N 1
ATOM 2765 C CA . GLY A 1 340 ? 11.568 28.177 -4.916 1.00 82.88 340 GLY A CA 1
ATOM 2766 C C . GLY A 1 340 ? 12.935 27.622 -4.503 1.00 82.88 340 GLY A C 1
ATOM 2767 O O . GLY A 1 340 ? 13.205 27.530 -3.310 1.00 82.88 340 GLY A O 1
ATOM 2768 N N . CYS A 1 341 ? 13.852 27.422 -5.455 1.00 88.12 341 CYS A N 1
ATOM 2769 C CA . CYS A 1 341 ? 15.167 26.842 -5.193 1.00 88.12 341 CYS A CA 1
ATOM 2770 C C . CYS A 1 341 ? 16.002 27.617 -4.147 1.00 88.12 341 CYS A C 1
ATOM 2772 O O . CYS A 1 341 ? 16.432 28.761 -4.337 1.00 88.12 341 CYS A O 1
ATOM 2774 N N . SER A 1 342 ? 16.343 26.930 -3.059 1.00 90.06 342 SER A N 1
ATOM 2775 C CA . SER A 1 342 ? 17.211 27.379 -1.963 1.00 90.06 342 SER A CA 1
ATOM 2776 C C . SER A 1 342 ? 18.714 27.266 -2.263 1.00 90.06 342 SER A C 1
ATOM 2778 O O . SER A 1 342 ? 19.544 27.479 -1.376 1.00 90.06 342 SER A O 1
ATOM 2780 N N . GLN A 1 343 ? 19.087 26.961 -3.513 1.00 90.06 343 GLN A N 1
ATOM 2781 C CA . GLN A 1 343 ? 20.467 26.719 -3.970 1.00 90.06 343 GLN A CA 1
ATOM 2782 C C . GLN A 1 343 ? 21.132 25.516 -3.283 1.00 90.06 343 GLN A C 1
ATOM 2784 O O . GLN A 1 343 ? 22.359 25.459 -3.129 1.00 90.06 343 GLN A O 1
ATOM 2789 N N . SER A 1 344 ? 20.324 24.542 -2.874 1.00 88.56 344 SER A N 1
ATOM 2790 C CA . SER A 1 344 ? 20.769 23.289 -2.281 1.00 88.56 344 SER A CA 1
ATOM 2791 C C . SER A 1 344 ? 20.425 22.133 -3.208 1.00 88.56 344 SER A C 1
ATOM 2793 O O . SER A 1 344 ? 19.298 22.009 -3.655 1.00 88.56 344 SER A O 1
ATOM 2795 N N . ARG A 1 345 ? 21.357 21.199 -3.423 1.00 88.50 345 ARG A N 1
ATOM 2796 C CA . ARG A 1 345 ? 21.055 19.942 -4.141 1.00 88.50 345 ARG A CA 1
ATOM 2797 C C . ARG A 1 345 ? 20.052 19.045 -3.417 1.00 88.50 345 ARG A C 1
ATOM 2799 O O . ARG A 1 345 ? 19.578 18.084 -4.001 1.00 88.50 345 ARG A O 1
ATOM 2806 N N . LYS A 1 346 ? 19.793 19.322 -2.139 1.00 86.94 346 LYS A N 1
ATOM 2807 C CA . LYS A 1 346 ? 18.783 18.617 -1.344 1.00 86.94 346 LYS A CA 1
ATOM 2808 C C . LYS A 1 346 ? 17.385 19.202 -1.510 1.00 86.94 346 LYS A C 1
ATOM 2810 O O . LYS A 1 346 ? 16.461 18.674 -0.915 1.00 86.94 346 LYS A O 1
ATOM 2815 N N . ASP A 1 347 ? 17.277 20.329 -2.196 1.00 84.94 347 ASP A N 1
ATOM 2816 C CA . ASP A 1 347 ? 16.013 20.999 -2.416 1.00 84.94 347 ASP A CA 1
ATOM 2817 C C . ASP A 1 347 ? 15.414 20.502 -3.738 1.00 84.94 347 ASP A C 1
ATOM 2819 O O . ASP A 1 347 ? 16.065 20.689 -4.774 1.00 84.94 347 ASP A O 1
ATOM 2823 N N . PRO A 1 348 ? 14.243 19.840 -3.715 1.00 83.12 348 PRO A N 1
ATOM 2824 C CA . PRO A 1 348 ? 13.587 19.342 -4.921 1.00 83.12 348 PRO A CA 1
ATOM 2825 C C . PRO A 1 348 ? 13.228 20.473 -5.894 1.00 83.12 348 PRO A C 1
ATOM 2827 O O . PRO A 1 348 ? 13.321 20.273 -7.101 1.00 83.12 348 PRO A O 1
ATOM 2830 N N . ASP A 1 349 ? 12.972 21.692 -5.402 1.00 83.75 349 ASP A N 1
ATOM 2831 C CA . ASP A 1 349 ? 12.638 22.854 -6.239 1.00 83.75 349 ASP A CA 1
ATOM 2832 C C . ASP A 1 349 ? 13.830 23.329 -7.097 1.00 83.75 349 ASP A C 1
ATOM 2834 O O . ASP A 1 349 ? 13.693 24.199 -7.958 1.00 83.75 349 ASP A O 1
ATOM 2838 N N . CYS A 1 350 ? 15.031 22.788 -6.861 1.00 88.81 350 CYS A N 1
ATOM 2839 C CA . CYS A 1 350 ? 16.235 23.064 -7.641 1.00 88.81 350 CYS A CA 1
ATOM 2840 C C . CYS A 1 350 ? 16.480 22.071 -8.789 1.00 88.81 350 CYS A C 1
ATOM 2842 O O . CYS A 1 350 ? 17.539 22.151 -9.423 1.00 88.81 350 CYS A O 1
ATOM 2844 N N . TRP A 1 351 ? 15.559 21.144 -9.050 1.00 88.88 351 TRP A N 1
ATOM 2845 C CA . TRP A 1 351 ? 15.697 20.123 -10.086 1.00 88.88 351 TRP A CA 1
ATOM 2846 C C . TRP A 1 351 ? 14.595 20.256 -11.141 1.00 88.88 351 TRP A C 1
ATOM 2848 O O . TRP A 1 351 ? 13.427 20.447 -10.818 1.00 88.88 351 TRP A O 1
ATOM 2858 N N . GLU A 1 352 ? 14.969 20.177 -12.418 1.00 87.88 352 GLU A N 1
ATOM 2859 C CA . GLU A 1 352 ? 14.022 20.165 -13.541 1.00 87.88 352 GLU A CA 1
ATOM 2860 C C . GLU A 1 352 ? 14.240 18.940 -14.429 1.00 87.88 352 GLU A C 1
ATOM 2862 O O . GLU A 1 352 ? 15.380 18.564 -14.712 1.00 87.88 352 GLU A O 1
ATOM 2867 N N . PHE A 1 353 ? 13.149 18.327 -14.894 1.00 87.19 353 PHE A N 1
ATOM 2868 C CA . PHE A 1 353 ? 13.206 17.197 -15.819 1.00 87.19 353 PHE A CA 1
ATOM 2869 C C . PHE A 1 353 ? 13.738 17.623 -17.191 1.00 87.19 353 PHE A C 1
ATOM 2871 O O . PHE A 1 353 ? 13.321 18.637 -17.753 1.00 87.19 353 PHE A O 1
ATOM 2878 N N . VAL A 1 354 ? 14.617 16.802 -17.763 1.00 90.38 354 VAL A N 1
ATOM 2879 C CA . VAL A 1 354 ? 15.184 16.995 -19.100 1.00 90.38 354 VAL A CA 1
ATOM 2880 C C . VAL A 1 354 ? 14.637 15.924 -20.033 1.00 90.38 354 VAL A C 1
ATOM 2882 O O . VAL A 1 354 ? 15.194 14.833 -20.154 1.00 90.38 354 VAL A O 1
ATOM 2885 N N . GLU A 1 355 ? 13.536 16.251 -20.706 1.00 87.31 355 GLU A N 1
ATOM 2886 C CA . GLU A 1 355 ? 12.886 15.352 -21.660 1.00 87.31 355 GLU A CA 1
ATOM 2887 C C . GLU A 1 355 ? 13.867 14.864 -22.742 1.00 87.31 355 GLU A C 1
ATOM 2889 O O . GLU A 1 355 ? 14.669 15.629 -23.288 1.00 87.31 355 GLU A O 1
ATOM 2894 N N . GLY A 1 356 ? 13.820 13.564 -23.042 1.00 90.06 356 GLY A N 1
ATOM 2895 C CA . GLY A 1 356 ? 14.717 12.911 -23.996 1.00 90.06 356 GLY A CA 1
ATOM 2896 C C . GLY A 1 356 ? 16.069 12.483 -23.417 1.00 90.06 356 GLY A C 1
ATOM 2897 O O . GLY A 1 356 ? 16.863 11.881 -24.143 1.00 90.06 356 GLY A O 1
ATOM 2898 N N . ARG A 1 357 ? 16.353 12.762 -22.136 1.00 94.38 357 ARG A N 1
ATOM 2899 C CA . ARG A 1 357 ? 17.555 12.278 -21.446 1.00 94.38 357 ARG A CA 1
ATOM 2900 C C . ARG A 1 357 ? 17.190 11.265 -20.364 1.00 94.38 357 ARG A C 1
ATOM 2902 O O . ARG A 1 357 ? 16.536 11.609 -19.387 1.00 94.38 357 ARG A O 1
ATOM 2909 N N . PHE A 1 358 ? 17.664 10.040 -20.535 1.00 95.12 358 PHE A N 1
ATOM 2910 C CA . PHE A 1 358 ? 17.493 8.936 -19.589 1.00 95.12 358 PHE A CA 1
ATOM 2911 C C . PHE A 1 358 ? 18.421 9.056 -18.375 1.00 95.12 358 PHE A C 1
ATOM 2913 O O . PHE A 1 358 ? 19.434 9.763 -18.427 1.00 95.12 358 PHE A O 1
ATOM 2920 N N . ILE A 1 359 ? 18.047 8.399 -17.277 1.00 94.19 359 ILE A N 1
ATOM 2921 C CA . ILE A 1 359 ? 18.750 8.453 -15.989 1.00 94.19 359 ILE A CA 1
ATOM 2922 C C . ILE A 1 359 ? 20.020 7.598 -16.037 1.00 94.19 359 ILE A C 1
ATOM 2924 O O . ILE A 1 359 ? 21.042 7.973 -15.443 1.00 94.19 359 ILE A O 1
ATOM 2928 N N . SER A 1 360 ? 19.983 6.480 -16.763 1.00 94.38 360 SER A N 1
ATOM 2929 C CA . SER A 1 360 ? 21.118 5.569 -16.924 1.00 94.38 360 SER A CA 1
ATOM 2930 C C . SER A 1 360 ? 21.312 5.077 -18.360 1.00 94.38 360 SER A C 1
ATOM 2932 O O . SER A 1 360 ? 20.695 5.584 -19.298 1.00 94.38 360 SER A O 1
ATOM 2934 N N . ASP A 1 361 ? 22.235 4.127 -18.545 1.00 94.31 361 ASP A N 1
ATOM 2935 C CA . ASP A 1 361 ? 22.471 3.485 -19.841 1.00 94.31 361 ASP A CA 1
ATOM 2936 C C . ASP A 1 361 ? 21.291 2.576 -20.237 1.00 94.31 361 ASP A C 1
ATOM 2938 O O . ASP A 1 361 ? 21.031 2.382 -21.425 1.00 94.31 361 ASP A O 1
ATOM 2942 N N . MET A 1 362 ? 20.572 2.030 -19.248 1.00 95.12 362 MET A N 1
ATOM 2943 C CA . MET A 1 362 ? 19.323 1.294 -19.431 1.00 95.12 362 MET A CA 1
ATOM 2944 C C . MET A 1 362 ? 18.413 1.492 -18.222 1.00 95.12 362 MET A C 1
ATOM 2946 O O . MET A 1 362 ? 18.712 1.006 -17.131 1.00 95.12 362 MET A O 1
ATOM 2950 N N . ASP A 1 363 ? 17.281 2.140 -18.452 1.00 96.81 363 ASP A N 1
ATOM 2951 C CA . ASP A 1 363 ? 16.220 2.315 -17.471 1.00 96.81 363 ASP A CA 1
ATOM 2952 C C . ASP A 1 363 ? 15.049 1.408 -17.839 1.00 96.81 363 ASP A C 1
ATOM 2954 O O . ASP A 1 363 ? 14.730 1.242 -19.022 1.00 96.81 363 ASP A O 1
ATOM 2958 N N . VAL A 1 364 ? 14.411 0.824 -16.829 1.00 97.19 364 VAL A N 1
ATOM 2959 C CA . VAL A 1 364 ? 13.214 -0.003 -16.995 1.00 97.19 364 VAL A CA 1
ATOM 2960 C C . VAL A 1 364 ? 12.179 0.428 -15.971 1.00 97.19 364 VAL A C 1
ATOM 2962 O O . VAL A 1 364 ? 12.431 0.401 -14.764 1.00 97.19 364 VAL A O 1
ATOM 2965 N N . TYR A 1 365 ? 11.013 0.825 -16.470 1.00 96.25 365 TYR A N 1
ATOM 2966 C CA . TYR A 1 365 ? 9.904 1.306 -15.659 1.00 96.25 365 TYR A CA 1
ATOM 2967 C C . TYR A 1 365 ? 8.870 0.206 -15.409 1.00 96.25 365 TYR A C 1
ATOM 2969 O O . TYR A 1 365 ? 8.540 -0.573 -16.305 1.00 96.25 365 TYR A O 1
ATOM 2977 N N . MET A 1 366 ? 8.323 0.168 -14.197 1.00 95.00 366 MET A N 1
ATOM 2978 C CA . MET A 1 366 ? 7.306 -0.794 -13.786 1.00 95.00 366 MET A CA 1
ATOM 2979 C C . MET A 1 366 ? 6.302 -0.179 -12.810 1.00 95.00 366 MET A C 1
ATOM 2981 O O . MET A 1 366 ? 6.636 0.680 -11.994 1.00 95.00 366 MET A O 1
ATOM 2985 N N . GLU A 1 367 ? 5.062 -0.661 -12.875 1.00 95.62 367 GLU A N 1
ATOM 2986 C CA . GLU A 1 367 ? 3.990 -0.284 -11.957 1.00 95.62 367 GLU A CA 1
ATOM 2987 C C . GLU A 1 367 ? 3.219 -1.515 -11.492 1.00 95.62 367 GLU A C 1
ATOM 2989 O O . GLU A 1 367 ? 2.880 -2.381 -12.302 1.00 95.62 367 GLU A O 1
ATOM 2994 N N . PHE A 1 368 ? 2.882 -1.546 -10.208 1.00 96.50 368 PHE A N 1
ATOM 2995 C CA . PHE A 1 368 ? 2.069 -2.592 -9.600 1.00 96.50 368 PHE A CA 1
ATOM 2996 C C . PHE A 1 368 ? 1.195 -2.028 -8.480 1.00 96.50 368 PHE A C 1
ATOM 2998 O O . PHE A 1 368 ? 1.450 -0.938 -7.962 1.00 96.50 368 PHE A O 1
ATOM 3005 N N . ASP A 1 369 ? 0.138 -2.755 -8.142 1.00 96.88 369 ASP A N 1
ATOM 3006 C CA . ASP A 1 369 ? -0.814 -2.397 -7.096 1.00 96.88 369 ASP A CA 1
ATOM 3007 C C . ASP A 1 369 ? -1.347 -3.638 -6.363 1.00 96.88 369 ASP A C 1
ATOM 3009 O O . ASP A 1 369 ? -1.107 -4.773 -6.781 1.00 96.88 369 ASP A O 1
ATOM 3013 N N . ASP A 1 370 ? -2.019 -3.419 -5.232 1.00 95.75 370 ASP A N 1
ATOM 3014 C CA . ASP A 1 370 ? -2.515 -4.467 -4.330 1.00 95.75 370 ASP A CA 1
ATOM 3015 C C . ASP A 1 370 ? -4.009 -4.772 -4.493 1.00 95.75 370 ASP A C 1
ATOM 3017 O O . ASP A 1 370 ? -4.628 -5.404 -3.635 1.00 95.75 370 ASP A O 1
ATOM 3021 N N . ARG A 1 371 ? -4.615 -4.363 -5.614 1.00 94.88 371 ARG A N 1
ATOM 3022 C CA . ARG A 1 371 ? -6.048 -4.568 -5.897 1.00 94.88 371 ARG A CA 1
ATOM 3023 C C . ARG A 1 371 ? -6.493 -6.019 -5.721 1.00 94.88 371 ARG A C 1
ATOM 3025 O O . ARG A 1 371 ? -7.635 -6.304 -5.364 1.00 94.88 371 ARG A O 1
ATOM 3032 N N . TRP A 1 372 ? -5.587 -6.939 -6.019 1.00 93.00 372 TRP A N 1
ATOM 3033 C CA . TRP A 1 372 ? -5.829 -8.373 -6.044 1.00 93.00 372 TRP A CA 1
ATOM 3034 C C . TRP A 1 372 ? -5.378 -9.087 -4.763 1.00 93.00 372 TRP A C 1
ATOM 3036 O O . TRP A 1 372 ? -5.375 -10.313 -4.744 1.00 93.00 372 TRP A O 1
ATOM 3046 N N . ALA A 1 373 ? -5.088 -8.352 -3.680 1.00 92.94 373 ALA A N 1
ATOM 3047 C CA . ALA A 1 373 ? -4.600 -8.910 -2.412 1.00 92.94 373 ALA A CA 1
ATOM 3048 C C . ALA A 1 373 ? -5.491 -10.013 -1.813 1.00 92.94 373 ALA A C 1
ATOM 3050 O O . ALA A 1 373 ? -5.000 -10.910 -1.138 1.00 92.94 373 ALA A O 1
ATOM 3051 N N . HIS A 1 374 ? -6.793 -10.019 -2.115 1.00 91.25 374 HIS A N 1
ATOM 3052 C CA . HIS A 1 374 ? -7.704 -11.081 -1.676 1.00 91.25 374 HIS A CA 1
ATOM 3053 C C . HIS A 1 374 ? -7.295 -12.486 -2.167 1.00 91.25 374 HIS A C 1
ATOM 3055 O O . HIS A 1 374 ? -7.643 -13.489 -1.541 1.00 91.25 374 HIS A O 1
ATOM 3061 N N . ARG A 1 375 ? -6.534 -12.583 -3.269 1.00 90.44 375 ARG A N 1
ATOM 3062 C CA . ARG A 1 375 ? -6.028 -13.858 -3.803 1.00 90.44 375 ARG A CA 1
ATOM 3063 C C . ARG A 1 375 ? -5.043 -14.544 -2.859 1.00 90.44 375 ARG A C 1
ATOM 3065 O O . ARG A 1 375 ? -4.949 -15.769 -2.897 1.00 90.44 375 ARG A O 1
ATOM 3072 N N . GLY A 1 376 ? -4.364 -13.779 -2.005 1.00 89.00 376 GLY A N 1
ATOM 3073 C CA . GLY A 1 376 ? -3.510 -14.300 -0.940 1.00 89.00 376 GLY A CA 1
ATOM 3074 C C . GLY A 1 376 ? -4.301 -14.946 0.200 1.00 89.00 376 GLY A C 1
ATOM 3075 O O . GLY A 1 376 ? -3.766 -15.779 0.931 1.00 89.00 376 GLY A O 1
ATOM 3076 N N . ASN A 1 377 ? -5.596 -14.642 0.344 1.00 91.25 377 ASN A N 1
ATOM 3077 C CA . ASN A 1 377 ? -6.410 -15.184 1.429 1.00 91.25 377 ASN A CA 1
ATOM 3078 C C . ASN A 1 377 ? -6.809 -16.636 1.166 1.00 91.25 377 ASN A C 1
ATOM 3080 O O . ASN A 1 377 ? -7.403 -16.969 0.132 1.00 91.25 377 ASN A O 1
ATOM 3084 N N . MET A 1 378 ? -6.544 -17.485 2.159 1.00 90.44 378 MET A N 1
ATOM 3085 C CA . MET A 1 378 ? -7.070 -18.843 2.220 1.00 90.44 378 MET A CA 1
ATOM 3086 C C . MET A 1 378 ? -8.503 -18.813 2.752 1.00 90.44 378 MET A C 1
ATOM 3088 O O . MET A 1 378 ? -8.788 -18.163 3.760 1.00 90.44 378 MET A O 1
ATOM 3092 N N . VAL A 1 379 ? -9.388 -19.530 2.064 1.00 92.00 379 VAL A N 1
ATOM 3093 C CA . VAL A 1 379 ? -10.809 -19.650 2.399 1.00 92.00 379 VAL A CA 1
ATOM 3094 C C . VAL A 1 379 ? -11.115 -21.123 2.634 1.00 92.00 379 VAL A C 1
ATOM 3096 O O . VAL A 1 379 ? -10.736 -21.983 1.832 1.00 92.00 379 VAL A O 1
ATOM 3099 N N . ASN A 1 380 ? -11.758 -21.425 3.758 1.00 92.31 380 ASN A N 1
ATOM 3100 C CA . ASN A 1 380 ? -12.087 -22.797 4.126 1.00 92.31 380 ASN A CA 1
ATOM 3101 C C . ASN A 1 380 ? -13.371 -23.289 3.424 1.00 92.31 380 ASN A C 1
ATOM 3103 O O . ASN A 1 380 ? -14.020 -22.573 2.671 1.00 92.31 380 ASN A O 1
ATOM 3107 N N . THR A 1 381 ? -13.780 -24.536 3.682 1.00 90.06 381 THR A N 1
ATOM 3108 C CA . THR A 1 381 ? -14.954 -25.146 3.021 1.00 90.06 381 THR A CA 1
ATOM 3109 C C . THR A 1 381 ? -16.311 -24.554 3.419 1.00 90.06 381 THR A C 1
ATOM 3111 O O . THR A 1 381 ? -17.328 -25.025 2.916 1.00 90.06 381 THR A O 1
ATOM 3114 N N . ASN A 1 382 ? -16.342 -23.625 4.374 1.00 90.06 382 ASN A N 1
ATOM 3115 C CA . ASN A 1 382 ? -17.542 -22.918 4.819 1.00 90.06 382 ASN A CA 1
ATOM 3116 C C . ASN A 1 382 ? -17.528 -21.441 4.397 1.00 90.06 382 ASN A C 1
ATOM 3118 O O . ASN A 1 382 ? -18.319 -20.680 4.944 1.00 90.06 382 ASN A O 1
ATOM 3122 N N . ASP A 1 383 ? -16.632 -21.049 3.486 1.00 88.56 383 ASP A N 1
ATOM 3123 C CA . ASP A 1 383 ? -16.501 -19.672 3.004 1.00 88.56 383 ASP A CA 1
ATOM 3124 C C . ASP A 1 383 ? -16.087 -18.656 4.080 1.00 88.56 383 ASP A C 1
ATOM 3126 O O . ASP A 1 383 ? -16.379 -17.467 3.997 1.00 88.56 383 ASP A O 1
ATOM 3130 N N . ASP A 1 384 ? -15.331 -19.120 5.079 1.00 90.56 384 ASP A N 1
ATOM 3131 C CA . ASP A 1 384 ? -14.689 -18.244 6.055 1.00 90.56 384 ASP A CA 1
ATOM 3132 C C . ASP A 1 384 ? -13.190 -18.108 5.751 1.00 90.56 384 ASP A C 1
ATOM 3134 O O . ASP A 1 384 ? -12.505 -19.091 5.433 1.00 90.56 384 ASP A O 1
ATOM 3138 N N . TYR A 1 385 ? -12.663 -16.892 5.913 1.00 91.94 385 TYR A N 1
ATOM 3139 C CA . TYR A 1 385 ? -11.228 -16.636 5.841 1.00 91.94 385 TYR A CA 1
ATOM 3140 C C . TYR A 1 385 ? -10.469 -17.346 6.968 1.00 91.94 385 TYR A C 1
ATOM 3142 O O . TYR A 1 385 ? -10.842 -17.270 8.139 1.00 91.94 385 TYR A O 1
ATOM 3150 N N . GLU A 1 386 ? -9.358 -17.991 6.614 1.00 90.50 386 GLU A N 1
ATOM 3151 C CA . GLU A 1 386 ? -8.363 -18.484 7.579 1.00 90.50 386 GLU A CA 1
ATOM 3152 C C . GLU A 1 386 ? -7.315 -17.412 7.909 1.00 90.50 386 GLU A C 1
ATOM 3154 O O . GLU A 1 386 ? -6.736 -17.419 8.993 1.00 90.50 386 GLU A O 1
ATOM 3159 N N . GLN A 1 387 ? -7.100 -16.485 6.972 1.00 88.62 387 GLN A N 1
ATOM 3160 C CA . GLN A 1 387 ? -6.273 -15.291 7.114 1.00 88.62 387 GLN A CA 1
ATOM 3161 C C . GLN A 1 387 ? -6.893 -14.143 6.316 1.00 88.62 387 GLN A C 1
ATOM 3163 O O . GLN A 1 387 ? -7.504 -14.373 5.269 1.00 88.62 387 GLN A O 1
ATOM 3168 N N . THR A 1 388 ? -6.720 -12.919 6.801 1.00 89.69 388 THR A N 1
ATOM 3169 C CA . THR A 1 388 ? -7.334 -11.720 6.232 1.00 89.69 388 THR A CA 1
ATOM 3170 C C . THR A 1 388 ? -6.271 -10.731 5.775 1.00 89.69 388 THR A C 1
ATOM 3172 O O . THR A 1 388 ? -5.668 -10.030 6.574 1.00 89.69 388 THR A O 1
ATOM 3175 N N . ALA A 1 389 ? -6.081 -10.634 4.466 1.00 90.06 389 ALA A N 1
ATOM 3176 C CA . ALA A 1 389 ? -5.447 -9.512 3.793 1.00 90.06 389 ALA A CA 1
ATOM 3177 C C . ALA A 1 389 ? -6.503 -8.749 2.988 1.00 90.06 389 ALA A C 1
ATOM 3179 O O . ALA A 1 389 ? -7.535 -9.296 2.584 1.00 90.06 389 ALA A O 1
ATOM 3180 N N . TYR A 1 390 ? -6.258 -7.468 2.755 1.00 93.75 390 TYR A N 1
ATOM 3181 C CA . TYR A 1 390 ? -7.166 -6.614 2.000 1.00 93.75 390 TYR A CA 1
ATOM 3182 C C . TYR A 1 390 ? -6.387 -5.570 1.197 1.00 93.75 390 TYR A C 1
ATOM 3184 O O . TYR A 1 390 ? -5.319 -5.138 1.643 1.00 93.75 390 TYR A O 1
ATOM 3192 N N . PRO A 1 391 ? -6.929 -5.122 0.049 1.00 94.94 391 PRO A N 1
ATOM 3193 C CA . PRO A 1 391 ? -6.341 -4.027 -0.709 1.00 94.94 391 PRO A CA 1
ATOM 3194 C C . PRO A 1 391 ? -6.293 -2.733 0.111 1.00 94.94 391 PRO A C 1
ATOM 3196 O O . PRO A 1 391 ? -7.294 -2.283 0.685 1.00 94.94 391 PRO A O 1
ATOM 3199 N N . MET A 1 392 ? -5.113 -2.128 0.154 1.00 96.31 392 MET A N 1
ATOM 3200 C CA . MET A 1 392 ? -4.846 -0.790 0.671 1.00 96.31 392 MET A CA 1
ATOM 3201 C C . MET A 1 392 ? -4.998 0.280 -0.418 1.00 96.31 392 MET A C 1
ATOM 3203 O O . MET A 1 392 ? -4.943 1.470 -0.132 1.00 96.31 392 MET A O 1
ATOM 3207 N N . GLY A 1 393 ? -5.158 -0.090 -1.687 1.00 95.88 393 GLY A N 1
ATOM 3208 C CA . GLY A 1 393 ? -5.239 0.917 -2.738 1.00 95.88 393 GLY A CA 1
ATOM 3209 C C . GLY A 1 393 ? -3.895 1.595 -2.994 1.00 95.88 393 GLY A C 1
ATOM 3210 O O . GLY A 1 393 ? -3.867 2.761 -3.378 1.00 95.88 393 GLY A O 1
ATOM 3211 N N . LEU A 1 394 ? -2.775 0.916 -2.741 1.00 96.25 394 LEU A N 1
ATOM 3212 C CA . LEU A 1 394 ? -1.451 1.481 -2.981 1.00 96.25 394 LEU A CA 1
ATOM 3213 C C . LEU A 1 394 ? -1.012 1.175 -4.408 1.00 96.25 394 LEU A C 1
ATOM 3215 O O . LEU A 1 394 ? -0.983 0.021 -4.828 1.00 96.25 394 LEU A O 1
ATOM 3219 N N . LYS A 1 395 ? -0.601 2.217 -5.133 1.00 95.56 395 LYS A N 1
ATOM 3220 C CA . LYS A 1 395 ? 0.073 2.084 -6.421 1.00 95.56 395 LYS A CA 1
ATOM 3221 C C . LYS A 1 395 ? 1.555 2.378 -6.264 1.00 95.56 395 LYS A C 1
ATOM 3223 O O . LYS A 1 395 ? 1.948 3.475 -5.857 1.00 95.56 395 LYS A O 1
ATOM 3228 N N . VAL A 1 396 ? 2.380 1.407 -6.626 1.00 96.56 396 VAL A N 1
ATOM 3229 C CA . VAL A 1 396 ? 3.834 1.502 -6.564 1.00 96.56 396 VAL A CA 1
ATOM 3230 C C . VAL A 1 396 ? 4.373 1.647 -7.979 1.00 96.56 396 VAL A C 1
ATOM 3232 O O . VAL A 1 396 ? 4.092 0.839 -8.859 1.00 96.56 396 VAL A O 1
ATOM 3235 N N . MET A 1 397 ? 5.141 2.708 -8.194 1.00 95.88 397 MET A N 1
ATOM 3236 C CA . MET A 1 397 ? 5.842 2.999 -9.438 1.00 95.88 397 MET A CA 1
ATOM 3237 C C . MET A 1 397 ? 7.332 2.878 -9.154 1.00 95.88 397 MET A C 1
ATOM 3239 O O . MET A 1 397 ? 7.840 3.519 -8.229 1.00 95.88 397 MET A O 1
ATOM 3243 N N . MET A 1 398 ? 8.033 2.071 -9.937 1.00 95.94 398 MET A N 1
ATOM 3244 C CA . MET A 1 398 ? 9.469 1.886 -9.801 1.00 95.94 398 MET A CA 1
ATOM 3245 C C . MET A 1 398 ? 10.165 2.066 -11.138 1.00 95.94 398 MET A C 1
ATOM 3247 O O . MET A 1 398 ? 9.647 1.676 -12.180 1.00 95.94 398 MET A O 1
ATOM 3251 N N . GLU A 1 399 ? 11.372 2.608 -11.091 1.00 96.25 399 GLU A N 1
ATOM 3252 C CA . GLU A 1 399 ? 12.282 2.610 -12.226 1.00 96.25 399 GLU A CA 1
ATOM 3253 C C . GLU A 1 399 ? 13.626 2.091 -11.762 1.00 96.25 399 GLU A C 1
ATOM 3255 O O . GLU A 1 399 ? 14.205 2.599 -10.798 1.00 96.25 399 GLU A O 1
ATOM 3260 N N . ALA A 1 400 ? 14.085 1.037 -12.418 1.00 95.56 400 ALA A N 1
ATOM 3261 C CA . ALA A 1 400 ? 15.370 0.444 -12.135 1.00 95.56 400 ALA A CA 1
ATOM 3262 C C . ALA A 1 400 ? 16.378 0.878 -13.197 1.00 95.56 400 ALA A C 1
ATOM 3264 O O . ALA A 1 400 ? 16.062 0.934 -14.385 1.00 95.56 400 ALA A O 1
ATOM 3265 N N . HIS A 1 401 ? 17.590 1.181 -12.745 1.00 95.12 401 HIS A N 1
ATOM 3266 C CA . HIS A 1 401 ? 18.615 1.839 -13.540 1.00 95.12 401 HIS A CA 1
ATOM 3267 C C . HIS A 1 401 ? 19.872 0.967 -13.607 1.00 95.12 401 HIS A C 1
ATOM 3269 O O . HIS A 1 401 ? 20.404 0.540 -12.575 1.00 95.12 401 HIS A O 1
ATOM 3275 N N . SER A 1 402 ? 20.371 0.731 -14.820 1.00 93.44 402 SER A N 1
ATOM 3276 C CA . SER A 1 402 ? 21.588 -0.037 -15.083 1.00 93.44 402 SER A CA 1
ATOM 3277 C C . SER A 1 402 ? 22.658 0.855 -15.704 1.00 93.44 402 SER A C 1
ATOM 3279 O O . SER A 1 402 ? 22.442 1.497 -16.732 1.00 93.44 402 SER A O 1
ATOM 3281 N N . TYR A 1 403 ? 23.840 0.867 -15.090 1.00 93.12 403 TYR A N 1
ATOM 3282 C CA . TYR A 1 403 ? 24.970 1.689 -15.514 1.00 93.12 403 TYR A CA 1
ATOM 3283 C C . TYR A 1 403 ? 26.134 0.824 -15.998 1.00 93.12 403 TYR A C 1
ATOM 3285 O O . TYR A 1 403 ? 26.567 -0.081 -15.293 1.00 93.12 403 TYR A O 1
ATOM 3293 N N . GLY A 1 404 ? 26.709 1.159 -17.151 1.00 89.19 404 GLY A N 1
ATOM 3294 C CA . GLY A 1 404 ? 27.954 0.567 -17.657 1.00 89.19 404 GLY A CA 1
ATOM 3295 C C . GLY A 1 404 ? 29.219 1.321 -17.224 1.00 89.19 404 GLY A C 1
ATOM 3296 O O . GLY A 1 404 ? 30.335 0.946 -17.584 1.00 89.19 404 GLY A O 1
ATOM 3297 N N . VAL A 1 405 ? 29.080 2.426 -16.482 1.00 90.06 405 VAL A N 1
ATOM 3298 C CA . VAL A 1 405 ? 30.212 3.261 -16.043 1.00 90.06 405 VAL A CA 1
ATOM 3299 C C . VAL A 1 405 ? 30.871 2.727 -14.769 1.00 90.06 405 VAL A C 1
ATOM 3301 O O . VAL A 1 405 ? 30.208 2.361 -13.805 1.00 90.06 405 VAL A O 1
ATOM 3304 N N . SER A 1 406 ? 32.204 2.781 -14.706 1.00 86.62 406 SER A N 1
ATOM 3305 C CA . SER A 1 406 ? 33.011 2.080 -13.689 1.00 86.62 406 SER A CA 1
ATOM 3306 C C . SER A 1 406 ? 32.739 2.434 -12.219 1.00 86.62 406 SER A C 1
ATOM 3308 O O . SER A 1 406 ? 33.187 1.720 -11.332 1.00 86.62 406 SER A O 1
ATOM 3310 N N . TYR A 1 407 ? 32.109 3.576 -11.927 1.00 86.81 407 TYR A N 1
ATOM 3311 C CA . TYR A 1 407 ? 31.776 3.964 -10.547 1.00 86.81 407 TYR A CA 1
ATOM 3312 C C . TYR A 1 407 ? 30.376 3.505 -10.109 1.00 86.81 407 TYR A C 1
ATOM 3314 O O . TYR A 1 407 ? 30.056 3.633 -8.929 1.00 86.81 407 TYR A O 1
ATOM 3322 N N . ALA A 1 408 ? 29.554 3.015 -11.041 1.00 89.50 408 ALA A N 1
ATOM 3323 C CA . ALA A 1 408 ? 28.169 2.603 -10.815 1.00 89.50 408 ALA A CA 1
ATOM 3324 C C . ALA A 1 408 ? 27.856 1.193 -11.355 1.00 89.50 408 ALA A C 1
ATOM 3326 O O . ALA A 1 408 ? 26.834 0.635 -10.984 1.00 89.50 408 ALA A O 1
ATOM 3327 N N . GLU A 1 409 ? 28.743 0.588 -12.155 1.00 91.00 409 GLU A N 1
ATOM 3328 C CA . GLU A 1 409 ? 28.563 -0.750 -12.748 1.00 91.00 409 GLU A CA 1
ATOM 3329 C C . GLU A 1 409 ? 28.348 -1.877 -11.725 1.00 91.00 409 GLU A C 1
ATOM 3331 O O . GLU A 1 409 ? 27.809 -2.924 -12.069 1.00 91.00 409 GLU A O 1
ATOM 3336 N N . ASP A 1 410 ? 28.762 -1.670 -10.475 1.00 90.50 410 ASP A N 1
ATOM 3337 C CA . ASP A 1 410 ? 28.653 -2.625 -9.368 1.00 90.50 410 ASP A CA 1
ATOM 3338 C C . ASP A 1 410 ? 27.429 -2.361 -8.460 1.00 90.50 410 ASP A C 1
ATOM 3340 O O . ASP A 1 410 ? 27.342 -2.924 -7.370 1.00 90.50 410 ASP A O 1
ATOM 3344 N N . ILE A 1 411 ? 26.507 -1.471 -8.854 1.00 89.94 411 ILE A N 1
ATOM 3345 C CA . ILE A 1 411 ? 25.378 -1.030 -8.022 1.00 89.94 411 ILE A CA 1
ATOM 3346 C C . ILE A 1 411 ? 24.071 -1.122 -8.816 1.00 89.94 411 ILE A C 1
ATOM 3348 O O . ILE A 1 411 ? 23.980 -0.626 -9.935 1.00 89.94 411 ILE A O 1
ATOM 3352 N N . LEU A 1 412 ? 23.043 -1.703 -8.196 1.00 88.62 412 LEU A N 1
ATOM 3353 C CA . LEU A 1 412 ? 21.667 -1.650 -8.681 1.00 88.62 412 LEU A CA 1
ATOM 3354 C C . LEU A 1 412 ? 20.956 -0.446 -8.052 1.00 88.62 412 LEU A C 1
ATOM 3356 O O . LEU A 1 412 ? 20.862 -0.358 -6.826 1.00 88.62 412 LEU A O 1
ATOM 3360 N N . PHE A 1 413 ? 20.459 0.476 -8.876 1.00 92.81 413 PHE A N 1
ATOM 3361 C CA . PHE A 1 413 ? 19.666 1.613 -8.410 1.00 92.81 413 PHE A CA 1
ATOM 3362 C C . PHE A 1 413 ? 18.203 1.400 -8.774 1.00 92.81 413 PHE A C 1
ATOM 3364 O O . PHE A 1 413 ? 17.894 1.074 -9.916 1.00 92.81 413 PHE A O 1
ATOM 3371 N N . VAL A 1 414 ? 17.310 1.623 -7.811 1.00 93.62 414 VAL A N 1
ATOM 3372 C CA . VAL A 1 414 ? 15.863 1.596 -8.032 1.00 93.62 414 VAL A CA 1
ATOM 3373 C C . VAL A 1 414 ? 15.251 2.821 -7.379 1.00 93.62 414 VAL A C 1
ATOM 3375 O O . VAL A 1 414 ? 15.371 3.017 -6.168 1.00 93.62 414 VAL A O 1
ATOM 3378 N N . THR A 1 415 ? 14.609 3.652 -8.188 1.00 94.69 415 THR A N 1
ATOM 3379 C CA . THR A 1 415 ? 13.789 4.765 -7.717 1.00 94.69 415 THR A CA 1
ATOM 3380 C C . THR A 1 415 ? 12.375 4.265 -7.466 1.00 94.69 415 THR A C 1
ATOM 3382 O O . THR A 1 415 ? 11.805 3.595 -8.322 1.00 94.69 415 THR A O 1
ATOM 3385 N N . VAL A 1 416 ? 11.793 4.602 -6.313 1.00 94.31 416 VAL A N 1
ATOM 3386 C CA . VAL A 1 416 ? 10.434 4.186 -5.936 1.00 94.31 416 VAL A CA 1
ATOM 3387 C C . VAL A 1 416 ? 9.573 5.403 -5.643 1.00 94.31 416 VAL A C 1
ATOM 3389 O O . VAL A 1 416 ? 9.976 6.288 -4.888 1.00 94.31 416 VAL A O 1
ATOM 3392 N N . ARG A 1 417 ? 8.359 5.415 -6.191 1.00 93.12 417 ARG A N 1
ATOM 3393 C CA . ARG A 1 417 ? 7.282 6.322 -5.794 1.00 93.12 417 ARG A CA 1
ATOM 3394 C C . ARG A 1 417 ? 6.062 5.498 -5.410 1.00 93.12 417 ARG A C 1
ATOM 3396 O O . ARG A 1 417 ? 5.622 4.648 -6.176 1.00 93.12 417 ARG A O 1
ATOM 3403 N N . VAL A 1 418 ? 5.508 5.770 -4.235 1.00 93.62 418 VAL A N 1
ATOM 3404 C CA . VAL A 1 418 ? 4.272 5.141 -3.762 1.00 93.62 418 VAL A CA 1
ATOM 3405 C C . VAL A 1 418 ? 3.184 6.196 -3.755 1.00 93.62 418 VAL A C 1
ATOM 3407 O O . VAL A 1 418 ? 3.387 7.293 -3.236 1.00 93.62 418 VAL A O 1
ATOM 3410 N N . ARG A 1 419 ? 2.036 5.868 -4.337 1.00 92.12 419 ARG A N 1
ATOM 3411 C CA . ARG A 1 419 ? 0.843 6.704 -4.308 1.00 92.12 419 ARG A CA 1
ATOM 3412 C C . ARG A 1 419 ? -0.275 5.959 -3.599 1.00 92.12 419 ARG A C 1
ATOM 3414 O O . ARG A 1 419 ? -0.536 4.797 -3.889 1.00 92.12 419 ARG A O 1
ATOM 3421 N N . ASN A 1 420 ? -0.940 6.662 -2.694 1.00 93.81 420 ASN A N 1
ATOM 3422 C CA . ASN A 1 420 ? -2.185 6.210 -2.104 1.00 93.81 420 ASN A CA 1
ATOM 3423 C C . ASN A 1 420 ? -3.339 6.535 -3.067 1.00 93.81 420 ASN A C 1
ATOM 3425 O O . ASN A 1 420 ? -3.638 7.703 -3.300 1.00 93.81 420 ASN A O 1
ATOM 3429 N N . GLU A 1 421 ? -3.942 5.500 -3.643 1.00 94.94 421 GLU A N 1
ATOM 3430 C CA . GLU A 1 421 ? -5.116 5.549 -4.523 1.00 94.94 421 GLU A CA 1
ATOM 3431 C C . GLU A 1 421 ? -6.347 4.925 -3.852 1.00 94.94 421 GLU A C 1
ATOM 3433 O O . GLU A 1 421 ? -7.296 4.526 -4.524 1.00 94.94 421 GLU A O 1
ATOM 3438 N N . SER A 1 422 ? -6.366 4.831 -2.519 1.00 94.81 422 SER A N 1
ATOM 3439 C CA . SER A 1 422 ? -7.574 4.403 -1.805 1.00 94.81 422 SER A CA 1
ATOM 3440 C C . SER A 1 422 ? -8.735 5.389 -1.943 1.00 94.81 422 SER A C 1
ATOM 3442 O O . SER A 1 422 ? -9.880 5.018 -1.697 1.00 94.81 422 SER A O 1
ATOM 3444 N N . GLY A 1 423 ? -8.447 6.640 -2.315 1.00 94.56 423 GLY A N 1
ATOM 3445 C CA . GLY A 1 423 ? -9.415 7.700 -2.577 1.00 94.56 423 GLY A CA 1
ATOM 3446 C C . GLY A 1 423 ? -9.177 8.373 -3.924 1.00 94.56 423 GLY A C 1
ATOM 3447 O O . GLY A 1 423 ? -8.134 8.179 -4.554 1.00 94.56 423 GLY A O 1
ATOM 3448 N N . ASP A 1 424 ? -10.159 9.161 -4.364 1.00 93.75 424 ASP A N 1
ATOM 3449 C CA . ASP A 1 424 ? -9.996 10.022 -5.530 1.00 93.75 424 ASP A CA 1
ATOM 3450 C C . ASP A 1 424 ? -8.868 11.019 -5.222 1.00 93.75 424 ASP A C 1
ATOM 3452 O O . ASP A 1 424 ? -8.797 11.589 -4.130 1.00 93.75 424 ASP A O 1
ATOM 3456 N N . TRP A 1 425 ? -7.952 11.208 -6.167 1.00 90.75 425 TRP A N 1
ATOM 3457 C CA . TRP A 1 425 ? -6.699 11.907 -5.907 1.00 90.75 425 TRP A CA 1
ATOM 3458 C C . TRP A 1 425 ? -6.415 12.969 -6.955 1.00 90.75 425 TRP A C 1
ATOM 3460 O O . TRP A 1 425 ? -6.756 12.843 -8.130 1.00 90.75 425 TRP A O 1
ATOM 3470 N N . CYS A 1 426 ? -5.703 14.000 -6.522 1.00 90.12 426 CYS A N 1
ATOM 3471 C CA . CYS A 1 426 ? -5.062 14.978 -7.379 1.00 90.12 426 CYS A CA 1
ATOM 3472 C C . CYS A 1 426 ? -3.622 15.132 -6.902 1.00 90.12 426 CYS A C 1
ATOM 3474 O O . CYS A 1 426 ? -3.371 15.343 -5.721 1.00 90.12 426 CYS A O 1
ATOM 3476 N N . ALA A 1 427 ? -2.668 14.940 -7.806 1.00 86.38 427 ALA A N 1
ATOM 3477 C CA . ALA A 1 427 ? -1.259 14.917 -7.468 1.00 86.38 427 ALA A CA 1
ATOM 3478 C C . ALA A 1 427 ? -0.780 16.316 -7.073 1.00 86.38 427 ALA A C 1
ATOM 3480 O O . ALA A 1 427 ? -1.072 17.307 -7.753 1.00 86.38 427 ALA A O 1
ATOM 3481 N N . GLU A 1 428 ? -0.011 16.358 -5.993 1.00 84.88 428 GLU A N 1
ATOM 3482 C CA . GLU A 1 428 ? 0.633 17.546 -5.449 1.00 84.88 428 GLU A CA 1
ATOM 3483 C C . GLU A 1 428 ? 2.102 17.228 -5.139 1.00 84.88 428 GLU A C 1
ATOM 3485 O O . GLU A 1 428 ? 2.465 16.065 -4.937 1.00 84.88 428 GLU A O 1
ATOM 3490 N N . ASP A 1 429 ? 2.956 18.248 -5.164 1.00 78.38 429 ASP A N 1
ATOM 3491 C CA . ASP A 1 429 ? 4.349 18.150 -4.730 1.00 78.38 429 ASP A CA 1
ATOM 3492 C C . ASP A 1 429 ? 4.474 18.197 -3.192 1.00 78.38 429 ASP A C 1
ATOM 3494 O O . ASP A 1 429 ? 3.488 18.312 -2.463 1.00 78.38 429 ASP A O 1
ATOM 3498 N N . GLU A 1 430 ? 5.705 18.129 -2.677 1.00 73.88 430 GLU A N 1
ATOM 3499 C CA . GLU A 1 430 ? 5.986 18.162 -1.231 1.00 73.88 430 GLU A CA 1
ATOM 3500 C C . GLU A 1 430 ? 5.525 19.460 -0.537 1.00 73.88 430 GLU A C 1
ATOM 3502 O O . GLU A 1 430 ? 5.374 19.495 0.685 1.00 73.88 430 GLU A O 1
ATOM 3507 N N . ASN A 1 431 ? 5.292 20.525 -1.307 1.00 76.06 431 ASN A N 1
ATOM 3508 C CA . ASN A 1 431 ? 4.847 21.829 -0.831 1.00 76.06 431 ASN A CA 1
ATOM 3509 C C . ASN A 1 431 ? 3.322 22.025 -0.981 1.00 76.06 431 ASN A C 1
ATOM 3511 O O . ASN A 1 431 ? 2.812 23.089 -0.615 1.00 76.06 431 ASN A O 1
ATOM 3515 N N . GLY A 1 432 ? 2.596 21.030 -1.506 1.00 80.12 432 GLY A N 1
ATOM 3516 C CA . GLY A 1 432 ? 1.156 21.099 -1.773 1.00 80.12 432 GLY A CA 1
ATOM 3517 C C . GLY A 1 432 ? 0.797 21.839 -3.066 1.00 80.12 432 GLY A C 1
ATOM 3518 O O . GLY A 1 432 ? -0.336 22.297 -3.219 1.00 80.12 432 GLY A O 1
ATOM 3519 N N . ASN A 1 433 ? 1.742 22.026 -3.995 1.00 82.62 433 ASN A N 1
ATOM 3520 C CA . ASN A 1 433 ? 1.423 22.600 -5.300 1.00 82.62 433 ASN A CA 1
ATOM 3521 C C . ASN A 1 433 ? 0.946 21.506 -6.266 1.00 82.62 433 ASN A C 1
ATOM 3523 O O . ASN A 1 433 ? 1.548 20.435 -6.316 1.00 82.62 433 ASN A O 1
ATOM 3527 N N . PRO A 1 434 ? -0.062 21.783 -7.111 1.00 86.38 434 PRO A N 1
ATOM 3528 C CA . PRO A 1 434 ? -0.526 20.847 -8.130 1.00 86.38 434 PRO A CA 1
ATOM 3529 C C . PRO A 1 434 ? 0.582 20.370 -9.077 1.00 86.38 434 PRO A C 1
ATOM 3531 O O . PRO A 1 434 ? 1.299 21.181 -9.667 1.00 86.38 434 PRO A O 1
ATOM 3534 N N . ILE A 1 435 ? 0.650 19.057 -9.300 1.00 84.00 435 ILE A N 1
ATOM 3535 C CA . ILE A 1 435 ? 1.446 18.456 -10.375 1.00 84.00 435 ILE A CA 1
ATOM 3536 C C . ILE A 1 435 ? 0.581 18.406 -11.633 1.00 84.00 435 ILE A C 1
ATOM 3538 O O . ILE A 1 435 ? -0.504 17.822 -11.622 1.00 84.00 435 ILE A O 1
ATOM 3542 N N . TYR A 1 436 ? 1.062 19.002 -12.723 1.00 82.06 436 TYR A N 1
ATOM 3543 C CA . TYR A 1 436 ? 0.321 19.104 -13.981 1.00 82.06 436 TYR A CA 1
ATOM 3544 C C . TYR A 1 436 ? 0.707 18.010 -14.985 1.00 82.06 436 TYR A C 1
ATOM 3546 O O . TYR A 1 436 ? 1.842 17.534 -15.004 1.00 82.06 436 TYR A O 1
ATOM 3554 N N . ASP A 1 437 ? -0.251 17.616 -15.819 1.00 80.00 437 ASP A N 1
ATOM 3555 C CA . ASP A 1 437 ? -0.044 16.777 -16.997 1.00 80.00 437 ASP A CA 1
ATOM 3556 C C . ASP A 1 437 ? 0.523 17.583 -18.186 1.00 80.00 437 ASP A C 1
ATOM 3558 O O . ASP A 1 437 ? 0.698 18.803 -18.122 1.00 80.00 437 ASP A O 1
ATOM 3562 N N . GLU A 1 438 ? 0.788 16.902 -19.306 1.00 71.62 438 GLU A N 1
ATOM 3563 C CA . GLU A 1 438 ? 1.290 17.523 -20.546 1.00 71.62 438 GLU A CA 1
ATOM 3564 C C . GLU A 1 438 ? 0.335 18.582 -21.134 1.00 71.62 438 GLU A C 1
ATOM 3566 O O . GLU A 1 438 ? 0.754 19.435 -21.918 1.00 71.62 438 GLU A O 1
ATOM 3571 N N . ASN A 1 439 ? -0.942 18.560 -20.741 1.00 76.19 439 ASN A N 1
ATOM 3572 C CA . ASN A 1 439 ? -1.968 19.503 -21.178 1.00 76.19 439 ASN A CA 1
ATOM 3573 C C . ASN A 1 439 ? -2.134 20.690 -20.210 1.00 76.19 439 ASN A C 1
ATOM 3575 O O . ASN A 1 439 ? -2.950 21.579 -20.468 1.00 76.19 439 ASN A O 1
ATOM 3579 N N . GLY A 1 440 ? -1.370 20.728 -19.112 1.00 79.00 440 GLY A N 1
ATOM 3580 C CA . GLY A 1 440 ? -1.451 21.763 -18.084 1.00 79.00 440 GLY A CA 1
ATOM 3581 C C . GLY A 1 440 ? -2.641 21.615 -17.131 1.00 79.00 440 GLY A C 1
ATOM 3582 O O . GLY A 1 440 ? -2.973 22.577 -16.437 1.00 79.00 440 GLY A O 1
ATOM 3583 N N . ASN A 1 441 ? -3.291 20.450 -17.080 1.00 86.75 441 ASN A N 1
ATOM 3584 C CA . ASN A 1 441 ? -4.310 20.129 -16.078 1.00 86.75 441 ASN A CA 1
ATOM 3585 C C . ASN A 1 441 ? -3.659 19.440 -14.882 1.00 86.75 441 ASN A C 1
ATOM 3587 O O . ASN A 1 441 ? -2.691 18.705 -15.052 1.00 86.75 441 ASN A O 1
ATOM 3591 N N . GLN A 1 442 ? -4.171 19.658 -13.668 1.00 90.12 442 GLN A N 1
ATOM 3592 C CA . GLN A 1 442 ? -3.678 18.906 -12.515 1.00 90.12 442 GLN A CA 1
ATOM 3593 C C . GLN A 1 442 ? -3.906 17.417 -12.769 1.00 90.12 442 GLN A C 1
ATOM 3595 O O . GLN A 1 442 ? -4.997 16.999 -13.160 1.00 90.12 442 GLN A O 1
ATOM 3600 N N . LYS A 1 443 ? -2.860 16.621 -12.564 1.00 88.56 443 LYS A N 1
ATOM 3601 C CA . LYS A 1 443 ? -2.924 15.178 -12.718 1.00 88.56 443 LYS A CA 1
ATOM 3602 C C . LYS A 1 443 ? -3.809 14.640 -11.603 1.00 88.56 443 LYS A C 1
ATOM 3604 O O . LYS A 1 443 ? -3.386 14.606 -10.454 1.00 88.56 443 LYS A O 1
ATOM 3609 N N . CYS A 1 444 ? -5.019 14.233 -11.945 1.00 90.88 444 CYS A N 1
ATOM 3610 C CA . CYS A 1 444 ? -5.962 13.621 -11.021 1.00 90.88 444 CYS A CA 1
ATOM 3611 C C . CYS A 1 444 ? -6.346 12.226 -11.510 1.00 90.88 444 CYS A C 1
ATOM 3613 O O . CYS A 1 444 ? -6.168 11.893 -12.685 1.00 90.88 444 CYS A O 1
ATOM 3615 N N . GLY A 1 445 ? -6.878 11.419 -10.607 1.00 90.31 445 GLY A N 1
ATOM 3616 C CA . GLY A 1 445 ? -7.409 10.104 -10.908 1.00 90.31 445 GLY A CA 1
ATOM 3617 C C . GLY A 1 445 ? -8.462 9.698 -9.895 1.00 90.31 445 GLY A C 1
ATOM 3618 O O . GLY A 1 445 ? -8.661 10.350 -8.870 1.00 90.31 445 GLY A O 1
ATOM 3619 N N . GLU A 1 446 ? -9.158 8.622 -10.221 1.00 91.69 446 GLU A N 1
ATOM 3620 C CA . GLU A 1 446 ? -10.151 8.044 -9.330 1.00 91.69 446 GLU A CA 1
ATOM 3621 C C . GLU A 1 446 ? -9.504 7.048 -8.371 1.00 91.69 446 GLU A C 1
ATOM 3623 O O . GLU A 1 446 ? -8.420 6.517 -8.638 1.00 91.69 446 GLU A O 1
ATOM 3628 N N . ALA A 1 447 ? -10.196 6.793 -7.266 1.00 93.19 447 ALA A N 1
ATOM 3629 C CA . ALA A 1 447 ? -9.841 5.732 -6.345 1.00 93.19 447 ALA A CA 1
ATOM 3630 C C . ALA A 1 447 ? -9.823 4.367 -7.032 1.00 93.19 447 ALA A C 1
ATOM 3632 O O . ALA A 1 447 ? -10.509 4.126 -8.033 1.00 93.19 447 ALA A O 1
ATOM 3633 N N . MET A 1 448 ? -9.071 3.448 -6.438 1.00 94.25 448 MET A N 1
ATOM 3634 C CA . MET A 1 448 ? -8.949 2.087 -6.919 1.00 94.25 448 MET A CA 1
ATOM 3635 C C . MET A 1 448 ? -10.323 1.417 -7.048 1.00 94.25 448 MET A C 1
ATOM 3637 O O . MET A 1 448 ? -11.097 1.326 -6.092 1.00 94.25 448 MET A O 1
ATOM 3641 N N . ILE A 1 449 ? -10.585 0.902 -8.249 1.00 93.31 449 ILE A N 1
ATOM 3642 C CA . ILE A 1 449 ? -11.693 -0.014 -8.503 1.00 93.31 449 ILE A CA 1
ATOM 3643 C C . ILE A 1 449 ? -11.255 -1.415 -8.095 1.00 93.31 449 ILE A C 1
ATOM 3645 O O . ILE A 1 449 ? -10.224 -1.908 -8.562 1.00 93.31 449 ILE A O 1
ATOM 3649 N N . MET A 1 450 ? -12.038 -2.025 -7.217 1.00 92.69 450 MET A N 1
ATOM 3650 C CA . MET A 1 450 ? -11.825 -3.352 -6.659 1.00 92.69 450 MET A CA 1
ATOM 3651 C C . MET A 1 450 ? -12.174 -4.444 -7.689 1.00 92.69 450 MET A C 1
ATOM 3653 O O . MET A 1 450 ? -12.817 -4.162 -8.705 1.00 92.69 450 MET A O 1
ATOM 3657 N N . PRO A 1 451 ? -11.754 -5.703 -7.479 1.00 91.62 451 PRO A N 1
ATOM 3658 C CA . PRO A 1 451 ? -12.052 -6.813 -8.393 1.00 91.62 451 PRO A CA 1
ATOM 3659 C C . PRO A 1 451 ? -13.547 -7.052 -8.661 1.00 91.62 451 PRO A C 1
ATOM 3661 O O . PRO A 1 451 ? -13.918 -7.443 -9.765 1.00 91.62 451 PRO A O 1
ATOM 3664 N N . ASP A 1 452 ? -14.397 -6.756 -7.681 1.00 89.81 452 ASP A N 1
ATOM 3665 C CA . ASP A 1 452 ? -15.865 -6.780 -7.754 1.00 89.81 452 ASP A CA 1
ATOM 3666 C C . ASP A 1 452 ? -16.468 -5.500 -8.392 1.00 89.81 452 ASP A C 1
ATOM 3668 O O . ASP A 1 452 ? -17.681 -5.281 -8.397 1.00 89.81 452 ASP A O 1
ATOM 3672 N N . GLY A 1 453 ? -15.635 -4.609 -8.935 1.00 89.50 453 GLY A N 1
ATOM 3673 C CA . GLY A 1 453 ? -16.061 -3.369 -9.586 1.00 89.50 453 GLY A CA 1
ATOM 3674 C C . GLY A 1 453 ? -16.577 -2.276 -8.642 1.00 89.50 453 GLY A C 1
ATOM 3675 O O . GLY A 1 453 ? -17.040 -1.240 -9.138 1.00 89.50 453 GLY A O 1
ATOM 3676 N N . THR A 1 454 ? -16.507 -2.475 -7.322 1.00 90.06 454 THR A N 1
ATOM 3677 C CA . THR A 1 454 ? -16.788 -1.434 -6.321 1.00 90.06 454 THR A CA 1
ATOM 3678 C C . THR A 1 454 ? -15.629 -0.444 -6.226 1.00 90.06 454 THR A C 1
ATOM 3680 O O . THR A 1 454 ? -14.493 -0.744 -6.612 1.00 90.06 454 THR A O 1
ATOM 3683 N N . LYS A 1 455 ? -15.901 0.771 -5.743 1.00 91.31 455 LYS A N 1
ATOM 3684 C CA . LYS A 1 455 ? -14.853 1.776 -5.513 1.00 91.31 455 LYS A CA 1
ATOM 3685 C C . LYS A 1 455 ? -14.390 1.698 -4.058 1.00 91.31 455 LYS A C 1
ATOM 3687 O O . LYS A 1 455 ? -15.206 1.786 -3.140 1.00 91.31 455 LYS A O 1
ATOM 3692 N N . LEU A 1 456 ? -13.079 1.569 -3.835 1.00 92.25 456 LEU A N 1
ATOM 3693 C CA . LEU A 1 456 ? -12.515 1.491 -2.485 1.00 92.25 456 LEU A CA 1
ATOM 3694 C C . LEU A 1 456 ? -12.928 2.721 -1.657 1.00 92.25 456 LEU A C 1
ATOM 3696 O O . LEU A 1 456 ? -12.744 3.861 -2.081 1.00 92.25 456 LEU A O 1
ATOM 3700 N N . ASN A 1 457 ? -13.547 2.478 -0.499 1.00 91.25 457 ASN A N 1
ATOM 3701 C CA . ASN A 1 457 ? -14.099 3.492 0.406 1.00 91.25 457 ASN A CA 1
ATOM 3702 C C . ASN A 1 457 ? -14.941 4.585 -0.288 1.00 91.25 457 ASN A C 1
ATOM 3704 O O . ASN A 1 457 ? -14.836 5.764 0.060 1.00 91.25 457 ASN A O 1
ATOM 3708 N N . GLN A 1 458 ? -15.708 4.231 -1.330 1.00 89.62 458 GLN A N 1
ATOM 3709 C CA . GLN A 1 458 ? -16.471 5.174 -2.169 1.00 89.62 458 GLN A CA 1
ATOM 3710 C C . GLN A 1 458 ? -15.634 6.351 -2.718 1.00 89.62 458 GLN A C 1
ATOM 3712 O O . GLN A 1 458 ? -16.164 7.414 -3.039 1.00 89.62 458 GLN A O 1
ATOM 3717 N N . GLY A 1 459 ? -14.311 6.199 -2.793 1.00 91.19 459 GLY A N 1
ATOM 3718 C CA . GLY A 1 459 ? -13.384 7.251 -3.194 1.00 91.19 459 GLY A CA 1
ATOM 3719 C C . GLY A 1 459 ? -13.026 8.280 -2.122 1.00 91.19 459 GLY A C 1
ATOM 3720 O O . GLY A 1 459 ? -12.291 9.217 -2.424 1.00 91.19 459 GLY A O 1
ATOM 3721 N N . LYS A 1 460 ? -13.463 8.112 -0.867 1.00 91.31 460 LYS A N 1
ATOM 3722 C CA . LYS A 1 460 ? -13.043 8.982 0.251 1.00 91.31 460 LYS A CA 1
ATOM 3723 C C . LYS A 1 460 ? -11.574 8.791 0.633 1.00 91.31 460 LYS A C 1
ATOM 3725 O O . LYS A 1 460 ? -10.953 9.726 1.126 1.00 91.31 460 LYS A O 1
ATOM 3730 N N . GLY A 1 461 ? -11.031 7.598 0.397 1.00 92.56 461 GLY A N 1
ATOM 3731 C CA . GLY A 1 461 ? -9.668 7.240 0.774 1.00 92.56 461 GLY A CA 1
ATOM 3732 C C . GLY A 1 461 ? -9.466 6.989 2.259 1.00 92.56 461 GLY A C 1
ATOM 3733 O O . GLY A 1 461 ? -10.360 7.170 3.083 1.00 92.56 461 GLY A O 1
ATOM 3734 N N . PHE A 1 462 ? -8.275 6.507 2.580 1.00 94.12 462 PHE A N 1
ATOM 3735 C CA . PHE A 1 462 ? -7.767 6.329 3.933 1.00 94.12 462 PHE A CA 1
ATOM 3736 C C . PHE A 1 462 ? -6.443 7.081 4.061 1.00 94.12 462 PHE A C 1
ATOM 3738 O O . PHE A 1 462 ? -5.703 7.195 3.085 1.00 94.12 462 PHE A O 1
ATOM 3745 N N . ASP A 1 463 ? -6.114 7.572 5.254 1.00 90.00 463 ASP A N 1
ATOM 3746 C CA . ASP A 1 463 ? -4.826 8.237 5.501 1.00 90.00 463 ASP A CA 1
ATOM 3747 C C . ASP A 1 463 ? -3.663 7.242 5.696 1.00 90.00 463 ASP A C 1
ATOM 3749 O O . ASP A 1 463 ? -2.498 7.603 5.523 1.00 90.00 463 ASP A O 1
ATOM 3753 N N . TYR A 1 464 ? -3.991 5.988 6.029 1.00 93.88 464 TYR A N 1
ATOM 3754 C CA . TYR A 1 464 ? -3.071 4.921 6.410 1.00 93.88 464 TYR A CA 1
ATOM 3755 C C . TYR A 1 464 ? -2.022 5.356 7.443 1.00 93.88 464 TYR A C 1
ATOM 3757 O O . TYR A 1 464 ? -0.817 5.094 7.304 1.00 93.88 464 TYR A O 1
ATOM 3765 N N . GLN A 1 465 ? -2.470 6.015 8.513 1.00 90.94 465 GLN A N 1
ATOM 3766 C CA . GLN A 1 465 ? -1.605 6.371 9.632 1.00 90.94 465 GLN A CA 1
ATOM 3767 C C . GLN A 1 465 ? -0.818 5.151 10.153 1.00 90.94 465 GLN A C 1
ATOM 3769 O O . GLN A 1 465 ? -1.371 4.108 10.496 1.00 90.94 465 GLN A O 1
ATOM 3774 N N . GLY A 1 466 ? 0.507 5.299 10.249 1.00 91.50 466 GLY A N 1
ATOM 3775 C CA . GLY A 1 466 ? 1.397 4.226 10.706 1.00 91.50 466 GLY A CA 1
ATOM 3776 C C . GLY A 1 466 ? 1.859 3.260 9.610 1.00 91.50 466 GLY A C 1
ATOM 3777 O O . GLY A 1 466 ? 2.446 2.230 9.943 1.00 91.50 466 GLY A O 1
ATOM 3778 N N . THR A 1 467 ? 1.641 3.590 8.330 1.00 95.44 467 THR A N 1
ATOM 3779 C CA . THR A 1 467 ? 2.204 2.841 7.193 1.00 95.44 467 THR A CA 1
ATOM 3780 C C . THR A 1 467 ? 3.708 2.625 7.354 1.00 95.44 467 THR A C 1
ATOM 3782 O O . THR A 1 467 ? 4.465 3.554 7.643 1.00 95.44 467 THR A O 1
ATOM 3785 N N . SER A 1 468 ? 4.145 1.394 7.110 1.00 95.62 468 SER A N 1
ATOM 3786 C CA . SER A 1 468 ? 5.551 1.011 7.017 1.00 95.62 468 SER A CA 1
ATOM 3787 C C . SER A 1 468 ? 5.859 0.548 5.599 1.00 95.62 468 SER A C 1
ATOM 3789 O O . SER A 1 468 ? 5.162 -0.310 5.064 1.00 95.62 468 SER A O 1
ATOM 3791 N N . LEU A 1 469 ? 6.912 1.104 5.003 1.00 95.00 469 LEU A N 1
ATOM 3792 C CA . LEU A 1 469 ? 7.406 0.723 3.680 1.00 95.00 469 LEU A CA 1
ATOM 3793 C C . LEU A 1 469 ? 8.807 0.134 3.816 1.00 95.00 469 LEU A C 1
ATOM 3795 O O . LEU A 1 469 ? 9.602 0.589 4.645 1.00 95.00 469 LEU A O 1
ATOM 3799 N N . GLY A 1 470 ? 9.134 -0.850 2.991 1.00 93.81 470 GLY A N 1
ATOM 3800 C CA . GLY A 1 470 ? 10.446 -1.472 3.027 1.00 93.81 470 GLY A CA 1
ATOM 3801 C C . GLY A 1 470 ? 10.678 -2.434 1.880 1.00 93.81 470 GLY A C 1
ATOM 3802 O O . GLY A 1 470 ? 9.921 -2.484 0.917 1.00 93.81 470 GLY A O 1
ATOM 3803 N N . PHE A 1 471 ? 11.751 -3.202 2.009 1.00 91.62 471 PHE A N 1
ATOM 3804 C CA . PHE A 1 471 ? 12.071 -4.282 1.094 1.00 91.62 471 PHE A CA 1
ATOM 3805 C C . PHE A 1 471 ? 12.307 -5.550 1.897 1.00 91.62 471 PHE A C 1
ATOM 3807 O O . PHE A 1 471 ? 13.005 -5.532 2.917 1.00 91.62 471 PHE A O 1
ATOM 3814 N N . TYR A 1 472 ? 11.721 -6.637 1.424 1.00 89.19 472 TYR A N 1
ATOM 3815 C CA . TYR A 1 472 ? 12.047 -7.974 1.865 1.00 89.19 472 TYR A CA 1
ATOM 3816 C C . TYR A 1 472 ? 13.310 -8.436 1.147 1.00 89.19 472 TYR A C 1
ATOM 3818 O O . TYR A 1 472 ? 13.453 -8.213 -0.053 1.00 89.19 472 TYR A O 1
ATOM 3826 N N . PHE A 1 473 ? 14.211 -9.077 1.886 1.00 87.69 473 PHE A N 1
ATOM 3827 C CA . PHE A 1 473 ? 15.411 -9.699 1.345 1.00 87.69 473 PHE A CA 1
ATOM 3828 C C . PHE A 1 473 ? 15.415 -11.151 1.787 1.00 87.69 473 PHE A C 1
ATOM 3830 O O . PHE A 1 473 ? 15.551 -11.424 2.985 1.00 87.69 473 PHE A O 1
ATOM 3837 N N . ASP A 1 474 ? 15.302 -12.064 0.830 1.00 79.94 474 ASP A N 1
ATOM 3838 C CA . ASP A 1 474 ? 15.654 -13.449 1.100 1.00 79.94 474 ASP A CA 1
ATOM 3839 C C . ASP A 1 474 ? 17.187 -13.572 1.091 1.00 79.94 474 ASP A C 1
ATOM 3841 O O . ASP A 1 474 ? 17.885 -12.926 0.306 1.00 79.94 474 ASP A O 1
ATOM 3845 N N . ALA A 1 475 ? 17.717 -14.352 2.026 1.00 67.62 475 ALA A N 1
ATOM 3846 C CA . ALA A 1 475 ? 19.140 -14.591 2.215 1.00 67.62 475 ALA A CA 1
ATOM 3847 C C . ALA A 1 475 ? 19.512 -16.069 2.014 1.00 67.62 475 ALA A C 1
ATOM 3849 O O . ALA A 1 475 ? 20.625 -16.466 2.377 1.00 67.62 475 ALA A O 1
ATOM 3850 N N . ASP A 1 476 ? 18.603 -16.884 1.468 1.00 62.31 476 ASP A N 1
ATOM 3851 C CA . ASP A 1 476 ? 18.870 -18.279 1.145 1.00 62.31 476 ASP A CA 1
ATOM 3852 C C . ASP A 1 476 ? 20.101 -18.411 0.230 1.00 62.31 476 ASP A C 1
ATOM 3854 O O . ASP A 1 476 ? 20.202 -17.862 -0.869 1.00 62.31 476 ASP A O 1
ATOM 3858 N N . VAL A 1 477 ? 21.102 -19.132 0.743 1.00 52.28 477 VAL A N 1
ATOM 3859 C CA . VAL A 1 477 ? 22.427 -19.257 0.129 1.00 52.28 477 VAL A CA 1
ATOM 3860 C C . VAL A 1 477 ? 22.404 -20.396 -0.881 1.00 52.28 477 VAL A C 1
ATOM 3862 O O . VAL A 1 477 ? 22.874 -21.503 -0.614 1.00 52.28 477 VAL A O 1
ATOM 3865 N N . LEU A 1 478 ? 21.879 -20.108 -2.062 1.00 56.62 478 LEU A N 1
ATOM 3866 C CA . LEU A 1 478 ? 22.142 -20.884 -3.265 1.00 56.62 478 LEU A CA 1
ATOM 3867 C C . LEU A 1 478 ? 22.856 -19.940 -4.234 1.00 56.62 478 LEU A C 1
ATOM 3869 O O . LEU A 1 478 ? 22.305 -18.931 -4.658 1.00 56.62 478 LEU A O 1
ATOM 3873 N N . VAL A 1 479 ? 24.129 -20.228 -4.518 1.00 60.69 479 VAL A N 1
ATOM 3874 C CA . VAL A 1 479 ? 24.951 -19.429 -5.439 1.00 60.69 479 VAL A CA 1
ATOM 3875 C C . VAL A 1 479 ? 24.817 -20.047 -6.827 1.00 60.69 479 VAL A C 1
ATOM 3877 O O . VAL A 1 479 ? 25.406 -21.094 -7.094 1.00 60.69 479 VAL A O 1
ATOM 3880 N N . GLY A 1 480 ? 24.008 -19.421 -7.678 1.00 62.78 480 GLY A N 1
ATOM 3881 C CA . GLY A 1 480 ? 23.951 -19.694 -9.115 1.00 62.78 480 GLY A CA 1
ATOM 3882 C C . GLY A 1 480 ? 24.982 -18.850 -9.863 1.00 62.78 480 GLY A C 1
ATOM 3883 O O . GLY A 1 480 ? 25.511 -17.881 -9.308 1.00 62.78 480 GLY A O 1
ATOM 3884 N N . ASP A 1 481 ? 25.276 -19.206 -11.108 1.00 70.69 481 ASP A N 1
ATOM 3885 C CA . ASP A 1 481 ? 26.058 -18.367 -12.019 1.00 70.69 481 ASP A CA 1
ATOM 3886 C C . ASP A 1 481 ? 25.173 -17.796 -13.140 1.00 70.69 481 ASP A C 1
ATOM 3888 O O . ASP A 1 481 ? 23.949 -17.925 -13.104 1.00 70.69 481 ASP A O 1
ATOM 3892 N N . GLU A 1 482 ? 25.780 -17.126 -14.120 1.00 69.31 482 GLU A N 1
ATOM 3893 C CA . GLU A 1 482 ? 25.095 -16.583 -15.305 1.00 69.31 482 GLU A CA 1
ATOM 3894 C C . GLU A 1 482 ? 24.370 -17.635 -16.166 1.00 69.31 482 GLU A C 1
ATOM 3896 O O . GLU A 1 482 ? 23.597 -17.269 -17.047 1.00 69.31 482 GLU A O 1
ATOM 3901 N N . PHE A 1 483 ? 24.586 -18.931 -15.921 1.00 71.75 483 PHE A N 1
ATOM 3902 C CA . PHE A 1 483 ? 23.875 -20.033 -16.571 1.00 71.75 483 PHE A CA 1
ATOM 3903 C C . PHE A 1 483 ? 22.819 -20.674 -15.655 1.00 71.75 483 PHE A C 1
ATOM 3905 O O . PHE A 1 483 ? 22.251 -21.713 -16.001 1.00 71.75 483 PHE A O 1
ATOM 3912 N N . GLY A 1 484 ? 22.541 -20.059 -14.502 1.00 64.38 484 GLY A N 1
ATOM 3913 C CA . GLY A 1 484 ? 21.562 -20.507 -13.521 1.00 64.38 484 GLY A CA 1
ATOM 3914 C C . GLY A 1 484 ? 22.141 -21.425 -12.443 1.00 64.38 484 GLY A C 1
ATOM 3915 O O . GLY A 1 484 ? 23.341 -21.453 -12.156 1.00 64.38 484 GLY A O 1
ATOM 3916 N N . PHE A 1 485 ? 21.262 -22.174 -11.779 1.00 62.69 485 PHE A N 1
ATOM 3917 C CA . PHE A 1 485 ? 21.662 -23.134 -10.755 1.00 62.69 485 PHE A CA 1
ATOM 3918 C C . PHE A 1 485 ? 22.105 -24.451 -11.392 1.00 62.69 485 PHE A C 1
ATOM 3920 O O . PHE A 1 485 ? 21.305 -25.159 -12.000 1.00 62.69 485 PHE A O 1
ATOM 3927 N N . SER A 1 486 ? 23.368 -24.835 -11.191 1.00 47.06 486 SER A N 1
ATOM 3928 C CA . SER A 1 486 ? 23.771 -26.229 -11.385 1.00 47.06 486 SER A CA 1
ATOM 3929 C C . SER A 1 486 ? 23.465 -27.014 -10.110 1.00 47.06 486 SER A C 1
ATOM 3931 O O . SER A 1 486 ? 24.183 -26.931 -9.113 1.00 47.06 486 SER A O 1
ATOM 3933 N N . SER A 1 487 ? 22.373 -27.780 -10.116 1.00 35.97 487 SER A N 1
ATOM 3934 C CA . SER A 1 487 ? 22.213 -28.846 -9.132 1.00 35.97 487 SER A CA 1
ATOM 3935 C C . SER A 1 487 ? 23.284 -29.904 -9.420 1.00 35.97 487 SER A C 1
ATOM 3937 O O . SER A 1 487 ? 23.390 -30.436 -10.526 1.00 35.97 487 SER A O 1
ATOM 3939 N N . SER A 1 488 ? 24.148 -30.164 -8.440 1.00 30.02 488 SER A N 1
ATOM 3940 C CA . SER A 1 488 ? 25.084 -31.293 -8.471 1.00 30.02 488 SER A CA 1
ATOM 3941 C C . SER A 1 488 ? 24.877 -32.194 -7.275 1.00 30.02 488 SER A C 1
ATOM 3943 O O . SER A 1 488 ? 24.504 -31.663 -6.203 1.00 30.02 488 SER A O 1
#

Radius of gyration: 27.43 Å; chains: 1; bounding box: 63×88×83 Å